Protein AF-A0A6G0V5M7-F1 (afdb_monomer)

Mean predicted aligned error: 15.23 Å

Foldseek 3Di:
DPPVVVVVLVVFLVPPPPAWAEEEEEDCDPFRVLLQLLLVQLPVRHAYEYEYCPVVQLVQLVDCHHPFDAVPSSVSSVVRDPRRYDYDHCLLVSLQPGQEYEYADDFDAACDDDLHPFATHCVSLLVVLLSSLVRYQAEHEYEYEYLHFQCSLVSSCVSNVVSCVVPVRYHYWYKYWYDDADGRCRNVCSQAPQATEIAGDPDPSRVVSSVNVLVSSVSRYPSVRYHYYHRRCRSVVLLVVLLVLLLLQLVLLVLLVVLQVPQHFSVVVLVVVQVPPVRHNPSNFHFLAAFDDRNSRSLSSVLSVCVVVVNNVVSVVSVVSVVSRLVSLVVLLVVVCVVVVNAQAAAEEEEEDQALEPSGQHNGRRSNLVSLLSSLVRNHAYLYEYQRHDPVRVLVSNVVRDPNVSSVPRYHYDNDSLVSLAQHQEYEYRYQYVVVAVDDVLSSCVRYDPPHEYEYRRPRYDQVVNVVSRYQYHYGSGHRDPDPPVVVVPPDDDDDDDDDDDPDDPDQAAQLVVDPLDDPLRSVQVQVVAAPVLPPFHWAWQDKCVVQNQFQVSQQVSLVVFQVQQWWKWKWFQFPVGWIWTWIFRGGDDADPDADGDQRTIKIKTWAWDDDDDDPDDDDDDDDDDDPRDTHMDIFGFPPPDRRAWHHHCFKIFGAAAPHAGQWIAGRRSFKIAHPQHNGRSDHRRDPDRITTTPMMTMTTGND

pLDDT: mean 89.46, std 15.96, range [26.7, 98.88]

Sequence (704 aa):
MDLKEDRTRETKFLKMVDKVQKITCVGAGYVGGPTCAMIAFKCPDIQVTVVDMNKEKIDQWNTDQLPIYEPGLDEIVKQRRGKNLFFSSDIGSAIQSADLIFISVNTPTKTYGRGKGMAPDLKYVESVSRTIAEYSTGPKIVVEKSTLPVKAAQSIKQILKEAEEHNRNQYFQVLSNPEFLAEGTAINDLANPDRVLIGGEDSEEGHKAIGQLVAVYEHWVPRERIITTNTWSSELSKLVANAMLAQRISSINAISAICESTGADVREVAHAVGKDKRIGDRFLNASVGFGGSCFQKDILSLVYLCETLNLQVEANYFASIVEINNHQRRRFADLIISEMFGTVTGKKIAFFGFSFKKNTADTRESSAIHIGKHLLEERAHLCVYDPKVPETVVRNELALVSSKEAVQELVDVFQNPYDAVKNVHSIVILTEWDEFKDYDYEKMFLAMKKPASIFDGRLILDHNKLKKIGFRVFSIGIASTQNPLDEQELTSGSSSINSAFDISDPLFPDGALQSEILSESMIKQLVNALPARTDGYPWVPIYNSVKNGFCLSTLYRKMEPWLDVYSPVLLLVRDDRGGVFGALISDALRQCEHYYGTADACFLFKFTEPENLPDENKDEDLSRSTVSTDLILKCFHWTGKNQFFVDSAREFISIGGGQGKSGLWLDNNLNHGRSQKCETFDNEVLSGEEEFRVQLFEAFGFHM

Solvent-accessible surface area (backbone atoms only — not comparable to full-atom values): 37786 Å² total; per-residue (Å²): 126,60,79,63,54,53,56,58,51,55,58,47,58,78,66,69,74,84,71,77,45,27,37,21,28,44,21,64,45,90,60,32,39,58,53,46,38,49,48,24,65,61,35,76,82,29,37,29,38,37,19,33,90,54,51,70,56,37,53,24,63,73,48,98,56,55,84,66,78,46,71,68,45,69,62,49,39,66,74,26,53,84,75,30,26,44,68,37,65,61,53,54,66,42,50,44,67,25,38,31,35,36,43,27,55,72,51,55,61,24,87,56,73,88,48,48,77,24,29,62,36,58,65,52,57,52,52,51,37,52,51,46,49,70,40,41,74,41,62,34,37,38,31,44,35,39,93,54,62,77,60,51,66,56,54,42,45,54,58,40,51,57,42,31,75,78,35,85,60,37,45,81,41,62,30,30,34,58,72,84,60,47,85,46,44,39,53,57,36,69,66,61,50,89,57,47,48,39,6,21,49,99,44,76,66,25,48,50,51,48,50,52,55,48,58,60,48,53,62,69,44,61,68,94,36,51,47,78,49,43,35,66,61,36,34,44,50,51,40,51,52,42,37,55,52,47,35,38,32,25,52,36,35,57,48,14,57,52,14,36,78,68,66,40,48,35,67,60,52,35,52,61,56,20,68,41,78,92,73,36,61,72,60,43,67,49,49,43,35,82,38,37,77,53,44,64,50,36,32,32,32,48,24,46,49,27,51,78,70,72,33,58,71,61,17,53,58,48,44,49,36,54,50,45,31,52,49,41,33,49,54,52,44,49,48,53,34,49,79,46,74,71,51,38,64,76,38,36,34,16,32,39,29,45,24,32,43,49,70,41,54,54,49,48,62,9,42,35,50,58,40,46,37,59,41,47,77,47,43,23,25,40,21,36,27,39,100,64,48,53,61,70,55,58,53,52,59,43,38,76,68,41,57,61,64,55,45,67,76,30,50,46,73,36,97,44,70,74,67,31,33,54,66,12,39,32,42,35,36,49,27,65,44,73,71,72,62,74,55,66,58,64,65,44,54,72,42,29,37,84,81,33,35,34,39,34,29,46,76,70,68,66,61,70,61,42,43,74,75,60,37,49,69,44,46,74,15,39,40,77,80,81,66,82,74,68,73,70,64,80,78,70,80,94,75,90,85,91,76,88,83,83,91,80,75,85,81,74,54,55,52,54,87,70,47,94,80,58,50,74,71,49,46,58,52,46,64,75,68,52,54,77,89,53,62,95,37,40,37,41,80,56,44,40,30,89,85,68,45,62,37,42,72,56,49,37,64,51,24,54,84,38,59,85,57,72,23,43,27,44,39,41,38,26,34,77,85,69,43,41,27,38,34,37,32,32,46,44,61,54,79,43,99,55,58,43,69,45,73,88,42,31,33,39,34,26,49,38,76,72,81,81,73,84,86,90,73,93,78,93,76,97,70,96,70,89,75,82,88,65,65,43,80,48,76,26,51,58,62,81,74,59,75,41,41,34,40,25,49,87,65,31,40,32,37,24,21,50,96,94,29,29,32,39,31,31,38,34,43,52,44,43,33,37,19,28,59,10,53,18,29,66,35,62,51,52,48,96,45,49,65,46,43,46,66,44,43,38,31,30,34,38,78,112

Nearest PDB structures (foldseek):
  6om8-assembly1_A  TM=9.895E-01  e=6.630E-75  Caenorhabditis elegans
  6om8-assembly1_E  TM=9.890E-01  e=2.929E-73  Caenorhabditis elegans
  2o3j-assembly1_A  TM=9.691E-01  e=5.772E-73  Caenorhabditis elegans
  6om8-assembly2_J-3  TM=9.862E-01  e=2.900E-70  Caenorhabditis elegans
  6c58-assembly1_A  TM=9.825E-01  e=4.703E-68  Homo sapiens

Structure (mmCIF, N/CA/C/O backbone):
data_AF-A0A6G0V5M7-F1
#
_entry.id   AF-A0A6G0V5M7-F1
#
loop_
_atom_site.group_PDB
_atom_site.id
_atom_site.type_symbol
_atom_site.label_atom_id
_atom_site.label_alt_id
_atom_site.label_comp_id
_atom_site.label_asym_id
_atom_site.label_entity_id
_atom_site.label_seq_id
_atom_site.pdbx_PDB_ins_code
_atom_site.Cartn_x
_atom_site.Cartn_y
_atom_site.Cartn_z
_atom_site.occupancy
_atom_site.B_iso_or_equiv
_atom_site.auth_seq_id
_atom_site.auth_comp_id
_atom_site.auth_asym_id
_atom_site.auth_atom_id
_atom_site.pdbx_PDB_model_num
ATOM 1 N N . MET A 1 1 ? -13.451 10.345 49.683 1.00 43.84 1 MET A N 1
ATOM 2 C CA . MET A 1 1 ? -14.850 9.927 49.424 1.00 43.84 1 MET A CA 1
ATOM 3 C C . MET A 1 1 ? -14.942 9.122 48.121 1.00 43.84 1 MET A C 1
ATOM 5 O O . MET A 1 1 ? -15.950 8.470 47.902 1.00 43.84 1 MET A O 1
ATOM 9 N N . ASP A 1 2 ? -13.847 9.055 47.352 1.00 52.16 2 ASP A N 1
ATOM 10 C CA . ASP A 1 2 ? -13.766 8.541 45.978 1.00 52.16 2 ASP A CA 1
ATOM 11 C C . ASP A 1 2 ? -13.835 7.013 45.815 1.00 52.16 2 ASP A C 1
ATOM 13 O O . ASP A 1 2 ? -14.466 6.527 44.887 1.00 52.16 2 ASP A O 1
ATOM 17 N N . LEU A 1 3 ? -13.295 6.219 46.748 1.00 39.75 3 LEU A N 1
ATOM 18 C CA . LEU A 1 3 ? -13.240 4.748 46.600 1.00 39.75 3 LEU A CA 1
ATOM 19 C C . LEU A 1 3 ? -14.609 4.040 46.678 1.00 39.75 3 LEU A C 1
ATOM 21 O O . LEU A 1 3 ? -14.753 2.910 46.214 1.00 39.75 3 LEU A O 1
ATOM 25 N N . LYS A 1 4 ? -15.619 4.667 47.298 1.00 39.59 4 LYS A N 1
ATOM 26 C CA . LYS A 1 4 ? -16.993 4.128 47.329 1.00 39.59 4 LYS A CA 1
ATOM 27 C C . LYS A 1 4 ? -17.794 4.534 46.092 1.00 39.59 4 LYS A C 1
ATOM 29 O O . LYS A 1 4 ? -18.648 3.763 45.662 1.00 39.59 4 LYS A O 1
ATOM 34 N N . GLU A 1 5 ? -17.533 5.711 45.525 1.00 49.97 5 GLU A N 1
ATOM 35 C CA . GLU A 1 5 ? -18.212 6.175 44.310 1.00 49.97 5 GLU A CA 1
ATOM 36 C C . GLU A 1 5 ? -17.754 5.393 43.072 1.00 49.97 5 GLU A C 1
ATOM 38 O O . GLU A 1 5 ? -18.608 5.018 42.268 1.00 49.97 5 GLU A O 1
ATOM 43 N N . ASP A 1 6 ? -16.465 5.046 42.979 1.00 51.94 6 ASP A N 1
ATOM 44 C CA . ASP A 1 6 ? -15.913 4.261 41.863 1.00 51.94 6 ASP A CA 1
ATOM 45 C C . ASP A 1 6 ? -16.537 2.856 41.783 1.00 51.94 6 ASP A C 1
ATOM 47 O O . ASP A 1 6 ? -17.101 2.470 40.761 1.00 51.94 6 ASP A O 1
ATOM 51 N N . ARG A 1 7 ? -16.644 2.164 42.928 1.00 51.50 7 ARG A N 1
ATOM 52 C CA . ARG A 1 7 ? -17.329 0.857 43.029 1.00 51.50 7 ARG A CA 1
ATOM 53 C C . ARG A 1 7 ? -18.806 0.894 42.625 1.00 51.50 7 ARG A C 1
ATOM 55 O O . ARG A 1 7 ? -19.369 -0.100 42.164 1.00 51.50 7 ARG A O 1
ATOM 62 N N . THR A 1 8 ? -19.476 2.033 42.819 1.00 56.78 8 THR A N 1
ATOM 63 C CA . THR A 1 8 ? -20.901 2.187 42.470 1.00 56.78 8 THR A CA 1
ATOM 64 C C . THR A 1 8 ? -21.089 2.402 40.963 1.00 56.78 8 THR A C 1
ATOM 66 O O . THR A 1 8 ? -22.137 2.042 40.420 1.00 56.78 8 THR A O 1
ATOM 69 N N . ARG A 1 9 ? -20.077 2.966 40.288 1.00 56.16 9 ARG A N 1
ATOM 70 C CA . ARG A 1 9 ? -20.002 3.110 38.827 1.00 56.16 9 ARG A CA 1
ATOM 71 C C . ARG A 1 9 ? -19.666 1.779 38.149 1.00 56.16 9 ARG A C 1
ATOM 73 O O . ARG A 1 9 ? -20.429 1.370 37.274 1.00 56.16 9 ARG A O 1
ATOM 80 N N . GLU A 1 10 ? -18.650 1.069 38.647 1.00 54.62 10 GLU A N 1
ATOM 81 C CA . GLU A 1 10 ? -18.275 -0.314 38.274 1.00 54.62 10 GLU A CA 1
ATOM 82 C C . GLU A 1 10 ? -19.518 -1.218 38.194 1.00 54.62 10 GLU A C 1
ATOM 84 O O . GLU A 1 10 ? -19.857 -1.805 37.165 1.00 54.62 10 GLU A O 1
ATOM 89 N N . THR A 1 11 ? -20.304 -1.229 39.275 1.00 56.06 11 THR A N 1
ATOM 90 C CA . THR A 1 11 ? -21.484 -2.096 39.406 1.00 56.06 11 THR A CA 1
ATOM 91 C C . THR A 1 11 ? -22.605 -1.758 38.404 1.00 56.06 11 THR A C 1
ATOM 93 O O . THR A 1 11 ? -23.454 -2.607 38.127 1.00 56.06 11 THR A O 1
ATOM 96 N N . LYS A 1 12 ? -22.663 -0.527 37.869 1.00 60.25 12 LYS A N 1
ATOM 97 C CA . LYS A 1 12 ? -23.702 -0.102 36.911 1.00 60.25 12 LYS A CA 1
ATOM 98 C C . LYS A 1 12 ? -23.377 -0.515 35.478 1.00 60.25 12 LYS A C 1
ATOM 100 O O . LYS A 1 12 ? -24.260 -1.054 34.814 1.00 60.25 12 LYS A O 1
ATOM 105 N N . PHE A 1 13 ? -22.138 -0.332 35.014 1.00 62.94 13 PHE A N 1
ATOM 106 C CA . PHE A 1 13 ? -21.732 -0.794 33.679 1.00 62.94 13 PHE A CA 1
ATOM 107 C C . PHE A 1 13 ? -21.841 -2.323 33.574 1.00 62.94 13 PHE A C 1
ATOM 109 O O . PHE A 1 13 ? -22.471 -2.857 32.655 1.00 62.94 13 PHE A O 1
ATOM 116 N N . LEU A 1 14 ? -21.354 -3.025 34.604 1.00 58.56 14 LEU A N 1
ATOM 117 C CA . LEU A 1 14 ? -21.427 -4.482 34.728 1.00 58.56 14 LEU A CA 1
ATOM 118 C C . LEU A 1 14 ? -22.857 -5.037 34.817 1.00 58.56 14 LEU A C 1
ATOM 120 O O . LEU A 1 14 ? -23.025 -6.244 34.695 1.00 58.56 14 LEU A O 1
ATOM 124 N N . LYS A 1 15 ? -23.891 -4.206 34.983 1.00 57.94 15 LYS A N 1
ATOM 125 C CA . LYS A 1 15 ? -25.302 -4.633 34.969 1.00 57.94 15 LYS A CA 1
ATOM 126 C C . LYS A 1 15 ? -26.077 -4.223 33.716 1.00 57.94 15 LYS A C 1
ATOM 128 O O . LYS A 1 15 ? -27.189 -4.701 33.536 1.00 57.94 15 LYS A O 1
ATOM 133 N N . MET A 1 16 ? -25.557 -3.308 32.891 1.00 60.88 16 MET A N 1
ATOM 134 C CA . MET A 1 16 ? -26.350 -2.682 31.820 1.00 60.88 16 MET A CA 1
ATOM 135 C C . MET A 1 16 ? -26.087 -3.239 30.417 1.00 60.88 16 MET A C 1
ATOM 137 O O . MET A 1 16 ? -27.007 -3.223 29.607 1.00 60.88 16 MET A O 1
ATOM 141 N N . VAL A 1 17 ? -24.895 -3.769 30.123 1.00 62.81 17 VAL A N 1
ATOM 142 C CA . VAL A 1 17 ? -24.615 -4.428 28.830 1.00 62.81 17 VAL A CA 1
ATOM 143 C C . VAL A 1 17 ? -24.433 -5.929 29.053 1.00 62.81 17 VAL A C 1
ATOM 145 O O . VAL A 1 17 ? -23.312 -6.420 29.170 1.00 62.81 17 VAL A O 1
ATOM 148 N N . ASP A 1 18 ? -25.542 -6.653 29.208 1.00 73.94 18 ASP A N 1
ATOM 149 C CA . ASP A 1 18 ? -25.515 -8.114 29.399 1.00 73.94 18 ASP A CA 1
ATOM 150 C C . ASP A 1 18 ? -25.506 -8.885 28.075 1.00 73.94 18 ASP A C 1
ATOM 152 O O . ASP A 1 18 ? -24.852 -9.925 27.980 1.00 73.94 18 ASP A O 1
ATOM 156 N N . LYS A 1 19 ? -26.177 -8.362 27.042 1.00 87.94 19 LYS A N 1
ATOM 157 C CA . LYS A 1 19 ? -26.133 -8.895 25.676 1.00 87.94 19 LYS A CA 1
ATOM 158 C C . LYS A 1 19 ? -26.290 -7.759 24.666 1.00 87.94 19 LYS A C 1
ATOM 160 O O . LYS A 1 19 ? -27.280 -7.035 24.723 1.00 87.94 19 LYS A O 1
ATOM 165 N N . VAL A 1 20 ? -25.359 -7.641 23.721 1.00 95.12 20 VAL A N 1
ATOM 166 C CA . VAL A 1 20 ? -25.488 -6.734 22.566 1.00 95.12 20 VAL A CA 1
ATOM 167 C C . VAL A 1 20 ? -26.642 -7.197 21.669 1.00 95.12 20 VAL A C 1
ATOM 169 O O . VAL A 1 20 ? -26.636 -8.325 21.178 1.00 95.12 20 VAL A O 1
ATOM 172 N N . GLN A 1 21 ? -27.628 -6.326 21.450 1.00 96.31 21 GLN A N 1
ATOM 173 C CA . GLN A 1 21 ? -28.780 -6.558 20.567 1.00 96.31 21 GLN A CA 1
ATOM 174 C C . GLN A 1 21 ? -28.831 -5.560 19.408 1.00 96.31 21 GLN A C 1
ATOM 176 O O . GLN A 1 21 ? -29.389 -5.866 18.352 1.00 96.31 21 GLN A O 1
ATOM 181 N N . LYS A 1 22 ? -28.256 -4.367 19.592 1.00 98.00 22 LYS A N 1
ATOM 182 C CA . LYS A 1 22 ? -28.230 -3.297 18.595 1.00 98.00 22 LYS A CA 1
ATOM 183 C C . LYS A 1 22 ? -26.805 -2.838 18.332 1.00 98.00 22 LYS A C 1
ATOM 185 O O . LYS A 1 22 ? -26.121 -2.344 19.229 1.00 98.00 22 LYS A O 1
ATOM 190 N N . ILE A 1 23 ? -26.383 -2.964 17.082 1.00 98.69 23 ILE A N 1
ATOM 191 C CA . ILE A 1 23 ? -25.090 -2.501 16.592 1.00 98.69 23 ILE A CA 1
ATOM 192 C C . ILE A 1 23 ? -25.319 -1.327 15.649 1.00 98.69 23 ILE A C 1
ATOM 194 O O . ILE A 1 23 ? -26.090 -1.433 14.695 1.00 98.69 23 ILE A O 1
ATOM 198 N N . THR A 1 24 ? -24.599 -0.236 15.878 1.00 98.75 24 THR A N 1
ATOM 199 C CA . THR A 1 24 ? -24.488 0.864 14.916 1.00 98.75 24 THR A CA 1
ATOM 200 C C . THR A 1 24 ? -23.075 0.904 14.358 1.00 98.75 24 THR A C 1
ATOM 202 O O . THR A 1 24 ? -22.115 0.691 15.087 1.00 98.75 24 THR A O 1
ATOM 205 N N . CYS A 1 25 ? -22.915 1.177 13.068 1.00 98.62 25 CYS A N 1
ATOM 206 C CA . CYS A 1 25 ? -21.610 1.407 12.456 1.00 98.62 25 CYS A CA 1
ATOM 207 C C . CYS A 1 25 ? -21.593 2.764 11.770 1.00 98.62 25 CYS A C 1
ATOM 209 O O . CYS A 1 25 ? -22.376 3.000 10.854 1.00 98.62 25 CYS A O 1
ATOM 211 N N . VAL A 1 26 ? -20.703 3.648 12.215 1.00 98.25 26 VAL A N 1
ATOM 212 C CA . VAL A 1 26 ? -20.492 4.962 11.610 1.00 98.25 26 VAL A CA 1
ATOM 213 C C . VAL A 1 26 ? -19.402 4.841 10.544 1.00 98.25 26 VAL A C 1
ATOM 215 O O . VAL A 1 26 ? -18.220 4.694 10.864 1.00 98.25 26 VAL A O 1
ATOM 218 N N . GLY A 1 27 ? -19.818 4.891 9.280 1.00 96.44 27 GLY A N 1
ATOM 219 C CA . GLY A 1 27 ? -18.994 4.736 8.083 1.00 96.44 27 GLY A CA 1
ATOM 220 C C . GLY A 1 27 ? -19.494 3.602 7.184 1.00 96.44 27 GLY A C 1
ATOM 221 O O . GLY A 1 27 ? -19.251 2.428 7.454 1.00 96.44 27 GLY A O 1
ATOM 222 N N . ALA A 1 28 ? -20.131 3.943 6.061 1.00 96.50 28 ALA A N 1
ATOM 223 C CA . ALA A 1 28 ? -20.701 2.987 5.105 1.00 96.50 28 ALA A CA 1
ATOM 224 C C . ALA A 1 28 ? -19.743 2.678 3.936 1.00 96.50 28 ALA A C 1
ATOM 226 O O . ALA A 1 28 ? -20.158 2.552 2.784 1.00 96.50 28 ALA A O 1
ATOM 227 N N . GLY A 1 29 ? -18.437 2.632 4.210 1.00 92.44 29 GLY A N 1
ATOM 228 C CA . GLY A 1 29 ? -17.397 2.335 3.219 1.00 92.44 29 GLY A CA 1
ATOM 229 C C . GLY A 1 29 ? -17.132 0.837 3.019 1.00 92.44 29 GLY A C 1
ATOM 230 O O . GLY A 1 29 ? -17.904 -0.012 3.462 1.00 92.44 29 GLY A O 1
ATOM 231 N N . TYR A 1 30 ? -15.983 0.532 2.404 1.00 89.62 30 TYR A N 1
ATOM 232 C CA . TYR A 1 30 ? -15.497 -0.832 2.133 1.00 89.62 30 TYR A CA 1
ATOM 233 C C . TYR A 1 30 ? -15.307 -1.703 3.381 1.00 89.62 30 TYR A C 1
ATOM 235 O O . TYR A 1 30 ? -15.367 -2.922 3.288 1.00 89.62 30 TYR A O 1
ATOM 243 N N . VAL A 1 31 ? -15.102 -1.101 4.555 1.00 93.00 31 VAL A N 1
ATOM 244 C CA . VAL A 1 31 ? -14.943 -1.848 5.811 1.00 93.00 31 VAL A CA 1
ATOM 245 C C . VAL A 1 31 ? -16.287 -2.003 6.521 1.00 93.00 31 VAL A C 1
ATOM 247 O O . VAL A 1 31 ? -16.753 -3.125 6.736 1.00 93.00 31 VAL A O 1
ATOM 250 N N . GLY A 1 32 ? -16.933 -0.884 6.859 1.00 95.88 32 GLY A N 1
ATOM 251 C CA . GLY A 1 32 ? -18.160 -0.877 7.655 1.00 95.88 32 GLY A CA 1
ATOM 252 C C . GLY A 1 32 ? -19.333 -1.590 6.985 1.00 95.88 32 GLY A C 1
ATOM 253 O O . GLY A 1 32 ? -19.996 -2.392 7.641 1.00 95.88 32 GLY A O 1
ATOM 254 N N . GLY A 1 33 ? -19.547 -1.377 5.680 1.00 96.81 33 GLY A N 1
ATOM 255 C CA . GLY A 1 33 ? -20.646 -1.994 4.929 1.00 96.81 33 GLY A CA 1
ATOM 256 C C . GLY A 1 33 ? -20.578 -3.528 4.926 1.00 96.81 33 GLY A C 1
ATOM 257 O O . GLY A 1 33 ? -21.454 -4.165 5.516 1.00 96.81 33 GLY A O 1
ATOM 258 N N . PRO A 1 34 ? -19.534 -4.142 4.334 1.00 97.12 34 PRO A N 1
ATOM 259 C CA . PRO A 1 34 ? -19.366 -5.597 4.313 1.00 97.12 34 PRO A CA 1
ATOM 260 C C . PRO A 1 34 ? -19.312 -6.239 5.703 1.00 97.12 34 PRO A C 1
ATOM 262 O O . PRO A 1 34 ? -19.965 -7.260 5.924 1.00 97.12 34 PRO A O 1
ATOM 265 N N . THR A 1 35 ? -18.606 -5.628 6.666 1.00 97.94 35 THR A N 1
ATOM 266 C CA . THR A 1 35 ? -18.535 -6.144 8.047 1.00 97.94 35 THR A CA 1
ATOM 267 C C . THR A 1 35 ? -19.929 -6.222 8.669 1.00 97.94 35 THR A C 1
ATOM 269 O O . THR A 1 35 ? -20.321 -7.262 9.198 1.00 97.94 35 THR A O 1
ATOM 272 N N . CYS A 1 36 ? -20.711 -5.144 8.570 1.00 98.50 36 CYS A N 1
ATOM 273 C CA . CYS A 1 36 ? -22.062 -5.089 9.122 1.00 98.50 36 CYS A CA 1
ATOM 274 C C . CYS A 1 36 ? -23.038 -6.000 8.384 1.00 98.50 36 CYS A C 1
ATOM 276 O O . CYS A 1 36 ? -23.894 -6.611 9.021 1.00 98.50 36 CYS A O 1
ATOM 278 N N . ALA A 1 37 ? -22.893 -6.138 7.065 1.00 98.44 37 ALA A N 1
ATOM 279 C CA . ALA A 1 37 ? -23.668 -7.090 6.283 1.00 98.44 37 ALA A CA 1
ATOM 280 C C . ALA A 1 37 ? -23.403 -8.533 6.743 1.00 98.44 37 ALA A C 1
ATOM 282 O O . ALA A 1 37 ? -24.355 -9.290 6.937 1.00 98.44 37 ALA A O 1
ATOM 283 N N . MET A 1 38 ? -22.139 -8.895 7.000 1.00 98.38 38 MET A N 1
ATOM 284 C CA . MET A 1 38 ? -21.781 -10.216 7.523 1.00 98.38 38 MET A CA 1
ATOM 285 C C . MET A 1 38 ? -22.312 -10.439 8.943 1.00 98.38 38 MET A C 1
ATOM 287 O O . MET A 1 38 ? -22.923 -11.476 9.196 1.00 98.38 38 MET A O 1
ATOM 291 N N . ILE A 1 39 ? -22.147 -9.469 9.852 1.00 98.62 39 ILE A N 1
ATOM 292 C CA . ILE A 1 39 ? -22.699 -9.557 11.214 1.00 98.62 39 ILE A CA 1
ATOM 293 C C . ILE A 1 39 ? -24.215 -9.743 11.147 1.00 98.62 39 ILE A C 1
ATOM 295 O O . ILE A 1 39 ? -24.748 -10.688 11.722 1.00 98.62 39 ILE A O 1
ATOM 299 N N . ALA A 1 40 ? -24.919 -8.904 10.385 1.00 98.69 40 ALA A N 1
ATOM 300 C CA . ALA A 1 40 ? -26.361 -9.024 10.237 1.00 98.69 40 ALA A CA 1
ATOM 301 C C . ALA A 1 40 ? -26.752 -10.382 9.650 1.00 98.69 40 ALA A C 1
ATOM 303 O O . ALA A 1 40 ? -27.756 -10.949 10.064 1.00 98.69 40 ALA A O 1
ATOM 304 N N . PHE A 1 41 ? -25.986 -10.931 8.707 1.00 98.44 41 PHE A N 1
ATOM 305 C CA . PHE A 1 41 ? -26.234 -12.242 8.109 1.00 98.44 41 PHE A CA 1
ATOM 306 C C . PHE A 1 41 ? -26.054 -13.400 9.093 1.00 98.44 41 PHE A C 1
ATOM 308 O O . PHE A 1 41 ? -26.907 -14.285 9.152 1.00 98.44 41 PHE A O 1
ATOM 315 N N . LYS A 1 42 ? -24.991 -13.369 9.899 1.00 98.38 42 LYS A N 1
ATOM 316 C CA . LYS A 1 42 ? -24.639 -14.430 10.854 1.00 98.38 42 LYS A CA 1
ATOM 317 C C . LYS A 1 42 ? -25.364 -14.326 12.198 1.00 98.38 42 LYS A C 1
ATOM 319 O O . LYS A 1 42 ? -25.521 -15.345 12.863 1.00 98.38 42 LYS A O 1
ATOM 324 N N . CYS A 1 43 ? -25.874 -13.147 12.551 1.00 98.12 43 CYS A N 1
ATOM 325 C CA . CYS A 1 43 ? -26.580 -12.869 13.805 1.00 98.12 43 CYS A CA 1
ATOM 326 C C . CYS A 1 43 ? -28.012 -12.354 13.530 1.00 98.12 43 CYS A C 1
ATOM 328 O O . CYS A 1 43 ? -28.247 -11.145 13.543 1.00 98.12 43 CYS A O 1
ATOM 330 N N . PRO A 1 44 ? -28.995 -13.233 13.233 1.00 97.00 44 PRO A N 1
ATOM 331 C CA . PRO A 1 44 ? -30.377 -12.825 12.944 1.00 97.00 44 PRO A CA 1
ATOM 332 C C . PRO A 1 44 ? -31.106 -12.098 14.070 1.00 97.00 44 PRO A C 1
ATOM 334 O O . PRO A 1 44 ? -32.070 -11.388 13.799 1.00 97.00 44 PRO A O 1
ATOM 337 N N . ASP A 1 45 ? -30.671 -12.294 15.308 1.00 96.94 45 ASP A N 1
ATOM 338 C CA . ASP A 1 45 ? -31.220 -11.681 16.513 1.00 96.94 45 ASP A CA 1
ATOM 339 C C . ASP A 1 45 ? -30.602 -10.311 16.838 1.00 96.94 45 ASP A C 1
ATOM 341 O O . ASP A 1 45 ? -31.097 -9.626 17.732 1.00 96.94 45 ASP A O 1
ATOM 345 N N . ILE A 1 46 ? -29.564 -9.889 16.106 1.00 98.38 46 ILE A N 1
ATOM 346 C CA . ILE A 1 46 ? -28.925 -8.579 16.266 1.00 98.38 46 ILE A CA 1
ATOM 347 C C . ILE A 1 46 ? -29.409 -7.634 15.167 1.00 98.38 46 ILE A C 1
ATOM 349 O O . ILE A 1 46 ? -29.324 -7.939 13.974 1.00 98.38 46 ILE A O 1
ATOM 353 N N . GLN A 1 47 ? -29.884 -6.456 15.569 1.00 98.69 47 GLN A N 1
ATOM 354 C CA . GLN A 1 47 ? -30.189 -5.357 14.661 1.00 98.69 47 GLN A CA 1
ATOM 355 C C . GLN A 1 47 ? -28.911 -4.563 14.368 1.00 98.69 47 GLN A C 1
ATOM 357 O O . GLN A 1 47 ? -28.274 -4.045 15.281 1.00 98.69 47 GLN A O 1
ATOM 362 N N . VAL A 1 48 ? -28.565 -4.420 13.091 1.00 98.88 48 VAL A N 1
ATOM 363 C CA . VAL A 1 48 ? -27.374 -3.711 12.619 1.00 98.88 48 VAL A CA 1
ATOM 364 C C . VAL A 1 48 ? -27.788 -2.508 11.777 1.00 98.88 48 VAL A C 1
ATOM 366 O O . VAL A 1 48 ? -28.482 -2.655 10.771 1.00 98.88 48 VAL A O 1
ATOM 369 N N . THR A 1 49 ? -27.347 -1.315 12.170 1.00 98.88 49 THR A N 1
ATOM 370 C CA . THR A 1 49 ? -27.609 -0.063 11.448 1.00 98.88 49 THR A CA 1
ATOM 371 C C . THR A 1 49 ? -26.295 0.566 11.001 1.00 98.88 49 THR A C 1
ATOM 373 O O . THR A 1 49 ? -25.478 0.970 11.823 1.00 98.88 49 THR A O 1
ATOM 376 N N . VAL A 1 50 ? -26.080 0.665 9.694 1.00 98.81 50 VAL A N 1
ATOM 377 C CA . VAL A 1 50 ? -24.928 1.357 9.109 1.00 98.81 50 VAL A CA 1
ATOM 378 C C . VAL A 1 50 ? -25.336 2.789 8.787 1.00 98.81 50 VAL A C 1
ATOM 380 O O . VAL A 1 50 ? -26.358 3.017 8.136 1.00 98.81 50 VAL A O 1
ATOM 383 N N . VAL A 1 51 ? -24.545 3.756 9.242 1.00 98.69 51 VAL A N 1
ATOM 384 C CA . VAL A 1 51 ? -24.804 5.180 9.031 1.00 98.69 51 VAL A CA 1
ATOM 385 C C . VAL A 1 51 ? -23.619 5.892 8.404 1.00 98.69 51 VAL A C 1
ATOM 387 O O . VAL A 1 51 ? -22.466 5.546 8.653 1.00 98.69 51 VAL A O 1
ATOM 390 N N . ASP A 1 52 ? -23.895 6.897 7.581 1.00 98.00 52 ASP A N 1
ATOM 391 C CA . ASP A 1 52 ? -22.879 7.727 6.933 1.00 98.00 52 ASP A CA 1
ATOM 392 C C . ASP A 1 52 ? -23.427 9.141 6.709 1.00 98.00 52 ASP A C 1
ATOM 394 O O . ASP A 1 52 ? -24.632 9.333 6.535 1.00 98.00 52 ASP A O 1
ATOM 398 N N . MET A 1 53 ? -22.537 10.134 6.705 1.00 95.06 53 MET A N 1
ATOM 399 C CA . MET A 1 53 ? -22.891 11.516 6.363 1.00 95.06 53 MET A CA 1
ATOM 400 C C . MET A 1 53 ? -23.154 11.685 4.863 1.00 95.06 53 MET A C 1
ATOM 402 O O . MET A 1 53 ? -23.873 12.597 4.456 1.00 95.06 53 MET A O 1
ATOM 406 N N . ASN A 1 54 ? -22.583 10.810 4.030 1.00 95.69 54 ASN A N 1
ATOM 407 C CA . ASN A 1 54 ? -22.834 10.797 2.600 1.00 95.69 54 ASN A CA 1
ATOM 408 C C . ASN A 1 54 ? -24.187 10.129 2.313 1.00 95.69 54 ASN A C 1
ATOM 410 O O . ASN A 1 54 ? -24.294 8.904 2.212 1.00 95.69 54 ASN A O 1
ATOM 414 N N . LYS A 1 55 ? -25.217 10.965 2.157 1.00 96.19 55 LYS A N 1
ATOM 415 C CA . LYS A 1 55 ? -26.579 10.523 1.854 1.00 96.19 55 LYS A CA 1
ATOM 416 C C . LYS A 1 55 ? -26.672 9.748 0.539 1.00 96.19 55 LYS A C 1
ATOM 418 O O . LYS A 1 55 ? -27.313 8.708 0.516 1.00 96.19 55 LYS A O 1
ATOM 423 N N . GLU A 1 56 ? -25.987 10.190 -0.513 1.00 95.06 56 GLU A N 1
ATOM 424 C CA . GLU A 1 56 ? -26.000 9.507 -1.815 1.00 95.06 56 GLU A CA 1
ATOM 425 C C . GLU A 1 56 ? -25.467 8.073 -1.701 1.00 95.06 56 GLU A C 1
ATOM 427 O O . GLU A 1 56 ? -26.041 7.139 -2.257 1.00 95.06 56 GLU A O 1
ATOM 432 N N . LYS A 1 57 ? -24.406 7.873 -0.911 1.00 95.00 57 LYS A N 1
ATOM 433 C CA . LYS A 1 57 ? -23.857 6.542 -0.628 1.00 95.00 57 LYS A CA 1
ATOM 434 C C . LYS A 1 57 ? -24.849 5.669 0.147 1.00 95.00 57 LYS A C 1
ATOM 436 O O . LYS A 1 57 ? -24.983 4.486 -0.156 1.00 95.00 57 LYS A O 1
ATOM 441 N N . ILE A 1 58 ? -25.543 6.229 1.140 1.00 98.12 58 ILE A N 1
ATOM 442 C CA . ILE A 1 58 ? -26.602 5.517 1.877 1.00 98.12 58 ILE A CA 1
ATOM 443 C C . ILE A 1 58 ? -27.774 5.156 0.960 1.00 98.12 58 ILE A C 1
ATOM 445 O O . ILE A 1 58 ? -28.293 4.043 1.044 1.00 98.12 58 ILE A O 1
ATOM 449 N N . ASP A 1 59 ? -28.167 6.056 0.063 1.00 97.38 59 ASP A N 1
ATOM 450 C CA . ASP A 1 59 ? -29.227 5.801 -0.908 1.00 97.38 59 ASP A CA 1
ATOM 451 C C . ASP A 1 59 ? -28.825 4.645 -1.841 1.00 97.38 59 ASP A C 1
ATOM 453 O O . ASP A 1 59 ? -29.611 3.719 -2.032 1.00 97.38 59 ASP A O 1
ATOM 457 N N . GLN A 1 60 ? -27.572 4.605 -2.315 1.00 96.38 60 GLN A N 1
ATOM 458 C CA . GLN A 1 60 ? -27.035 3.480 -3.098 1.00 96.38 60 GLN A CA 1
ATOM 459 C C . GLN A 1 60 ? -27.087 2.152 -2.325 1.00 96.38 60 GLN A C 1
ATOM 461 O O . GLN A 1 60 ? -27.602 1.163 -2.849 1.00 96.38 60 GLN A O 1
ATOM 466 N N . TRP A 1 61 ? -26.665 2.127 -1.052 1.00 98.12 61 TRP A N 1
ATOM 467 C CA . TRP A 1 61 ? -26.786 0.940 -0.185 1.00 98.12 61 TRP A CA 1
ATOM 468 C C . TRP A 1 61 ? -28.228 0.451 0.003 1.00 98.12 61 TRP A C 1
ATOM 470 O O . TRP A 1 61 ? -28.440 -0.715 0.347 1.00 98.12 61 TRP A O 1
ATOM 480 N N . ASN A 1 62 ? -29.223 1.309 -0.230 1.00 97.62 62 ASN A N 1
ATOM 481 C CA . ASN A 1 62 ? -30.645 0.978 -0.181 1.00 97.62 62 ASN A CA 1
ATOM 482 C C . ASN A 1 62 ? -31.238 0.561 -1.542 1.00 97.62 62 ASN A C 1
ATOM 484 O O . ASN A 1 62 ? -32.420 0.224 -1.610 1.00 97.62 62 ASN A O 1
ATOM 488 N N . THR A 1 63 ? -30.432 0.497 -2.606 1.00 95.38 63 THR A N 1
ATOM 489 C CA . THR A 1 63 ? -30.854 0.096 -3.962 1.00 95.38 63 THR A CA 1
ATOM 490 C C . THR A 1 63 ? -30.275 -1.261 -4.378 1.00 95.38 63 THR A C 1
ATOM 492 O O . THR A 1 63 ? -29.527 -1.891 -3.634 1.00 95.38 63 THR A O 1
ATOM 495 N N . ASP A 1 64 ? -30.620 -1.757 -5.565 1.00 91.94 64 ASP A N 1
ATOM 496 C CA . ASP A 1 64 ? -30.012 -2.977 -6.120 1.00 91.94 64 ASP A CA 1
ATOM 497 C C . ASP A 1 64 ? -28.608 -2.763 -6.706 1.00 91.94 64 ASP A C 1
ATOM 499 O O . ASP A 1 64 ? -27.990 -3.734 -7.140 1.00 91.94 64 ASP A O 1
ATOM 503 N N . GLN A 1 65 ? -28.117 -1.520 -6.717 1.00 90.50 65 GLN A N 1
ATOM 504 C CA . GLN A 1 65 ? -26.772 -1.152 -7.149 1.00 90.50 65 GLN A CA 1
ATOM 505 C C . GLN A 1 65 ? -25.989 -0.634 -5.943 1.00 90.50 65 GLN A C 1
ATOM 507 O O . GLN A 1 65 ? -26.107 0.528 -5.553 1.00 90.50 65 GLN A O 1
ATOM 512 N N . LEU A 1 66 ? -25.210 -1.520 -5.324 1.00 93.94 66 LEU A N 1
ATOM 513 C CA . LEU A 1 66 ? -24.395 -1.160 -4.170 1.00 93.94 66 LEU A CA 1
ATOM 514 C C . LEU A 1 66 ? -23.273 -0.178 -4.559 1.00 93.94 66 LEU A C 1
ATOM 516 O O . LEU A 1 66 ? -22.762 -0.238 -5.678 1.00 93.94 66 LEU A O 1
ATOM 520 N N . PRO A 1 67 ? -22.838 0.698 -3.633 1.00 90.50 67 PRO A N 1
ATOM 521 C CA . PRO A 1 67 ? -21.773 1.676 -3.890 1.00 90.50 67 PRO A CA 1
ATOM 522 C C . PRO A 1 67 ? -20.382 1.047 -4.056 1.00 90.50 67 PRO A C 1
ATOM 524 O O . PRO A 1 67 ? -19.429 1.743 -4.402 1.00 90.50 67 PRO A O 1
ATOM 527 N N . ILE A 1 68 ? -20.242 -0.243 -3.744 1.00 88.62 68 ILE A N 1
ATOM 528 C CA . ILE A 1 68 ? -19.000 -1.005 -3.847 1.00 88.62 68 ILE A CA 1
ATOM 529 C C . ILE A 1 68 ? -19.287 -2.359 -4.489 1.00 88.62 68 ILE A C 1
ATOM 531 O O . ILE A 1 68 ? -20.351 -2.942 -4.271 1.00 88.62 68 ILE A O 1
ATOM 535 N N . TYR A 1 69 ? -18.320 -2.867 -5.246 1.00 84.50 69 TYR A N 1
ATOM 536 C CA . TYR A 1 69 ? -18.382 -4.197 -5.835 1.00 84.50 69 TYR A CA 1
ATOM 537 C C . TYR A 1 69 ? -17.520 -5.163 -5.024 1.00 84.50 69 TYR A C 1
ATOM 539 O O . TYR A 1 69 ? -16.313 -4.977 -4.918 1.00 84.50 69 TYR A O 1
ATOM 547 N N . GLU A 1 70 ? -18.142 -6.211 -4.491 1.00 88.50 70 GLU A N 1
ATOM 548 C CA . GLU A 1 70 ? -17.465 -7.327 -3.831 1.00 88.50 70 GLU A CA 1
ATOM 549 C C . GLU A 1 70 ? -18.188 -8.634 -4.183 1.00 88.50 70 GLU A C 1
ATOM 551 O O . GLU A 1 70 ? -19.419 -8.700 -4.050 1.00 88.50 70 GLU A O 1
ATOM 556 N N . PRO A 1 71 ? -17.473 -9.691 -4.607 1.00 88.19 71 PRO A N 1
ATOM 557 C CA . PRO A 1 71 ? -18.097 -10.973 -4.915 1.00 88.19 71 PRO A CA 1
ATOM 558 C C . PRO A 1 71 ? -18.927 -11.517 -3.738 1.00 88.19 71 PRO A C 1
ATOM 560 O O . PRO A 1 71 ? -18.414 -11.739 -2.642 1.00 88.19 71 PRO A O 1
ATOM 563 N N . GLY A 1 72 ? -20.226 -11.736 -3.972 1.00 93.75 72 GLY A N 1
ATOM 564 C CA . GLY A 1 72 ? -21.177 -12.266 -2.984 1.00 93.75 72 GLY A CA 1
ATOM 565 C C . GLY A 1 72 ? -21.800 -11.231 -2.034 1.00 93.75 72 GLY A C 1
ATOM 566 O O . GLY A 1 72 ? -22.717 -11.574 -1.287 1.00 93.75 72 GLY A O 1
ATOM 567 N N . LEU A 1 73 ? -21.367 -9.964 -2.061 1.00 95.00 73 LEU A N 1
ATOM 568 C CA . LEU A 1 73 ? -21.896 -8.930 -1.161 1.00 95.00 73 LEU A CA 1
ATOM 569 C C . LEU A 1 73 ? -23.366 -8.606 -1.458 1.00 95.00 73 LEU A C 1
ATOM 571 O O . LEU A 1 73 ? -24.170 -8.517 -0.528 1.00 95.00 73 LEU A O 1
ATOM 575 N N . ASP A 1 74 ? -23.725 -8.475 -2.738 1.00 95.06 74 ASP A N 1
ATOM 576 C CA . ASP A 1 74 ? -25.095 -8.185 -3.179 1.00 95.06 74 ASP A CA 1
ATOM 577 C C . ASP A 1 74 ? -26.114 -9.172 -2.602 1.00 95.06 74 ASP A C 1
ATOM 579 O O . ASP A 1 74 ? -27.175 -8.776 -2.115 1.00 95.06 74 ASP A O 1
ATOM 583 N N . GLU A 1 75 ? -25.783 -10.463 -2.625 1.00 95.69 75 GLU A N 1
ATOM 584 C CA . GLU A 1 75 ? -26.655 -11.527 -2.130 1.00 95.69 75 GLU A CA 1
ATOM 585 C C . GLU A 1 75 ? -26.882 -11.408 -0.621 1.00 95.69 75 GLU A C 1
ATOM 587 O O . GLU A 1 75 ? -28.022 -11.486 -0.154 1.00 95.69 75 GLU A O 1
ATOM 592 N N . ILE A 1 76 ? -25.813 -11.167 0.143 1.00 96.44 76 ILE A N 1
ATOM 593 C CA . ILE A 1 76 ? -25.873 -11.022 1.601 1.00 96.44 76 ILE A CA 1
ATOM 594 C C . ILE A 1 76 ? -26.704 -9.796 1.987 1.00 96.44 76 ILE A C 1
ATOM 596 O O . ILE A 1 76 ? -27.605 -9.893 2.829 1.00 96.44 76 ILE A O 1
ATOM 600 N N . VAL A 1 77 ? -26.441 -8.650 1.353 1.00 98.00 77 VAL A N 1
ATOM 601 C CA . VAL A 1 77 ? -27.155 -7.399 1.638 1.00 98.00 77 VAL A CA 1
ATOM 602 C C . VAL A 1 77 ? -28.637 -7.552 1.314 1.00 98.00 77 VAL A C 1
ATOM 604 O O . VAL A 1 77 ? -29.472 -7.272 2.174 1.00 98.00 77 VAL A O 1
ATOM 607 N N . LYS A 1 78 ? -28.990 -8.074 0.132 1.00 96.75 78 LYS A N 1
ATOM 608 C CA . LYS A 1 78 ? -30.392 -8.280 -0.273 1.00 96.75 78 LYS A CA 1
ATOM 609 C C . LYS A 1 78 ? -31.158 -9.198 0.680 1.00 96.75 78 LYS A C 1
ATOM 611 O O . LYS A 1 78 ? -32.339 -8.971 0.932 1.00 96.75 78 LYS A O 1
ATOM 616 N N . GLN A 1 79 ? -30.510 -10.213 1.252 1.00 96.94 79 GLN A N 1
ATOM 617 C CA . GLN A 1 79 ? -31.175 -11.142 2.170 1.00 96.94 79 GLN A CA 1
ATOM 618 C C . GLN A 1 79 ? -31.536 -10.528 3.530 1.00 96.94 79 GLN A C 1
ATOM 620 O O . GLN A 1 79 ? -32.502 -10.992 4.157 1.00 96.94 79 GLN A O 1
ATOM 625 N N . ARG A 1 80 ? -30.771 -9.530 3.998 1.00 98.06 80 ARG A N 1
ATOM 626 C CA . ARG A 1 80 ? -30.869 -8.972 5.363 1.00 98.06 80 ARG A CA 1
ATOM 627 C C . ARG A 1 80 ? -31.366 -7.533 5.422 1.00 98.06 80 ARG A C 1
ATOM 629 O O . ARG A 1 80 ? -31.932 -7.146 6.449 1.00 98.06 80 ARG A O 1
ATOM 636 N N . ARG A 1 81 ? -31.191 -6.756 4.348 1.00 98.31 81 ARG A N 1
ATOM 637 C CA . ARG A 1 81 ? -31.641 -5.362 4.265 1.00 98.31 81 ARG A CA 1
ATOM 638 C C . ARG A 1 81 ? -33.144 -5.273 4.525 1.00 98.31 81 ARG A C 1
ATOM 640 O O . ARG A 1 81 ? -33.929 -6.012 3.937 1.00 98.31 81 ARG A O 1
ATOM 647 N N . GLY A 1 82 ? -33.533 -4.394 5.446 1.00 97.88 82 GLY A N 1
ATOM 648 C CA . GLY A 1 82 ? -34.924 -4.212 5.870 1.00 97.88 82 GLY A CA 1
ATOM 649 C C . GLY A 1 82 ? -35.454 -5.270 6.847 1.00 97.88 82 GLY A C 1
ATOM 650 O O . GLY A 1 82 ? -36.592 -5.148 7.288 1.00 97.88 82 GLY A O 1
ATOM 651 N N . LYS A 1 83 ? -34.657 -6.289 7.209 1.00 98.44 83 LYS A N 1
ATOM 652 C CA . LYS A 1 83 ? -34.998 -7.271 8.256 1.00 98.44 83 LYS A CA 1
ATOM 653 C C . LYS A 1 83 ? -34.254 -6.961 9.548 1.00 98.44 83 LYS A C 1
ATOM 655 O O . LYS A 1 83 ? -34.865 -6.573 10.535 1.00 98.44 83 LYS A O 1
ATOM 660 N N . ASN A 1 84 ? -32.934 -7.113 9.521 1.00 98.62 84 ASN A N 1
ATOM 661 C CA . ASN A 1 84 ? -32.052 -6.789 10.639 1.00 98.62 84 ASN A CA 1
ATOM 662 C C . ASN A 1 84 ? -30.804 -6.000 10.209 1.00 98.62 84 ASN A C 1
ATOM 664 O O . ASN A 1 84 ? -29.992 -5.668 11.061 1.00 98.62 84 ASN A O 1
ATOM 668 N N . LEU A 1 85 ? -30.661 -5.679 8.918 1.00 98.81 85 LEU A N 1
ATOM 669 C CA . LEU A 1 85 ? -29.656 -4.757 8.390 1.00 98.81 85 LEU A CA 1
ATOM 670 C C . LEU A 1 85 ? -30.346 -3.497 7.861 1.00 98.81 85 LEU A C 1
ATOM 672 O O . LEU A 1 85 ? -31.264 -3.591 7.041 1.00 98.81 85 LEU A O 1
ATOM 676 N N . PHE A 1 86 ? -29.885 -2.328 8.289 1.00 98.75 86 PHE A N 1
ATOM 677 C CA . PHE A 1 86 ? -30.450 -1.035 7.907 1.00 98.75 86 PHE A CA 1
ATOM 678 C C . PHE A 1 86 ? -29.343 -0.058 7.510 1.00 98.75 86 PHE A C 1
ATOM 680 O O . PHE A 1 86 ? -28.272 -0.067 8.112 1.00 98.75 86 PHE A O 1
ATOM 687 N N . PHE A 1 87 ? -29.616 0.800 6.527 1.00 98.69 87 PHE A N 1
ATOM 688 C CA . PHE A 1 87 ? -28.730 1.889 6.113 1.00 98.69 87 PHE A CA 1
ATOM 689 C C . PHE A 1 87 ? -29.466 3.217 6.277 1.00 98.69 87 PHE A C 1
ATOM 691 O O . PHE A 1 87 ? -30.573 3.369 5.758 1.00 98.69 87 PHE A O 1
ATOM 698 N N . SER A 1 88 ? -28.880 4.164 7.011 1.00 98.31 88 SER A N 1
ATOM 699 C CA . SER A 1 88 ? -29.533 5.431 7.365 1.00 98.31 88 SER A CA 1
ATOM 700 C C . SER A 1 88 ? -28.556 6.606 7.363 1.00 98.31 88 SER A C 1
ATOM 702 O O . SER A 1 88 ? -27.375 6.442 7.639 1.00 98.31 88 SER A O 1
ATOM 704 N N . SER A 1 89 ? -29.051 7.811 7.086 1.00 97.56 89 SER A N 1
ATOM 705 C CA . SER A 1 89 ? -28.299 9.057 7.289 1.00 97.56 89 SER A CA 1
ATOM 706 C C . SER A 1 89 ? -28.567 9.699 8.661 1.00 97.56 89 SER A C 1
ATOM 708 O O . SER A 1 89 ? -27.983 10.732 8.976 1.00 97.56 89 SER A O 1
ATOM 710 N N . ASP A 1 90 ? -29.464 9.130 9.477 1.00 97.75 90 ASP A N 1
ATOM 711 C CA . ASP A 1 90 ? -29.748 9.595 10.842 1.00 97.75 90 ASP A CA 1
ATOM 712 C C . ASP A 1 90 ? -28.760 8.975 11.841 1.00 97.75 90 ASP A C 1
ATOM 714 O O . ASP A 1 90 ? -29.010 7.938 12.463 1.00 97.75 90 ASP A O 1
ATOM 718 N N . ILE A 1 91 ? -27.597 9.618 11.951 1.00 97.75 91 ILE A N 1
ATOM 719 C CA . ILE A 1 91 ? -26.492 9.180 12.811 1.00 97.75 91 ILE A CA 1
ATOM 720 C C . ILE A 1 91 ? -26.877 9.276 14.297 1.00 97.75 91 ILE A C 1
ATOM 722 O O . ILE A 1 91 ? -26.569 8.366 15.068 1.00 97.75 91 ILE A O 1
ATOM 726 N N . GLY A 1 92 ? -27.568 10.346 14.701 1.00 97.62 92 GLY A N 1
ATOM 727 C CA . GLY A 1 92 ? -27.893 10.620 16.103 1.00 97.62 92 GLY A CA 1
ATOM 728 C C . GLY A 1 92 ? -28.810 9.560 16.711 1.00 97.62 92 GLY A C 1
ATOM 729 O O . GLY A 1 92 ? -28.472 8.958 17.734 1.00 97.62 92 GLY A O 1
ATOM 730 N N . SER A 1 93 ? -29.925 9.251 16.040 1.00 97.38 93 SER A N 1
ATOM 731 C CA . SER A 1 93 ? -30.865 8.217 16.500 1.00 97.38 93 SER A CA 1
ATOM 732 C C . SER A 1 93 ? -30.229 6.818 16.521 1.00 97.38 93 SER A C 1
ATOM 734 O O . SER A 1 93 ? -30.492 6.008 17.421 1.00 97.38 93 SER A O 1
ATOM 736 N N . ALA A 1 94 ? -29.357 6.518 15.551 1.00 97.88 94 ALA A N 1
ATOM 737 C CA . ALA A 1 94 ? -28.645 5.244 15.491 1.00 97.88 94 ALA A CA 1
ATOM 738 C C . ALA A 1 94 ? -27.637 5.088 16.644 1.00 97.88 94 ALA A C 1
ATOM 740 O O . ALA A 1 94 ? -27.558 4.018 17.246 1.00 97.88 94 ALA A O 1
ATOM 741 N N . ILE A 1 95 ? -26.900 6.145 16.999 1.00 97.62 95 ILE A N 1
ATOM 742 C CA . ILE A 1 95 ? -25.992 6.151 18.159 1.00 97.62 95 ILE A CA 1
ATOM 743 C C . ILE A 1 95 ? -26.779 5.986 19.460 1.00 97.62 95 ILE A C 1
ATOM 745 O O . ILE A 1 95 ? -26.437 5.150 20.301 1.00 97.62 95 ILE A O 1
ATOM 749 N N . GLN A 1 96 ? -27.861 6.751 19.621 1.00 96.31 96 GLN A N 1
ATOM 750 C CA . GLN A 1 96 ? -28.655 6.744 20.846 1.00 96.31 96 GLN A CA 1
ATOM 751 C C . GLN A 1 96 ? -29.196 5.343 21.168 1.00 96.31 96 GLN A C 1
ATOM 753 O O . GLN A 1 96 ? -29.172 4.916 22.326 1.00 96.31 96 GLN A O 1
ATOM 758 N N . SER A 1 97 ? -29.640 4.609 20.145 1.00 95.31 97 SER A N 1
ATOM 759 C CA . SER A 1 97 ? -30.270 3.292 20.292 1.00 95.31 97 SER A CA 1
ATOM 760 C C . SER A 1 97 ? -29.307 2.100 20.364 1.00 95.31 97 SER A C 1
ATOM 762 O O . SER A 1 97 ? -29.756 1.016 20.730 1.00 95.31 97 SER A O 1
ATOM 764 N N . ALA A 1 98 ? -28.024 2.271 20.035 1.00 97.12 98 ALA A N 1
ATOM 765 C CA . ALA A 1 98 ? -27.053 1.176 19.952 1.00 97.12 98 ALA A CA 1
ATOM 766 C C . ALA A 1 98 ? -26.549 0.694 21.318 1.00 97.12 98 ALA A C 1
ATOM 768 O O . ALA A 1 98 ? -26.375 1.503 22.221 1.00 97.12 98 ALA A O 1
ATOM 769 N N . ASP A 1 99 ? -26.209 -0.584 21.445 1.00 96.50 99 ASP A N 1
ATOM 770 C CA . ASP A 1 99 ? -25.427 -1.105 22.578 1.00 96.50 99 ASP A CA 1
ATOM 771 C C . ASP A 1 99 ? -23.925 -1.051 22.260 1.00 96.50 99 ASP A C 1
ATOM 773 O O . ASP A 1 99 ? -23.092 -0.738 23.114 1.00 96.50 99 ASP A O 1
ATOM 777 N N . LEU A 1 100 ? -23.595 -1.327 20.994 1.00 98.12 100 LEU A N 1
ATOM 778 C CA . LEU A 1 100 ? -22.243 -1.343 20.455 1.00 98.12 100 LEU A CA 1
ATOM 779 C C . LEU A 1 100 ? -22.160 -0.465 19.203 1.00 98.12 100 LEU A C 1
ATOM 781 O O . LEU A 1 100 ? -23.008 -0.549 18.313 1.00 98.12 100 LEU A O 1
ATOM 785 N N . ILE A 1 101 ? -21.132 0.377 19.126 1.00 98.62 101 ILE A N 1
ATOM 786 C CA . ILE A 1 101 ? -20.934 1.341 18.045 1.00 98.62 101 ILE A CA 1
ATOM 787 C C . ILE A 1 101 ? -19.573 1.104 17.396 1.00 98.62 101 ILE A C 1
ATOM 789 O O . ILE A 1 101 ? -18.545 1.357 18.013 1.00 98.62 101 ILE A O 1
ATOM 793 N N . PHE A 1 102 ? -19.555 0.670 16.139 1.00 98.50 102 PHE A N 1
ATOM 794 C CA . PHE A 1 102 ? -18.342 0.644 15.330 1.00 98.50 102 PHE A CA 1
ATOM 795 C C . PHE A 1 102 ? -18.021 2.031 14.766 1.00 98.50 102 PHE A C 1
ATOM 797 O O . PHE A 1 102 ? -18.890 2.691 14.192 1.00 98.50 102 PHE A O 1
ATOM 804 N N . ILE A 1 103 ? -16.753 2.427 14.840 1.00 97.31 103 ILE A N 1
ATOM 805 C CA . ILE A 1 103 ? -16.185 3.561 14.108 1.00 97.31 103 ILE A CA 1
ATOM 806 C C . ILE A 1 103 ? -15.394 2.993 12.926 1.00 97.31 103 ILE A C 1
ATOM 808 O O . ILE A 1 103 ? -14.374 2.333 13.113 1.00 97.31 103 ILE A O 1
ATOM 812 N N . SER A 1 104 ? -15.882 3.235 11.708 1.00 95.19 104 SER A N 1
ATOM 813 C CA . SER A 1 104 ? -15.298 2.737 10.456 1.00 95.19 104 SER A CA 1
ATOM 814 C C . SER A 1 104 ? -15.146 3.870 9.435 1.00 95.19 104 SER A C 1
ATOM 816 O O . SER A 1 104 ? -15.558 3.759 8.275 1.00 95.19 104 SER A O 1
ATOM 818 N N . VAL A 1 105 ? -14.560 4.982 9.873 1.00 91.88 105 VAL A N 1
ATOM 819 C CA . VAL A 1 105 ? -14.312 6.160 9.035 1.00 91.88 105 VAL A CA 1
ATOM 820 C C . VAL A 1 105 ? -12.900 6.160 8.462 1.00 91.88 105 VAL A C 1
ATOM 822 O O . VAL A 1 105 ? -11.993 5.501 8.966 1.00 91.88 105 VAL A O 1
ATOM 825 N N . ASN A 1 106 ? -12.705 6.926 7.393 1.00 86.25 106 ASN A N 1
ATOM 826 C CA . ASN A 1 106 ? -11.387 7.086 6.798 1.00 86.25 106 ASN A CA 1
ATOM 827 C C . ASN A 1 106 ? -10.461 7.872 7.728 1.00 86.25 106 ASN A C 1
ATOM 829 O O . ASN A 1 106 ? -10.865 8.852 8.348 1.00 86.25 106 ASN A O 1
ATOM 833 N N . THR A 1 107 ? -9.186 7.506 7.717 1.00 87.81 107 THR A N 1
ATOM 834 C CA . THR A 1 107 ? -8.091 8.308 8.271 1.00 87.81 107 THR A CA 1
ATOM 835 C C . THR A 1 107 ? -7.105 8.628 7.166 1.00 87.81 107 THR A C 1
ATOM 837 O O . THR A 1 107 ? -6.138 7.891 6.965 1.00 87.81 107 THR A O 1
ATOM 840 N N . PRO A 1 108 ? -7.395 9.655 6.349 1.00 88.88 108 PRO A N 1
ATOM 841 C CA . PRO A 1 108 ? -6.522 10.001 5.241 1.00 88.88 108 PRO A CA 1
ATOM 842 C C . PRO A 1 108 ? -5.154 10.425 5.772 1.00 88.88 108 PRO A C 1
ATOM 844 O O . PRO A 1 108 ? -5.050 10.983 6.863 1.00 88.88 108 PRO A O 1
ATOM 847 N N . THR A 1 109 ? -4.105 10.189 4.998 1.00 90.69 109 THR A N 1
ATOM 848 C CA . THR A 1 109 ? -2.776 10.709 5.318 1.00 90.69 109 THR A CA 1
ATOM 849 C C . THR A 1 109 ? -2.799 12.236 5.292 1.00 90.69 109 THR A C 1
ATOM 851 O O . THR A 1 109 ? -3.382 12.847 4.393 1.00 90.69 109 THR A O 1
ATOM 854 N N . LYS A 1 110 ? -2.170 12.876 6.278 1.00 90.50 110 LYS A N 1
ATOM 855 C CA . LYS A 1 110 ? -2.075 14.334 6.348 1.00 90.50 110 LYS A CA 1
ATOM 856 C C . LYS A 1 110 ? -1.325 14.873 5.136 1.00 90.50 110 LYS A C 1
ATOM 858 O O . LYS A 1 110 ? -0.207 14.456 4.851 1.00 90.50 110 LYS A O 1
ATOM 863 N N . THR A 1 111 ? -1.895 15.875 4.476 1.00 90.50 111 THR A N 1
ATOM 864 C CA . THR A 1 111 ? -1.268 16.568 3.336 1.00 90.50 111 THR A CA 1
ATOM 865 C C . THR A 1 111 ? -0.519 17.842 3.747 1.00 90.50 111 THR A C 1
ATOM 867 O O . THR A 1 111 ? 0.096 18.503 2.912 1.00 90.50 111 THR A O 1
ATOM 870 N N . TYR A 1 112 ? -0.522 18.179 5.041 1.00 88.31 112 TYR A N 1
ATOM 871 C CA . TYR A 1 112 ? 0.087 19.385 5.603 1.00 88.31 112 TYR A CA 1
ATOM 872 C C . TYR A 1 112 ? 0.563 19.184 7.052 1.00 88.31 112 TYR A C 1
ATOM 874 O O . TYR A 1 112 ? 0.122 18.277 7.763 1.00 88.31 112 TYR A O 1
ATOM 882 N N . GLY A 1 113 ? 1.430 20.093 7.509 1.00 93.44 113 GLY A N 1
ATOM 883 C CA . GLY A 1 113 ? 1.905 20.164 8.892 1.00 93.44 113 GLY A CA 1
ATOM 884 C C . GLY A 1 113 ? 2.757 18.967 9.327 1.00 93.44 113 GLY A C 1
ATOM 885 O O . GLY A 1 113 ? 3.336 18.256 8.510 1.00 93.44 113 GLY A O 1
ATOM 886 N N . ARG A 1 114 ? 2.840 18.746 10.647 1.00 88.56 114 ARG A N 1
ATOM 887 C CA . ARG A 1 114 ? 3.651 17.667 11.235 1.00 88.56 114 ARG A CA 1
ATOM 888 C C . ARG A 1 114 ? 3.200 16.292 10.734 1.00 88.56 114 ARG A C 1
ATOM 890 O O . ARG A 1 114 ? 2.017 15.966 10.864 1.00 88.56 114 ARG A O 1
ATOM 897 N N . GLY A 1 115 ? 4.141 15.506 10.213 1.00 89.50 115 GLY A N 1
ATOM 898 C CA . GLY A 1 115 ? 3.868 14.188 9.638 1.00 89.50 115 GLY A CA 1
ATOM 899 C C . GLY A 1 115 ? 3.181 14.237 8.271 1.00 89.50 115 GLY A C 1
ATOM 900 O O . GLY A 1 115 ? 2.503 13.281 7.906 1.00 89.50 115 GLY A O 1
ATOM 901 N N . LYS A 1 116 ? 3.298 15.343 7.520 1.00 93.19 116 LYS A N 1
ATOM 902 C CA . LYS A 1 116 ? 2.827 15.428 6.128 1.00 93.19 116 LYS A CA 1
ATOM 903 C C . LYS A 1 116 ? 3.342 14.229 5.320 1.00 93.19 116 LYS A C 1
ATOM 905 O O . LYS A 1 116 ? 4.532 13.947 5.337 1.00 93.19 116 LYS A O 1
ATOM 910 N N . GLY A 1 117 ? 2.442 13.550 4.615 1.00 90.06 117 GLY A N 1
ATOM 911 C CA . GLY A 1 117 ? 2.755 12.392 3.776 1.00 90.06 117 GLY A CA 1
ATOM 912 C C . GLY A 1 117 ? 2.887 11.064 4.524 1.00 90.06 117 GLY A C 1
ATOM 913 O O . GLY A 1 117 ? 2.951 10.035 3.867 1.00 90.06 117 GLY A O 1
ATOM 914 N N . MET A 1 118 ? 2.859 11.056 5.863 1.00 91.12 118 MET A N 1
ATOM 915 C CA . MET A 1 118 ? 3.062 9.832 6.653 1.00 91.12 118 MET A CA 1
ATOM 916 C C . MET A 1 118 ? 2.019 9.631 7.753 1.00 91.12 118 MET A C 1
ATOM 918 O O . MET A 1 118 ? 1.433 8.560 7.887 1.00 91.12 118 MET A O 1
ATOM 922 N N . ALA A 1 119 ? 1.753 10.674 8.535 1.00 90.94 119 ALA A N 1
ATOM 923 C CA . ALA A 1 119 ? 0.846 10.608 9.665 1.00 90.94 119 ALA A CA 1
ATOM 924 C C . ALA A 1 119 ? -0.619 10.591 9.198 1.00 90.94 119 ALA A C 1
ATOM 926 O O . ALA A 1 119 ? -1.014 11.442 8.395 1.00 90.94 119 ALA A O 1
ATOM 927 N N . PRO A 1 120 ? -1.459 9.698 9.733 1.00 90.56 120 PRO A N 1
ATOM 928 C CA . PRO A 1 120 ? -2.897 9.738 9.499 1.00 90.56 120 PRO A CA 1
ATOM 929 C C . PRO A 1 120 ? -3.566 10.923 10.210 1.00 90.56 120 PRO A C 1
ATOM 931 O O . PRO A 1 120 ? -3.198 11.320 11.317 1.00 90.56 120 PRO A O 1
ATOM 934 N N . ASP A 1 121 ? -4.583 11.480 9.563 1.00 90.81 121 ASP A N 1
ATOM 935 C CA . ASP A 1 121 ? -5.442 12.540 10.079 1.00 90.81 121 ASP A CA 1
ATOM 936 C C . ASP A 1 121 ? -6.621 11.929 10.853 1.00 90.81 121 ASP A C 1
ATOM 938 O O . ASP A 1 121 ? -7.490 11.265 10.277 1.00 90.81 121 ASP A O 1
ATOM 942 N N . LEU A 1 122 ? -6.651 12.155 12.169 1.00 91.12 122 LEU A N 1
ATOM 943 C CA . LEU A 1 122 ? -7.672 11.617 13.071 1.00 91.12 122 LEU A CA 1
ATOM 944 C C . LEU A 1 122 ? -8.948 12.471 13.143 1.00 91.12 122 LEU A C 1
ATOM 946 O O . LEU A 1 122 ? -9.853 12.112 13.894 1.00 91.12 122 LEU A O 1
ATOM 950 N N . LYS A 1 123 ? -9.082 13.553 12.359 1.00 92.44 123 LYS A N 1
ATOM 951 C CA . LYS A 1 123 ? -10.241 14.468 12.441 1.00 92.44 123 LYS A CA 1
ATOM 952 C C . LYS A 1 123 ? -11.603 13.775 12.365 1.00 92.44 123 LYS A C 1
ATOM 954 O O . LYS A 1 123 ? -12.532 14.170 13.060 1.00 92.44 123 LYS A O 1
ATOM 959 N N . TYR A 1 124 ? -11.739 12.739 11.534 1.00 92.81 124 TYR A N 1
ATOM 960 C CA . TYR A 1 124 ? -13.009 12.028 11.379 1.00 92.81 124 TYR A CA 1
ATOM 961 C C . TYR A 1 124 ? -13.284 11.111 12.570 1.00 92.81 124 TYR A C 1
ATOM 963 O O . TYR A 1 124 ? -14.420 11.034 13.028 1.00 92.81 124 TYR A O 1
ATOM 971 N N . VAL A 1 125 ? -12.247 10.468 13.108 1.00 93.44 125 VAL A N 1
ATOM 972 C CA . VAL A 1 125 ? -12.338 9.646 14.323 1.00 93.44 125 VAL A CA 1
ATOM 973 C C . VAL A 1 125 ? -12.726 10.518 15.516 1.00 93.44 125 VAL A C 1
ATOM 975 O O . VAL A 1 125 ? -13.645 10.175 16.259 1.00 93.44 125 VAL A O 1
ATOM 978 N N . GLU A 1 126 ? -12.088 11.680 15.661 1.00 94.44 126 GLU A N 1
ATOM 979 C CA . GLU A 1 126 ? -12.438 12.675 16.674 1.00 94.44 126 GLU A CA 1
ATOM 980 C C . GLU A 1 126 ? -13.880 13.166 16.498 1.00 94.44 126 GLU A C 1
ATOM 982 O O . GLU A 1 126 ? -14.655 13.136 17.454 1.00 94.44 126 GLU A O 1
ATOM 987 N N . SER A 1 127 ? -14.264 13.568 15.281 1.00 96.00 127 SER A N 1
ATOM 988 C CA . SER A 1 127 ? -15.620 14.039 14.980 1.00 96.00 127 SER A CA 1
ATOM 989 C C . SER A 1 127 ? -16.672 13.007 15.381 1.00 96.00 127 SER A C 1
ATOM 991 O O . SER A 1 127 ? -17.630 13.358 16.062 1.00 96.00 127 SER A O 1
ATOM 993 N N . VAL A 1 128 ? -16.487 11.738 15.006 1.00 96.50 128 VAL A N 1
ATOM 994 C CA . VAL A 1 128 ? -17.420 10.662 15.368 1.00 96.50 128 VAL A CA 1
ATOM 995 C C . VAL A 1 128 ? -17.432 10.420 16.874 1.00 96.50 128 VAL A C 1
ATOM 997 O O . VAL A 1 128 ? -18.505 10.251 17.443 1.00 96.50 128 VAL A O 1
ATOM 1000 N N . SER A 1 129 ? -16.277 10.459 17.543 1.00 96.81 129 SER A N 1
ATOM 1001 C CA . SER A 1 129 ? -16.197 10.297 19.004 1.00 96.81 129 SER A CA 1
ATOM 1002 C C . SER A 1 129 ? -16.979 11.387 19.739 1.00 96.81 129 SER A C 1
ATOM 1004 O O . SER A 1 129 ? -17.711 11.095 20.682 1.00 96.81 129 SER A O 1
ATOM 1006 N N . ARG A 1 130 ? -16.891 12.638 19.266 1.00 96.69 130 ARG A N 1
ATOM 1007 C CA . ARG A 1 130 ? -17.676 13.763 19.794 1.00 96.69 130 ARG A CA 1
ATOM 1008 C C . ARG A 1 130 ? -19.173 13.577 19.544 1.00 96.69 130 ARG A C 1
ATOM 1010 O O . ARG A 1 130 ? -19.961 13.784 20.459 1.00 96.69 130 ARG A O 1
ATOM 1017 N N . THR A 1 131 ? -19.570 13.119 18.356 1.00 97.44 131 THR A N 1
ATOM 1018 C CA . THR A 1 131 ? -20.976 12.792 18.062 1.00 97.44 131 THR A CA 1
ATOM 1019 C C . THR A 1 131 ? -21.487 11.643 18.941 1.00 97.44 131 THR A C 1
ATOM 1021 O O . THR A 1 131 ? -22.611 11.693 19.432 1.00 97.44 131 THR A O 1
ATOM 1024 N N . ILE A 1 132 ? -20.670 10.620 19.214 1.00 97.19 132 ILE A N 1
ATOM 1025 C CA . ILE A 1 132 ? -21.039 9.544 20.146 1.00 97.19 132 ILE A CA 1
ATOM 1026 C C . ILE A 1 132 ? -21.280 10.110 21.547 1.00 97.19 132 ILE A C 1
ATOM 1028 O O . ILE A 1 132 ? -22.311 9.802 22.145 1.00 97.19 132 ILE A O 1
ATOM 1032 N N . ALA A 1 133 ? -20.380 10.957 22.048 1.00 96.00 133 ALA A N 1
ATOM 1033 C CA . ALA A 1 133 ? -20.543 11.626 23.337 1.00 96.00 133 ALA A CA 1
ATOM 1034 C C . ALA A 1 133 ? -21.816 12.492 23.407 1.00 96.00 133 ALA A C 1
ATOM 1036 O O . ALA A 1 133 ? -22.509 12.485 24.422 1.00 96.00 133 ALA A O 1
ATOM 1037 N N . GLU A 1 134 ? -22.148 13.205 22.328 1.00 95.50 134 GLU A N 1
ATOM 1038 C CA . GLU A 1 134 ? -23.317 14.088 22.247 1.00 95.50 134 GLU A CA 1
ATOM 1039 C C . GLU A 1 134 ? -24.648 13.319 22.300 1.00 95.50 134 GLU A C 1
ATOM 1041 O O . GLU A 1 134 ? -25.543 13.678 23.066 1.00 95.50 134 GLU A O 1
ATOM 1046 N N . TYR A 1 135 ? -24.784 12.246 21.514 1.00 96.12 135 TYR A N 1
ATOM 1047 C CA . TYR A 1 135 ? -26.062 11.539 21.340 1.00 96.12 135 TYR A CA 1
ATOM 1048 C C . TYR A 1 135 ? -26.257 10.342 22.283 1.00 96.12 135 TYR A C 1
ATOM 1050 O O . TYR A 1 135 ? -27.360 9.793 22.376 1.00 96.12 135 TYR A O 1
ATOM 1058 N N . SER A 1 136 ? -25.217 9.905 22.996 1.00 93.81 136 SER A N 1
ATOM 1059 C CA . SER A 1 136 ? -25.328 8.775 23.925 1.00 93.81 136 SER A CA 1
ATOM 1060 C C . SER A 1 136 ? -26.045 9.172 25.213 1.00 93.81 136 SER A C 1
ATOM 1062 O O . SER A 1 136 ? -25.675 10.126 25.886 1.00 93.81 136 SER A O 1
ATOM 1064 N N . THR A 1 137 ? -27.047 8.397 25.622 1.00 86.56 137 THR A N 1
ATOM 1065 C CA . THR A 1 137 ? -27.803 8.634 26.869 1.00 86.56 137 THR A CA 1
ATOM 1066 C C . THR A 1 137 ? -27.553 7.583 27.952 1.00 86.56 137 THR A C 1
ATOM 1068 O O . THR A 1 137 ? -28.131 7.668 29.034 1.00 86.56 137 THR A O 1
ATOM 1071 N N . GLY A 1 138 ? -26.701 6.594 27.676 1.00 87.44 138 GLY A N 1
ATOM 1072 C CA . GLY A 1 138 ? -26.419 5.462 28.555 1.00 87.44 138 GLY A CA 1
ATOM 1073 C C . GLY A 1 138 ? -25.119 4.748 28.175 1.00 87.44 138 GLY A C 1
ATOM 1074 O O . GLY A 1 138 ? -24.388 5.257 27.322 1.00 87.44 138 GLY A O 1
ATOM 1075 N N . PRO A 1 139 ? -24.839 3.579 28.776 1.00 91.31 139 PRO A N 1
ATOM 1076 C CA . PRO A 1 139 ? -23.627 2.812 28.514 1.00 91.31 139 PRO A CA 1
ATOM 1077 C C . PRO A 1 139 ? -23.504 2.356 27.059 1.00 91.31 139 PRO A C 1
ATOM 1079 O O . PRO A 1 139 ? -24.493 1.890 26.494 1.00 91.31 139 PRO A O 1
ATOM 1082 N N . LYS A 1 140 ? -22.302 2.445 26.478 1.00 95.00 140 LYS A N 1
ATOM 1083 C CA . LYS A 1 140 ? -21.992 1.980 25.115 1.00 95.00 140 LYS A CA 1
ATOM 1084 C C . LYS A 1 140 ? -20.635 1.278 25.062 1.00 95.00 140 LYS A C 1
ATOM 1086 O O . LYS A 1 140 ? -19.684 1.690 25.725 1.00 95.00 140 LYS A O 1
ATOM 1091 N N . ILE A 1 141 ? -20.518 0.269 24.204 1.00 97.38 141 ILE A N 1
ATOM 1092 C CA . ILE A 1 141 ? -19.221 -0.256 23.758 1.00 97.38 141 ILE A CA 1
ATOM 1093 C C . ILE A 1 141 ? -18.878 0.438 22.439 1.00 97.38 141 ILE A C 1
ATOM 1095 O O . ILE A 1 141 ? -19.624 0.326 21.471 1.00 97.38 141 ILE A O 1
ATOM 1099 N N . VAL A 1 142 ? -17.765 1.159 22.382 1.00 97.81 142 VAL A N 1
ATOM 1100 C CA . VAL A 1 142 ? -17.290 1.836 21.172 1.00 97.81 142 VAL A CA 1
ATOM 1101 C C . VAL A 1 142 ? -16.126 1.038 20.610 1.00 97.81 142 VAL A C 1
ATOM 1103 O O . VAL A 1 142 ? -15.135 0.807 21.294 1.00 97.81 142 VAL A O 1
ATOM 1106 N N . VAL A 1 143 ? -16.248 0.589 19.368 1.00 97.69 143 VAL A N 1
ATOM 1107 C CA . VAL A 1 143 ? -15.283 -0.299 18.729 1.00 97.69 143 VAL A CA 1
ATOM 1108 C C . VAL A 1 143 ? -14.662 0.394 17.532 1.00 97.69 143 VAL A C 1
ATOM 1110 O O . VAL A 1 143 ? -15.314 0.701 16.538 1.00 97.69 143 VAL A O 1
ATOM 1113 N N . GLU A 1 144 ? -13.369 0.612 17.619 1.00 94.38 144 GLU A N 1
ATOM 1114 C CA . GLU A 1 144 ? -12.536 1.063 16.523 1.00 94.38 144 GLU A CA 1
ATOM 1115 C C . GLU A 1 144 ? -12.345 -0.103 15.528 1.00 94.38 144 GLU A C 1
ATOM 1117 O O . GLU A 1 144 ? -11.879 -1.170 15.924 1.00 94.38 144 GLU A O 1
ATOM 1122 N N . LYS A 1 145 ? -12.780 0.053 14.265 1.00 91.38 145 LYS A N 1
ATOM 1123 C CA . LYS A 1 145 ? -12.742 -1.013 13.234 1.00 91.38 145 LYS A CA 1
ATOM 1124 C C . LYS A 1 145 ? -11.780 -0.731 12.075 1.00 91.38 145 LYS A C 1
ATOM 1126 O O . LYS A 1 145 ? -11.422 -1.634 11.318 1.00 91.38 145 LYS A O 1
ATOM 1131 N N . SER A 1 146 ? -11.425 0.527 11.878 1.00 71.44 146 SER A N 1
ATOM 1132 C CA . SER A 1 146 ? -10.628 1.000 10.749 1.00 71.44 146 SER A CA 1
ATOM 1133 C C . SER A 1 146 ? -9.139 0.647 10.881 1.00 71.44 146 SER A C 1
ATOM 1135 O O . SER A 1 146 ? -8.631 0.272 11.929 1.00 71.44 146 SER A O 1
ATOM 1137 N N . THR A 1 147 ? -8.390 0.780 9.788 1.00 63.78 147 THR A N 1
ATOM 1138 C CA . THR A 1 147 ? -6.919 0.814 9.829 1.00 63.78 147 THR A CA 1
ATOM 1139 C C . THR A 1 147 ? -6.483 2.135 10.465 1.00 63.78 147 THR A C 1
ATOM 1141 O O . THR A 1 147 ? -6.382 3.157 9.770 1.00 63.78 147 THR A O 1
ATOM 1144 N N . LEU A 1 148 ? -6.329 2.154 11.787 1.00 64.50 148 LEU A N 1
ATOM 1145 C CA . LEU A 1 148 ? -5.943 3.348 12.531 1.00 64.50 148 LEU A CA 1
ATOM 1146 C C . LEU A 1 148 ? -4.502 3.292 13.029 1.00 64.50 148 LEU A C 1
ATOM 1148 O O . LEU A 1 148 ? -3.973 2.207 13.272 1.00 64.50 148 LEU A O 1
ATOM 1152 N N . PRO A 1 149 ? -3.854 4.463 13.186 1.00 64.50 149 PRO A N 1
ATOM 1153 C CA . PRO A 1 149 ? -2.563 4.526 13.847 1.00 64.50 149 PRO A CA 1
ATOM 1154 C C . PRO A 1 149 ? -2.677 4.035 15.284 1.00 64.50 149 PRO A C 1
ATOM 1156 O O . PRO A 1 149 ? -3.708 4.179 15.945 1.00 64.50 149 PRO A O 1
ATOM 1159 N N . VAL A 1 150 ? -1.536 3.603 15.796 1.00 65.56 150 VAL A N 1
ATOM 1160 C CA . VAL A 1 150 ? -1.315 3.460 17.228 1.00 65.56 150 VAL A CA 1
ATOM 1161 C C . VAL A 1 150 ? -1.670 4.782 17.934 1.00 65.56 150 VAL A C 1
ATOM 1163 O O . VAL A 1 150 ? -1.152 5.831 17.543 1.00 65.56 150 VAL A O 1
ATOM 1166 N N . LYS A 1 151 ? -2.524 4.709 18.971 1.00 75.12 151 LYS A N 1
ATOM 1167 C CA . LYS A 1 151 ? -3.140 5.802 19.774 1.00 75.12 151 LYS A CA 1
ATOM 1168 C C . LYS A 1 151 ? -4.526 6.283 19.341 1.00 75.12 151 LYS A C 1
ATOM 1170 O O . LYS A 1 151 ? -5.085 7.131 20.038 1.00 75.12 151 LYS A O 1
ATOM 1175 N N . ALA A 1 152 ? -5.131 5.777 18.271 1.00 81.38 152 ALA A N 1
ATOM 1176 C CA . ALA A 1 152 ? -6.467 6.249 17.902 1.00 81.38 152 ALA A CA 1
ATOM 1177 C C . ALA A 1 152 ? -7.526 5.907 18.962 1.00 81.38 152 ALA A C 1
ATOM 1179 O O . ALA A 1 152 ? -8.297 6.781 19.364 1.00 81.38 152 ALA A O 1
ATOM 1180 N N . ALA A 1 153 ? -7.507 4.687 19.500 1.00 83.75 153 ALA A N 1
ATOM 1181 C CA . ALA A 1 153 ? -8.360 4.302 20.617 1.00 83.75 153 ALA A CA 1
ATOM 1182 C C . ALA A 1 153 ? -8.073 5.125 21.881 1.00 83.75 153 ALA A C 1
ATOM 1184 O O . ALA A 1 153 ? -8.995 5.428 22.637 1.00 83.75 153 ALA A O 1
ATOM 1185 N N . GLN A 1 154 ? -6.825 5.559 22.090 1.00 87.44 154 GLN A N 1
ATOM 1186 C CA . GLN A 1 154 ? -6.490 6.476 23.181 1.00 87.44 154 GLN A CA 1
ATOM 1187 C C . GLN A 1 154 ? -7.156 7.849 22.987 1.00 87.44 154 GLN A C 1
ATOM 1189 O O . GLN A 1 154 ? -7.711 8.387 23.944 1.00 87.44 154 GLN A O 1
ATOM 1194 N N . SER A 1 155 ? -7.151 8.397 21.767 1.00 90.25 155 SER A N 1
ATOM 1195 C CA . SER A 1 155 ? -7.851 9.650 21.449 1.00 90.25 155 SER A CA 1
ATOM 1196 C C . SER A 1 155 ? -9.366 9.525 21.627 1.00 90.25 155 SER A C 1
ATOM 1198 O O . SER A 1 155 ? -9.972 10.393 22.252 1.00 90.25 155 SER A O 1
ATOM 1200 N N . ILE A 1 156 ? -9.968 8.429 21.146 1.00 93.50 156 ILE A N 1
ATOM 1201 C CA . ILE A 1 156 ? -11.396 8.130 21.353 1.00 93.50 156 ILE A CA 1
ATOM 1202 C C . ILE A 1 156 ? -11.697 8.085 22.856 1.00 93.50 156 ILE A C 1
ATOM 1204 O O . ILE A 1 156 ? -12.593 8.780 23.333 1.00 93.50 156 ILE A O 1
ATOM 1208 N N . LYS A 1 157 ? -10.909 7.317 23.619 1.00 92.75 157 LYS A N 1
ATOM 1209 C CA . LYS A 1 157 ? -11.068 7.175 25.069 1.00 92.75 157 LYS A CA 1
ATOM 1210 C C . LYS A 1 157 ? -10.992 8.517 25.786 1.00 92.75 157 LYS A C 1
ATOM 1212 O O . LYS A 1 157 ? -11.805 8.766 26.667 1.00 92.75 157 LYS A O 1
ATOM 1217 N N . GLN A 1 158 ? -10.043 9.378 25.425 1.00 93.50 158 GLN A N 1
ATOM 1218 C CA . GLN A 1 158 ? -9.904 10.690 26.054 1.00 93.50 158 GLN A CA 1
ATOM 1219 C C . GLN A 1 158 ? -11.157 11.553 25.844 1.00 93.50 158 GLN A C 1
ATOM 1221 O O . GLN A 1 158 ? -11.690 12.084 26.813 1.00 93.50 158 GLN A O 1
ATOM 1226 N N . ILE A 1 159 ? -11.667 11.624 24.611 1.00 94.81 159 ILE A N 1
ATOM 1227 C CA . ILE A 1 159 ? -12.877 12.395 24.276 1.00 94.81 159 ILE A CA 1
ATOM 1228 C C . ILE A 1 159 ? -14.099 11.862 25.031 1.00 94.81 159 ILE A C 1
ATOM 1230 O O . ILE A 1 159 ? -14.883 12.632 25.581 1.00 94.81 159 ILE A O 1
ATOM 1234 N N . LEU A 1 160 ? -14.273 10.540 25.057 1.00 94.94 160 LEU A N 1
ATOM 1235 C CA . LEU A 1 160 ? -15.423 9.917 25.707 1.00 94.94 160 LEU A CA 1
ATOM 1236 C C . LEU A 1 160 ? -15.353 10.038 27.232 1.00 94.94 160 LEU A C 1
ATOM 1238 O O . LEU A 1 160 ? -16.370 10.317 27.858 1.00 94.94 160 LEU A O 1
ATOM 1242 N N . LYS A 1 161 ? -14.162 9.916 27.825 1.00 92.25 161 LYS A N 1
ATOM 1243 C CA . LYS A 1 161 ? -13.960 10.104 29.266 1.00 92.25 161 LYS A CA 1
ATOM 1244 C C . LYS A 1 161 ? -14.309 11.525 29.712 1.00 92.25 161 LYS A C 1
ATOM 1246 O O . LYS A 1 161 ? -14.963 11.698 30.736 1.00 92.25 161 LYS A O 1
ATOM 1251 N N . GLU A 1 162 ? -13.935 12.537 28.929 1.00 92.12 162 GLU A N 1
ATOM 1252 C CA . GLU A 1 162 ? -14.351 13.919 29.199 1.00 92.12 162 GLU A CA 1
ATOM 1253 C C . GLU A 1 162 ? -15.885 14.041 29.218 1.00 92.12 162 GLU A C 1
ATOM 1255 O O . GLU A 1 162 ? -16.438 14.725 30.076 1.00 92.12 162 GLU A O 1
ATOM 1260 N N . ALA A 1 163 ? -16.605 13.339 28.339 1.00 90.62 163 ALA A N 1
ATOM 1261 C CA . ALA A 1 163 ? -18.069 13.347 28.339 1.00 90.62 163 ALA A CA 1
ATOM 1262 C C . ALA A 1 163 ? -18.679 12.684 29.592 1.00 90.62 163 ALA A C 1
ATOM 1264 O O . ALA A 1 163 ? -19.622 13.223 30.177 1.00 90.62 163 ALA A O 1
ATOM 1265 N N . GLU A 1 164 ? -18.106 11.572 30.066 1.00 90.06 164 GLU A N 1
ATOM 1266 C CA . GLU A 1 164 ? -18.537 10.885 31.299 1.00 90.06 164 GLU A CA 1
ATOM 1267 C C . GLU A 1 164 ? -18.410 11.768 32.548 1.00 90.06 164 GLU A C 1
ATOM 1269 O O . GLU A 1 164 ? -19.232 11.693 33.470 1.00 90.06 164 GLU A O 1
ATOM 1274 N N . GLU A 1 165 ? -17.387 12.625 32.586 1.00 88.81 165 GLU A N 1
ATOM 1275 C CA . GLU A 1 165 ? -17.184 13.582 33.675 1.00 88.81 165 GLU A CA 1
ATOM 1276 C C . GLU A 1 165 ? -18.310 14.629 33.727 1.00 88.81 165 GLU A C 1
ATOM 1278 O O . GLU A 1 165 ? -18.733 15.024 34.818 1.00 88.81 165 GLU A O 1
ATOM 1283 N N . HIS A 1 166 ? -18.861 15.009 32.568 1.00 86.81 166 HIS A N 1
ATOM 1284 C CA . HIS A 1 166 ? -19.960 15.972 32.450 1.00 86.81 166 HIS A CA 1
ATOM 1285 C C . HIS A 1 166 ? -21.349 15.329 32.597 1.00 86.81 166 HIS A C 1
ATOM 1287 O O . HIS A 1 166 ? -22.280 15.983 33.075 1.00 86.81 166 HIS A O 1
ATOM 1293 N N . ASN A 1 167 ? -21.512 14.054 32.230 1.00 84.69 167 ASN A N 1
ATOM 1294 C CA . ASN A 1 167 ? -22.780 13.334 32.319 1.00 84.69 167 ASN A CA 1
ATOM 1295 C C . ASN A 1 167 ? -22.607 11.949 32.957 1.00 84.69 167 ASN A C 1
ATOM 1297 O O . ASN A 1 167 ? -22.321 10.958 32.291 1.00 84.69 167 ASN A O 1
ATOM 1301 N N . ARG A 1 168 ? -22.919 11.853 34.257 1.00 78.56 168 ARG A N 1
ATOM 1302 C CA . ARG A 1 168 ? -22.780 10.621 35.061 1.00 78.56 168 ARG A CA 1
ATOM 1303 C C . ARG A 1 168 ? -23.682 9.448 34.631 1.00 78.56 168 ARG A C 1
ATOM 1305 O O . ARG A 1 168 ? -23.622 8.393 35.267 1.00 78.56 168 ARG A O 1
ATOM 1312 N N . ASN A 1 169 ? -24.550 9.623 33.635 1.00 83.19 169 ASN A N 1
ATOM 1313 C CA . ASN A 1 169 ? -25.345 8.538 33.050 1.00 83.19 169 ASN A CA 1
ATOM 1314 C C . ASN A 1 169 ? -24.669 7.896 31.826 1.00 83.19 169 ASN A C 1
ATOM 1316 O O . ASN A 1 169 ? -25.089 6.817 31.412 1.00 83.19 169 ASN A O 1
ATOM 1320 N N . GLN A 1 170 ? -23.642 8.534 31.261 1.00 86.50 170 GLN A N 1
ATOM 1321 C CA . GLN A 1 170 ? -22.848 8.001 30.158 1.00 86.50 170 GLN A CA 1
ATOM 1322 C C . GLN A 1 170 ? -21.690 7.157 30.697 1.00 86.50 170 GLN A C 1
ATOM 1324 O O . GLN A 1 170 ? -21.077 7.516 31.701 1.00 86.50 170 GLN A O 1
ATOM 1329 N N . TYR A 1 171 ? -21.430 6.032 30.030 1.00 88.94 171 TYR A N 1
ATOM 1330 C CA . TYR A 1 171 ? -20.329 5.116 30.333 1.00 88.94 171 TYR A CA 1
ATOM 1331 C C . TYR A 1 171 ? -19.856 4.469 29.032 1.00 88.94 171 TYR A C 1
ATOM 1333 O O . TYR A 1 171 ? -20.673 3.955 28.267 1.00 88.94 171 TYR A O 1
ATOM 1341 N N . PHE A 1 172 ? -18.558 4.454 28.780 1.00 94.19 172 PHE A N 1
ATOM 1342 C CA . PHE A 1 172 ? -17.983 3.982 27.534 1.00 94.19 172 PHE A CA 1
ATOM 1343 C C . PHE A 1 172 ? -16.873 2.971 27.799 1.00 94.19 172 PHE A C 1
ATOM 1345 O O . PHE A 1 172 ? -16.036 3.140 28.680 1.00 94.19 172 PHE A O 1
ATOM 1352 N N . GLN A 1 173 ? -16.847 1.917 26.991 1.00 95.56 173 GLN A N 1
ATOM 1353 C CA . GLN A 1 173 ? -15.684 1.044 26.865 1.00 95.56 173 GLN A CA 1
ATOM 1354 C C . GLN A 1 173 ? -15.186 1.100 25.433 1.00 95.56 173 GLN A C 1
ATOM 1356 O O . GLN A 1 173 ? -15.973 0.913 24.505 1.00 95.56 173 GLN A O 1
ATOM 1361 N N . VAL A 1 174 ? -13.894 1.376 25.257 1.00 96.31 174 VAL A N 1
ATOM 1362 C CA . VAL A 1 174 ? -13.276 1.515 23.937 1.00 96.31 174 VAL A CA 1
ATOM 1363 C C . VAL A 1 174 ? -12.494 0.252 23.608 1.00 96.31 174 VAL A C 1
ATOM 1365 O O . VAL A 1 174 ? -11.557 -0.111 24.317 1.00 96.31 174 VAL A O 1
ATOM 1368 N N . LEU A 1 175 ? -12.867 -0.400 22.511 1.00 97.00 175 LEU A N 1
ATOM 1369 C CA . LEU A 1 175 ? -12.184 -1.574 21.981 1.00 97.00 175 LEU A CA 1
ATOM 1370 C C . LEU A 1 175 ? -11.508 -1.238 20.652 1.00 97.00 175 LEU A C 1
ATOM 1372 O O . LEU A 1 175 ? -12.022 -0.437 19.875 1.00 97.00 175 LEU A O 1
ATOM 1376 N N . SER A 1 176 ? -10.398 -1.908 20.361 1.00 96.50 176 SER A N 1
ATOM 1377 C CA . SER A 1 176 ? -9.830 -1.995 19.013 1.00 96.50 176 SER A CA 1
ATOM 1378 C C . SER A 1 176 ? -10.219 -3.341 18.411 1.00 96.50 176 SER A C 1
ATOM 1380 O O . SER A 1 176 ? -10.056 -4.380 19.043 1.00 96.50 176 SER A O 1
ATOM 1382 N N . ASN A 1 177 ? -10.747 -3.353 17.196 1.00 96.94 177 ASN A N 1
ATOM 1383 C CA . ASN A 1 177 ? -11.054 -4.572 16.462 1.00 96.94 177 ASN A CA 1
ATOM 1384 C C . ASN A 1 177 ? -10.675 -4.399 14.991 1.00 96.94 177 ASN A C 1
ATOM 1386 O O . ASN A 1 177 ? -11.566 -4.222 14.163 1.00 96.94 177 ASN A O 1
ATOM 1390 N N . PRO A 1 178 ? -9.384 -4.479 14.637 1.00 93.81 178 PRO A N 1
ATOM 1391 C CA . PRO A 1 178 ? -8.933 -4.235 13.278 1.00 93.81 178 PRO A CA 1
ATOM 1392 C C . PRO A 1 178 ? -9.646 -5.123 12.252 1.00 93.81 178 PRO A C 1
ATOM 1394 O O . PRO A 1 178 ? -10.093 -6.241 12.537 1.00 93.81 178 PRO A O 1
ATOM 1397 N N . GLU A 1 179 ? -9.780 -4.625 11.031 1.00 90.81 179 GLU A N 1
ATOM 1398 C CA . GLU A 1 179 ? -10.190 -5.434 9.884 1.00 90.81 179 GLU A CA 1
ATOM 1399 C C . GLU A 1 179 ? -8.980 -6.183 9.287 1.00 90.81 179 GLU A C 1
ATOM 1401 O O . GLU A 1 179 ? -7.846 -5.729 9.422 1.00 90.81 179 GLU A O 1
ATOM 1406 N N . PHE A 1 180 ? -9.194 -7.334 8.642 1.00 90.94 180 PHE A N 1
ATOM 1407 C CA . PHE A 1 180 ? -8.163 -8.060 7.874 1.00 90.94 180 PHE A CA 1
ATOM 1408 C C . PHE A 1 180 ? -8.687 -8.552 6.514 1.00 90.94 180 PHE A C 1
ATOM 1410 O O . PHE A 1 180 ? -8.156 -9.513 5.963 1.00 90.94 180 PHE A O 1
ATOM 1417 N N . LEU A 1 181 ? -9.748 -7.929 6.002 1.00 86.94 181 LEU A N 1
ATOM 1418 C CA . LEU A 1 181 ? -10.305 -8.243 4.695 1.00 86.94 181 LEU A CA 1
ATOM 1419 C C . LEU A 1 181 ? -9.405 -7.693 3.584 1.00 86.94 181 LEU A C 1
ATOM 1421 O O . LEU A 1 181 ? -8.708 -6.690 3.750 1.00 86.94 181 LEU A O 1
ATOM 1425 N N . ALA A 1 182 ? -9.417 -8.359 2.436 1.00 86.69 182 ALA A N 1
ATOM 1426 C CA . ALA A 1 182 ? -8.810 -7.851 1.219 1.00 86.69 182 ALA A CA 1
ATOM 1427 C C . ALA A 1 182 ? -9.893 -7.595 0.168 1.00 86.69 182 ALA A C 1
ATOM 1429 O O . ALA A 1 182 ? -10.798 -8.408 -0.023 1.00 86.69 182 ALA A O 1
ATOM 1430 N N . GLU A 1 183 ? -9.785 -6.475 -0.549 1.00 84.44 183 GLU A N 1
ATOM 1431 C CA . GLU A 1 183 ? -10.719 -6.170 -1.637 1.00 84.44 183 GLU A CA 1
ATOM 1432 C C . GLU A 1 183 ? -10.708 -7.270 -2.707 1.00 84.44 183 GLU A C 1
ATOM 1434 O O . GLU A 1 183 ? -9.648 -7.799 -3.063 1.00 84.44 183 GLU A O 1
ATOM 1439 N N . GLY A 1 184 ? -11.888 -7.629 -3.204 1.00 84.69 184 GLY A N 1
ATOM 1440 C CA . GLY A 1 184 ? -12.132 -8.744 -4.117 1.00 84.69 184 GLY A CA 1
ATOM 1441 C C . GLY A 1 184 ? -12.310 -10.104 -3.428 1.00 84.69 184 GLY A C 1
ATOM 1442 O O . GLY A 1 184 ? -12.704 -11.064 -4.094 1.00 84.69 184 GLY A O 1
ATOM 1443 N N . THR A 1 185 ? -12.028 -10.216 -2.124 1.00 89.56 185 THR A N 1
ATOM 1444 C CA . THR A 1 185 ? -12.264 -11.425 -1.307 1.00 89.56 185 THR A CA 1
ATOM 1445 C C . THR A 1 185 ? -12.973 -11.130 0.014 1.00 89.56 185 THR A C 1
ATOM 1447 O O . THR A 1 185 ? -13.128 -12.036 0.838 1.00 89.56 185 THR A O 1
ATOM 1450 N N . ALA A 1 186 ? -13.476 -9.907 0.210 1.00 90.94 186 ALA A N 1
ATOM 1451 C CA . ALA A 1 186 ? -13.899 -9.414 1.518 1.00 90.94 186 ALA A CA 1
ATOM 1452 C C . ALA A 1 186 ? -14.968 -10.293 2.185 1.00 90.94 186 ALA A C 1
ATOM 1454 O O . ALA A 1 186 ? -14.906 -10.554 3.385 1.00 90.94 186 ALA A O 1
ATOM 1455 N N . ILE A 1 187 ? -15.931 -10.800 1.410 1.00 94.56 187 ILE A N 1
ATOM 1456 C CA . ILE A 1 187 ? -16.992 -11.673 1.928 1.00 94.56 187 ILE A CA 1
ATOM 1457 C C . ILE A 1 187 ? -16.445 -13.005 2.439 1.00 94.56 187 ILE A C 1
ATOM 1459 O O . ILE A 1 187 ? -16.859 -13.466 3.505 1.00 94.56 187 ILE A O 1
ATOM 1463 N N . ASN A 1 188 ? -15.508 -13.617 1.714 1.00 94.56 188 ASN A N 1
ATOM 1464 C CA . ASN A 1 188 ? -14.891 -14.862 2.156 1.00 94.56 188 ASN A CA 1
ATOM 1465 C C . ASN A 1 188 ? -14.020 -14.634 3.398 1.00 94.56 188 ASN A C 1
ATOM 1467 O O . ASN A 1 188 ? -14.100 -15.418 4.342 1.00 94.56 188 ASN A O 1
ATOM 1471 N N . ASP A 1 189 ? -13.260 -13.539 3.424 1.00 94.75 189 ASP A N 1
ATOM 1472 C CA . ASP A 1 189 ? -12.385 -13.183 4.545 1.00 94.75 189 ASP A CA 1
ATOM 1473 C C . ASP A 1 189 ? -13.193 -12.904 5.826 1.00 94.75 189 ASP A C 1
ATOM 1475 O O . ASP A 1 189 ? -12.794 -13.298 6.920 1.00 94.75 189 ASP A O 1
ATOM 1479 N N . LEU A 1 190 ? -14.374 -12.287 5.698 1.00 96.69 190 LEU A N 1
ATOM 1480 C CA . LEU A 1 190 ? -15.300 -12.047 6.811 1.00 96.69 190 LEU A CA 1
ATOM 1481 C C . LEU A 1 190 ? -16.035 -13.318 7.267 1.00 96.69 190 LEU A C 1
ATOM 1483 O O . LEU A 1 190 ? -16.312 -13.481 8.459 1.00 96.69 190 LEU A O 1
ATOM 1487 N N . ALA A 1 191 ? -16.376 -14.213 6.337 1.00 97.00 191 ALA A N 1
ATOM 1488 C CA . ALA A 1 191 ? -17.066 -15.464 6.646 1.00 97.00 191 ALA A CA 1
ATOM 1489 C C . ALA A 1 191 ? -16.135 -16.504 7.283 1.00 97.00 191 ALA A C 1
ATOM 1491 O O . ALA A 1 191 ? -16.572 -17.248 8.159 1.00 97.00 191 ALA A O 1
ATOM 1492 N N . ASN A 1 192 ? -14.874 -16.551 6.845 1.00 96.62 192 ASN A N 1
ATOM 1493 C CA . ASN A 1 192 ? -13.875 -17.539 7.243 1.00 96.62 192 ASN A CA 1
ATOM 1494 C C . ASN A 1 192 ? -12.539 -16.865 7.602 1.00 96.62 192 ASN A C 1
ATOM 1496 O O . ASN A 1 192 ? -11.525 -17.156 6.963 1.00 96.62 192 ASN A O 1
ATOM 1500 N N . PRO A 1 193 ? -12.501 -15.982 8.615 1.00 96.88 193 PRO A N 1
ATOM 1501 C CA . PRO A 1 193 ? -11.277 -15.269 8.944 1.00 96.88 193 PRO A CA 1
ATOM 1502 C C . PRO A 1 193 ? -10.195 -16.234 9.442 1.00 96.88 193 PRO A C 1
ATOM 1504 O O . PRO A 1 193 ? -10.474 -17.182 10.189 1.00 96.88 193 PRO A O 1
ATOM 1507 N N . ASP A 1 194 ? -8.942 -15.943 9.082 1.00 96.50 194 ASP A N 1
ATOM 1508 C CA . ASP A 1 194 ? -7.768 -16.585 9.686 1.00 96.50 194 ASP A CA 1
ATOM 1509 C C . ASP A 1 194 ? -7.741 -16.320 11.198 1.00 96.50 194 ASP A C 1
ATOM 1511 O O . ASP A 1 194 ? -7.459 -17.213 11.995 1.00 96.50 194 ASP A O 1
ATOM 1515 N N . ARG A 1 195 ? -8.063 -15.078 11.586 1.00 97.31 195 ARG A N 1
ATOM 1516 C CA . ARG A 1 195 ? -8.276 -14.651 12.970 1.00 97.31 195 ARG A CA 1
ATOM 1517 C C . ARG A 1 195 ? -9.188 -13.429 13.058 1.00 97.31 195 ARG A C 1
ATOM 1519 O O . ARG A 1 195 ? -9.211 -12.600 12.152 1.00 97.31 195 ARG A O 1
ATOM 1526 N N . VAL A 1 196 ? -9.851 -13.274 14.196 1.00 98.25 196 VAL A N 1
ATOM 1527 C CA . VAL A 1 196 ? -10.446 -12.018 14.667 1.00 98.25 196 VAL A CA 1
ATOM 1528 C C . VAL A 1 196 ? -9.567 -11.494 15.798 1.00 98.25 196 VAL A C 1
ATOM 1530 O O . VAL A 1 196 ? -9.218 -12.257 16.691 1.00 98.25 196 VAL A O 1
ATOM 1533 N N . LEU A 1 197 ? -9.200 -10.213 15.774 1.00 98.00 197 LEU A N 1
ATOM 1534 C CA . LEU A 1 197 ? -8.376 -9.587 16.813 1.00 98.00 197 LEU A CA 1
ATOM 1535 C C . LEU A 1 197 ? -9.198 -8.549 17.573 1.00 98.00 197 LEU A C 1
ATOM 1537 O O . LEU A 1 197 ? -9.811 -7.690 16.944 1.00 98.00 197 LEU A O 1
ATOM 1541 N N . ILE A 1 198 ? -9.226 -8.631 18.901 1.00 98.38 198 ILE A N 1
ATOM 1542 C CA . ILE A 1 198 ? -9.945 -7.694 19.769 1.00 98.38 198 ILE A CA 1
ATOM 1543 C C . ILE A 1 198 ? -8.995 -7.216 20.868 1.00 98.38 198 ILE A C 1
ATOM 1545 O O . ILE A 1 198 ? -8.513 -8.007 21.675 1.00 98.38 198 ILE A O 1
ATOM 1549 N N . GLY A 1 199 ? -8.731 -5.917 20.898 1.00 96.50 199 GLY A N 1
ATOM 1550 C CA . GLY A 1 199 ? -8.017 -5.221 21.956 1.00 96.50 199 GLY A CA 1
ATOM 1551 C C . GLY A 1 199 ? -8.976 -4.486 22.885 1.00 96.50 199 GLY A C 1
ATOM 1552 O O . GLY A 1 199 ? -9.907 -3.842 22.406 1.00 96.50 199 GLY A O 1
ATOM 1553 N N . GLY A 1 200 ? -8.733 -4.523 24.189 1.00 95.69 200 GLY A N 1
ATOM 1554 C CA . GLY A 1 200 ? -9.442 -3.681 25.153 1.00 95.69 200 GLY A CA 1
ATOM 1555 C C . GLY A 1 200 ? -8.587 -3.351 26.370 1.00 95.69 200 GLY A C 1
ATOM 1556 O O . GLY A 1 200 ? -7.385 -3.617 26.397 1.00 95.69 200 GLY A O 1
ATOM 1557 N N . GLU A 1 201 ? -9.201 -2.734 27.369 1.00 92.50 201 GLU A N 1
ATOM 1558 C CA . GLU A 1 201 ? -8.522 -2.393 28.617 1.00 92.50 201 GLU A CA 1
ATOM 1559 C C . GLU A 1 201 ? -8.365 -3.612 29.523 1.00 92.50 201 GLU A C 1
ATOM 1561 O O . GLU A 1 201 ? -9.244 -4.470 29.578 1.00 92.50 201 GLU A O 1
ATOM 1566 N N . ASP A 1 202 ? -7.260 -3.647 30.268 1.00 93.19 202 ASP A N 1
ATOM 1567 C CA . ASP A 1 202 ? -7.031 -4.626 31.333 1.00 93.19 202 ASP A CA 1
ATOM 1568 C C . ASP A 1 202 ? -7.754 -4.170 32.614 1.00 93.19 202 ASP A C 1
ATOM 1570 O O . ASP A 1 202 ? -7.149 -3.730 33.592 1.00 93.19 202 ASP A O 1
ATOM 1574 N N . SER A 1 203 ? -9.087 -4.170 32.545 1.00 93.12 203 SER A N 1
ATOM 1575 C CA . SER A 1 203 ? -10.007 -3.873 33.649 1.00 93.12 203 SER A CA 1
ATOM 1576 C C . SER A 1 203 ? -11.195 -4.837 33.610 1.00 93.12 203 SER A C 1
ATOM 1578 O O . SER A 1 203 ? -11.413 -5.531 32.614 1.00 93.12 203 SER A O 1
ATOM 1580 N N . GLU A 1 204 ? -11.987 -4.907 34.682 1.00 91.88 204 GLU A N 1
ATOM 1581 C CA . GLU A 1 204 ? -13.173 -5.774 34.714 1.00 91.88 204 GLU A CA 1
ATOM 1582 C C . GLU A 1 204 ? -14.193 -5.378 33.629 1.00 91.88 204 GLU A C 1
ATOM 1584 O O . GLU A 1 204 ? -14.718 -6.229 32.906 1.00 91.88 204 GLU A O 1
ATOM 1589 N N . GLU A 1 205 ? -14.422 -4.078 33.443 1.00 90.94 205 GLU A N 1
ATOM 1590 C CA . GLU A 1 205 ? -15.303 -3.535 32.408 1.00 90.94 205 GLU A CA 1
ATOM 1591 C C . GLU A 1 205 ? -14.749 -3.745 31.004 1.00 90.94 205 GLU A C 1
ATOM 1593 O O . GLU A 1 205 ? -15.514 -4.097 30.101 1.00 90.94 205 GLU A O 1
ATOM 1598 N N . GLY A 1 206 ? -13.436 -3.573 30.826 1.00 94.44 206 GLY A N 1
ATOM 1599 C CA . GLY A 1 206 ? -12.748 -3.836 29.567 1.00 94.44 206 GLY A CA 1
ATOM 1600 C C . GLY A 1 206 ? -12.900 -5.297 29.154 1.00 94.44 206 GLY A C 1
ATOM 1601 O O . GLY A 1 206 ? -13.349 -5.588 28.043 1.00 94.44 206 GLY A O 1
ATOM 1602 N N . HIS A 1 207 ? -12.655 -6.231 30.076 1.00 95.31 207 HIS A N 1
ATOM 1603 C CA . HIS A 1 207 ? -12.877 -7.659 29.850 1.00 95.31 207 HIS A CA 1
ATOM 1604 C C . HIS A 1 207 ? -14.345 -7.992 29.563 1.00 95.31 207 HIS A C 1
ATOM 1606 O O . HIS A 1 207 ? -14.619 -8.803 28.671 1.00 95.31 207 HIS A O 1
ATOM 1612 N N . LYS A 1 208 ? -15.303 -7.347 30.247 1.00 94.56 208 LYS A N 1
ATOM 1613 C CA . LYS A 1 208 ? -16.730 -7.530 29.944 1.00 94.56 208 LYS A CA 1
ATOM 1614 C C . LYS A 1 208 ? -17.065 -7.041 28.533 1.00 94.56 208 LYS A C 1
ATOM 1616 O O . LYS A 1 208 ? -17.740 -7.756 27.793 1.00 94.56 208 LYS A O 1
ATOM 1621 N N . ALA A 1 209 ? -16.581 -5.865 28.137 1.00 96.31 209 ALA A N 1
ATOM 1622 C CA . ALA A 1 209 ? -16.801 -5.314 26.803 1.00 96.31 209 ALA A CA 1
ATOM 1623 C C . ALA A 1 209 ? -16.180 -6.196 25.706 1.00 96.31 209 ALA A C 1
ATOM 1625 O O . ALA A 1 209 ? -16.847 -6.491 24.711 1.00 96.31 209 ALA A O 1
ATOM 1626 N N . ILE A 1 210 ? -14.952 -6.690 25.913 1.00 97.62 210 ILE A N 1
ATOM 1627 C CA . ILE A 1 210 ? -14.321 -7.687 25.036 1.00 97.62 210 ILE A CA 1
ATOM 1628 C C . ILE A 1 210 ? -15.221 -8.920 24.920 1.00 97.62 210 ILE A C 1
ATOM 1630 O O . ILE A 1 210 ? -15.517 -9.349 23.808 1.00 97.62 210 ILE A O 1
ATOM 1634 N N . GLY A 1 211 ? -15.697 -9.464 26.045 1.00 97.38 211 GLY A N 1
ATOM 1635 C CA . GLY A 1 211 ? -16.574 -10.637 26.070 1.00 97.38 211 GLY A CA 1
ATOM 1636 C C . GLY A 1 211 ? -17.856 -10.454 25.254 1.00 97.38 211 GLY A C 1
ATOM 1637 O O . GLY A 1 211 ? -18.261 -11.364 24.535 1.00 97.38 211 GLY A O 1
ATOM 1638 N N . GLN A 1 212 ? -18.457 -9.261 25.290 1.00 97.56 212 GLN A N 1
ATOM 1639 C CA . GLN A 1 212 ? -19.636 -8.938 24.482 1.00 97.56 212 GLN A CA 1
ATOM 1640 C C . GLN A 1 212 ? -19.336 -8.948 22.977 1.00 97.56 212 GLN A C 1
ATOM 1642 O O . GLN A 1 212 ? -20.110 -9.508 22.204 1.00 97.56 212 GLN A O 1
ATOM 1647 N N . LEU A 1 213 ? -18.205 -8.379 22.544 1.00 98.00 213 LEU A N 1
ATOM 1648 C CA . LEU A 1 213 ? -17.817 -8.410 21.130 1.00 98.00 213 LEU A CA 1
ATOM 1649 C C . LEU A 1 213 ? -17.388 -9.818 20.677 1.00 98.00 213 LEU A C 1
ATOM 1651 O O . LEU A 1 213 ? -17.709 -10.222 19.560 1.00 98.00 213 LEU A O 1
ATOM 1655 N N . VAL A 1 214 ? -16.715 -10.585 21.541 1.00 98.44 214 VAL A N 1
ATOM 1656 C CA . VAL A 1 214 ? -16.397 -12.004 21.299 1.00 98.44 214 VAL A CA 1
ATOM 1657 C C . VAL A 1 214 ? -17.684 -12.791 21.047 1.00 98.44 214 VAL A C 1
ATOM 1659 O O . VAL A 1 214 ? -17.769 -13.474 20.032 1.00 98.44 214 VAL A O 1
ATOM 1662 N N . ALA A 1 215 ? -18.709 -12.621 21.890 1.00 98.00 215 ALA A N 1
ATOM 1663 C CA . ALA A 1 215 ? -19.991 -13.310 21.738 1.00 98.00 215 ALA A CA 1
ATOM 1664 C C . ALA A 1 215 ? -20.679 -13.007 20.394 1.00 98.00 215 ALA A C 1
ATOM 1666 O O . ALA A 1 215 ? -21.326 -13.884 19.823 1.00 98.00 215 ALA A O 1
ATOM 1667 N N . VAL A 1 216 ? -20.522 -11.794 19.846 1.00 98.31 216 VAL A N 1
ATOM 1668 C CA . VAL A 1 216 ? -21.001 -11.473 18.490 1.00 98.31 216 VAL A CA 1
ATOM 1669 C C . VAL A 1 216 ? -20.275 -12.333 17.453 1.00 98.31 216 VAL A C 1
ATOM 1671 O O . VAL A 1 216 ? -20.928 -13.027 16.678 1.00 98.31 216 VAL A O 1
ATOM 1674 N N . TYR A 1 217 ? -18.940 -12.347 17.460 1.00 98.56 217 TYR A N 1
ATOM 1675 C CA . TYR A 1 217 ? -18.152 -13.113 16.487 1.00 98.56 217 TYR A CA 1
ATOM 1676 C C . TYR A 1 217 ? -18.316 -14.636 16.619 1.00 98.56 217 TYR A C 1
ATOM 1678 O O . TYR A 1 217 ? -18.314 -15.332 15.604 1.00 98.56 217 TYR A O 1
ATOM 1686 N N . GLU A 1 218 ? -18.527 -15.163 17.827 1.00 98.38 218 GLU A N 1
ATOM 1687 C CA . GLU A 1 218 ? -18.721 -16.602 18.080 1.00 98.38 218 GLU A CA 1
ATOM 1688 C C . GLU A 1 218 ? -19.977 -17.202 17.429 1.00 98.38 218 GLU A C 1
ATOM 1690 O O . GLU A 1 218 ? -20.104 -18.423 17.350 1.00 98.38 218 GLU A O 1
ATOM 1695 N N . HIS A 1 219 ? -20.879 -16.377 16.883 1.00 98.31 219 HIS A N 1
ATOM 1696 C CA . HIS A 1 219 ? -21.993 -16.872 16.067 1.00 98.31 219 HIS A CA 1
ATOM 1697 C C . HIS A 1 219 ? -21.519 -17.603 14.800 1.00 98.31 219 HIS A C 1
ATOM 1699 O O . HIS A 1 219 ? -22.263 -18.414 14.247 1.00 98.31 219 HIS A O 1
ATOM 1705 N N . TRP A 1 220 ? -20.305 -17.319 14.309 1.00 98.56 220 TRP A N 1
ATOM 1706 C CA . TRP A 1 220 ? -19.752 -18.012 13.139 1.00 98.56 220 TRP A CA 1
ATOM 1707 C C . TRP A 1 220 ? -18.239 -18.232 13.157 1.00 98.56 220 TRP A C 1
ATOM 1709 O O . TRP A 1 220 ? -17.754 -19.060 12.386 1.00 98.56 220 TRP A O 1
ATOM 1719 N N . VAL A 1 221 ? -17.489 -17.516 13.997 1.00 98.50 221 VAL A N 1
ATOM 1720 C CA . VAL A 1 221 ? -16.038 -17.666 14.125 1.00 98.50 221 VAL A CA 1
ATOM 1721 C C . VAL A 1 221 ? -15.728 -18.561 15.327 1.00 98.50 221 VAL A C 1
ATOM 1723 O O . VAL A 1 221 ? -16.120 -18.224 16.441 1.00 98.50 221 VAL A O 1
ATOM 1726 N N . PRO A 1 222 ? -14.997 -19.673 15.147 1.00 98.19 222 PRO A N 1
ATOM 1727 C CA . PRO A 1 222 ? -14.574 -20.512 16.264 1.00 98.19 222 PRO A CA 1
ATOM 1728 C C . PRO A 1 222 ? -13.728 -19.737 17.289 1.00 98.19 222 PRO A C 1
ATOM 1730 O O . PRO A 1 222 ? -12.870 -18.936 16.901 1.00 98.19 222 PRO A O 1
ATOM 1733 N N . ARG A 1 223 ? -13.936 -19.988 18.592 1.00 98.12 223 ARG A N 1
ATOM 1734 C CA . ARG A 1 223 ? -13.273 -19.265 19.699 1.00 98.12 223 ARG A CA 1
ATOM 1735 C C . ARG A 1 223 ? -11.754 -19.244 19.561 1.00 98.12 223 ARG A C 1
ATOM 1737 O O . ARG A 1 223 ? -11.138 -18.230 19.887 1.00 98.12 223 ARG A O 1
ATOM 1744 N N . GLU A 1 224 ? -11.154 -20.329 19.079 1.00 98.00 224 GLU A N 1
ATOM 1745 C CA . GLU A 1 224 ? -9.710 -20.486 18.885 1.00 98.00 224 GLU A CA 1
ATOM 1746 C C . GLU A 1 224 ? -9.122 -19.548 17.821 1.00 98.00 224 GLU A C 1
ATOM 1748 O O . GLU A 1 224 ? -7.918 -19.300 17.824 1.00 98.00 224 GLU A O 1
ATOM 1753 N N . ARG A 1 225 ? -9.960 -18.992 16.936 1.00 98.31 225 ARG A N 1
ATOM 1754 C CA . ARG A 1 225 ? -9.561 -17.967 15.961 1.00 98.31 225 ARG A CA 1
ATOM 1755 C C . ARG A 1 225 ? -9.817 -16.545 16.455 1.00 98.31 225 ARG A C 1
ATOM 1757 O O . ARG A 1 225 ? -9.517 -15.600 15.732 1.00 98.31 225 ARG A O 1
ATOM 1764 N N . ILE A 1 226 ? -10.358 -16.362 17.658 1.00 98.56 226 ILE A N 1
ATOM 1765 C CA . ILE A 1 226 ? -10.597 -15.041 18.244 1.00 98.56 226 ILE A CA 1
ATOM 1766 C C . ILE A 1 226 ? -9.482 -14.737 19.250 1.00 98.56 226 ILE A C 1
ATOM 1768 O O . ILE A 1 226 ? -9.404 -15.318 20.331 1.00 98.56 226 ILE A O 1
ATOM 1772 N N . ILE A 1 227 ? -8.608 -13.800 18.908 1.00 98.62 227 ILE A N 1
ATOM 1773 C CA . ILE A 1 227 ? -7.485 -13.373 19.739 1.00 98.62 227 ILE A CA 1
ATOM 1774 C C . ILE A 1 227 ? -7.904 -12.127 20.514 1.00 98.62 227 ILE A C 1
ATOM 1776 O O . ILE A 1 227 ? -8.299 -11.123 19.925 1.00 98.62 227 ILE A O 1
ATOM 1780 N N . THR A 1 228 ? -7.793 -12.188 21.838 1.00 98.44 228 THR A N 1
ATOM 1781 C CA . THR A 1 228 ? -8.057 -11.060 22.738 1.00 98.44 228 THR A CA 1
ATOM 1782 C C . THR A 1 228 ? -6.748 -10.550 23.330 1.00 98.44 228 THR A C 1
ATOM 1784 O O . THR A 1 228 ? -5.921 -11.347 23.769 1.00 98.44 228 THR A O 1
ATOM 1787 N N . THR A 1 229 ? -6.540 -9.238 23.334 1.00 97.50 229 THR A N 1
ATOM 1788 C CA . THR A 1 229 ? -5.309 -8.593 23.810 1.00 97.50 229 THR A CA 1
ATOM 1789 C C . THR A 1 229 ? -5.612 -7.202 24.381 1.00 97.50 229 THR A C 1
ATOM 1791 O O . THR A 1 229 ? -6.777 -6.824 24.510 1.00 97.50 229 THR A O 1
ATOM 1794 N N . ASN A 1 230 ? -4.587 -6.428 24.737 1.00 95.38 230 ASN A N 1
ATOM 1795 C CA . ASN A 1 230 ? -4.776 -5.026 25.099 1.00 95.38 230 ASN A CA 1
ATOM 1796 C C . ASN A 1 230 ? -4.963 -4.149 23.843 1.00 95.38 230 ASN A C 1
ATOM 1798 O O . ASN A 1 230 ? -4.546 -4.512 22.741 1.00 95.38 230 ASN A O 1
ATOM 1802 N N . THR A 1 231 ? -5.565 -2.972 24.000 1.00 92.38 231 THR A N 1
ATOM 1803 C CA . THR A 1 231 ? -5.864 -2.054 22.886 1.00 92.38 231 THR A CA 1
ATOM 1804 C C . THR A 1 231 ? -4.647 -1.733 22.008 1.00 92.38 231 THR A C 1
ATOM 1806 O O . THR A 1 231 ? -4.737 -1.800 20.785 1.00 92.38 231 THR A O 1
ATOM 1809 N N . TRP A 1 232 ? -3.490 -1.466 22.617 1.00 91.50 232 TRP A N 1
ATOM 1810 C CA . TRP A 1 232 ? -2.262 -1.096 21.906 1.00 91.50 232 TRP A CA 1
ATOM 1811 C C . TRP A 1 232 ? -1.687 -2.237 21.078 1.00 91.50 232 TRP A C 1
ATOM 1813 O O . TRP A 1 232 ? -1.303 -2.048 19.924 1.00 91.50 232 TRP A O 1
ATOM 1823 N N . SER A 1 233 ? -1.642 -3.435 21.657 1.00 94.06 233 SER A N 1
ATOM 1824 C CA . SER A 1 233 ? -1.201 -4.640 20.963 1.00 94.06 233 SER A CA 1
ATOM 1825 C C . SER A 1 233 ? -2.112 -4.961 19.781 1.00 94.06 233 SER A C 1
ATOM 1827 O O . SER A 1 233 ? -1.614 -5.418 18.754 1.00 94.06 233 SER A O 1
ATOM 1829 N N . SER A 1 234 ? -3.414 -4.680 19.881 1.00 94.44 234 SER A N 1
ATOM 1830 C CA . SER A 1 234 ? -4.354 -4.833 18.766 1.00 94.44 234 SER A CA 1
ATOM 1831 C C . SER A 1 234 ? -4.052 -3.871 17.609 1.00 94.44 234 SER A C 1
ATOM 1833 O O . SER A 1 234 ? -3.841 -4.328 16.483 1.00 94.44 234 SER A O 1
ATOM 1835 N N . GLU A 1 235 ? -3.953 -2.564 17.886 1.00 92.25 235 GLU A N 1
ATOM 1836 C CA . GLU A 1 235 ? -3.651 -1.535 16.874 1.00 92.25 235 GLU A CA 1
ATOM 1837 C C . GLU A 1 235 ? -2.300 -1.799 16.185 1.00 92.25 235 GLU A C 1
ATOM 1839 O O . GLU A 1 235 ? -2.213 -1.856 14.955 1.00 92.25 235 GLU A O 1
ATOM 1844 N N . LEU A 1 236 ? -1.243 -2.041 16.972 1.00 93.38 236 LEU A N 1
ATOM 1845 C CA . LEU A 1 236 ? 0.099 -2.277 16.439 1.00 93.38 236 LEU A CA 1
ATOM 1846 C C . LEU A 1 236 ? 0.167 -3.556 15.594 1.00 93.38 236 LEU A C 1
ATOM 1848 O O . LEU A 1 236 ? 0.808 -3.562 14.544 1.00 93.38 236 LEU A O 1
ATOM 1852 N N . SER A 1 237 ? -0.521 -4.627 16.006 1.00 94.12 237 SER A N 1
ATOM 1853 C CA . SER A 1 237 ? -0.530 -5.892 15.256 1.00 94.12 237 SER A CA 1
ATOM 1854 C C . SER A 1 237 ? -1.074 -5.729 13.839 1.00 94.12 237 SER A C 1
ATOM 1856 O O . SER A 1 237 ? -0.615 -6.426 12.933 1.00 94.12 237 SER A O 1
ATOM 1858 N N . LYS A 1 238 ? -2.027 -4.814 13.613 1.00 91.69 238 LYS A N 1
ATOM 1859 C CA . LYS A 1 238 ? -2.544 -4.541 12.266 1.00 91.69 238 LYS A CA 1
ATOM 1860 C C . LYS A 1 238 ? -1.500 -3.851 11.388 1.00 91.69 238 LYS A C 1
ATOM 1862 O O . LYS A 1 238 ? -1.273 -4.320 10.272 1.00 91.69 238 LYS A O 1
ATOM 1867 N N . LEU A 1 239 ? -0.838 -2.805 11.896 1.00 92.00 239 LEU A N 1
ATOM 1868 C CA . LEU A 1 239 ? 0.229 -2.114 11.160 1.00 92.00 239 LEU A CA 1
ATOM 1869 C C . LEU A 1 239 ? 1.376 -3.071 10.827 1.00 92.00 239 LEU A C 1
ATOM 1871 O O . LEU A 1 239 ? 1.807 -3.149 9.679 1.00 92.00 239 LEU A O 1
ATOM 1875 N N . VAL A 1 240 ? 1.818 -3.860 11.811 1.00 94.31 240 VAL A N 1
ATOM 1876 C CA . VAL A 1 240 ? 2.902 -4.833 11.632 1.00 94.31 240 VAL A CA 1
ATOM 1877 C C . VAL A 1 240 ? 2.505 -5.925 10.642 1.00 94.31 240 VAL A C 1
ATOM 1879 O O . VAL A 1 240 ? 3.295 -6.255 9.764 1.00 94.31 240 VAL A O 1
ATOM 1882 N N . ALA A 1 241 ? 1.285 -6.466 10.710 1.00 94.38 241 ALA A N 1
ATOM 1883 C CA . ALA A 1 241 ? 0.838 -7.477 9.751 1.00 94.38 241 ALA A CA 1
ATOM 1884 C C . ALA A 1 241 ? 0.870 -6.952 8.305 1.00 94.38 241 ALA A C 1
ATOM 1886 O O . ALA A 1 241 ? 1.373 -7.641 7.418 1.00 94.38 241 ALA A O 1
ATOM 1887 N N . ASN A 1 242 ? 0.386 -5.728 8.071 1.00 92.62 242 ASN A N 1
ATOM 1888 C CA . ASN A 1 242 ? 0.411 -5.113 6.744 1.00 92.62 242 ASN A CA 1
ATOM 1889 C C . ASN A 1 242 ? 1.841 -4.783 6.286 1.00 92.62 242 ASN A C 1
ATOM 1891 O O . ASN A 1 242 ? 2.169 -5.032 5.125 1.00 92.62 242 ASN A O 1
ATOM 1895 N N . ALA A 1 243 ? 2.710 -4.321 7.191 1.00 95.31 243 ALA A N 1
ATOM 1896 C CA . ALA A 1 243 ? 4.126 -4.112 6.902 1.00 95.31 243 ALA A CA 1
ATOM 1897 C C . ALA A 1 243 ? 4.828 -5.421 6.507 1.00 95.31 243 ALA A C 1
ATOM 1899 O O . ALA A 1 243 ? 5.542 -5.443 5.513 1.00 95.31 243 ALA A O 1
ATOM 1900 N N . MET A 1 244 ? 4.567 -6.531 7.205 1.00 97.06 244 MET A N 1
ATOM 1901 C CA . MET A 1 244 ? 5.141 -7.845 6.882 1.00 97.06 244 MET A CA 1
ATOM 1902 C C . MET A 1 244 ? 4.656 -8.374 5.524 1.00 97.06 244 MET A C 1
ATOM 1904 O O . MET A 1 244 ? 5.436 -8.953 4.770 1.00 97.06 244 MET A O 1
ATOM 1908 N N . LEU A 1 245 ? 3.379 -8.173 5.178 1.00 95.88 245 LEU A N 1
ATOM 1909 C CA . LEU A 1 245 ? 2.844 -8.557 3.866 1.00 95.88 245 LEU A CA 1
ATOM 1910 C C . LEU A 1 245 ? 3.493 -7.754 2.732 1.00 95.88 245 LEU A C 1
ATOM 1912 O O . LEU A 1 245 ? 3.943 -8.339 1.747 1.00 95.88 245 LEU A O 1
ATOM 1916 N N . ALA A 1 246 ? 3.574 -6.433 2.887 1.00 96.56 246 ALA A N 1
ATOM 1917 C CA . ALA A 1 246 ? 4.211 -5.557 1.911 1.00 96.56 246 ALA A CA 1
ATOM 1918 C C . ALA A 1 246 ? 5.719 -5.808 1.808 1.00 96.56 246 ALA A C 1
ATOM 1920 O O . ALA A 1 246 ? 6.262 -5.827 0.707 1.00 96.56 246 ALA A O 1
ATOM 1921 N N . GLN A 1 247 ? 6.382 -6.082 2.934 1.00 98.44 247 GLN A N 1
ATOM 1922 C CA . GLN A 1 247 ? 7.797 -6.428 2.976 1.00 98.44 247 GLN A CA 1
ATOM 1923 C C . GLN A 1 247 ? 8.094 -7.648 2.115 1.00 98.44 247 GLN A C 1
ATOM 1925 O O . GLN A 1 24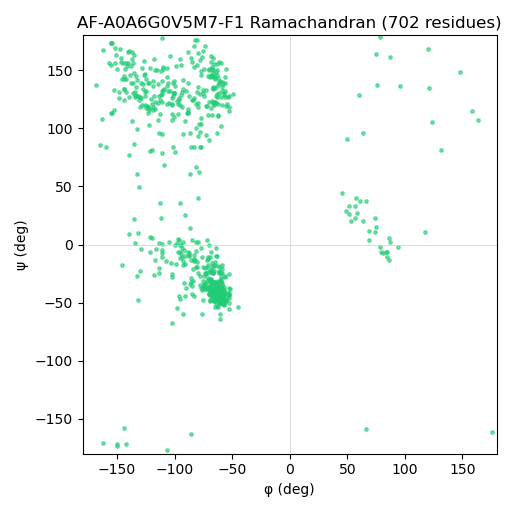7 ? 9.049 -7.608 1.356 1.00 98.44 247 GLN A O 1
ATOM 1930 N N . ARG A 1 248 ? 7.274 -8.704 2.168 1.00 98.50 248 ARG A N 1
ATOM 1931 C CA . ARG A 1 248 ? 7.469 -9.885 1.307 1.00 98.50 248 ARG A CA 1
ATOM 1932 C C . ARG A 1 248 ? 7.431 -9.526 -0.178 1.00 98.50 248 ARG A C 1
ATOM 1934 O O . ARG A 1 248 ? 8.272 -10.014 -0.932 1.00 98.50 248 ARG A O 1
ATOM 1941 N N . ILE A 1 249 ? 6.510 -8.644 -0.576 1.00 98.00 249 ILE A N 1
ATOM 1942 C CA . ILE A 1 249 ? 6.409 -8.154 -1.957 1.00 98.00 249 ILE A CA 1
ATOM 1943 C C . ILE A 1 249 ? 7.649 -7.330 -2.323 1.00 98.00 249 ILE A C 1
ATOM 1945 O O . ILE A 1 249 ? 8.270 -7.590 -3.350 1.00 98.00 249 ILE A O 1
ATOM 1949 N N . SER A 1 250 ? 8.056 -6.374 -1.485 1.00 98.38 250 SER A N 1
ATOM 1950 C CA . SER A 1 250 ? 9.262 -5.576 -1.740 1.00 98.38 250 SER A CA 1
ATOM 1951 C C . SER A 1 250 ? 10.524 -6.436 -1.761 1.00 98.38 250 SER A C 1
ATOM 1953 O O . SER A 1 250 ? 11.351 -6.272 -2.648 1.00 98.38 250 SER A O 1
ATOM 1955 N N . SER A 1 251 ? 10.658 -7.411 -0.861 1.00 98.62 251 SER A N 1
ATOM 1956 C CA . SER A 1 251 ? 11.783 -8.345 -0.853 1.00 98.62 251 SER A CA 1
ATOM 1957 C C . SER A 1 251 ? 11.855 -9.141 -2.152 1.00 98.62 251 SER A C 1
ATOM 1959 O O . SER A 1 251 ? 12.915 -9.172 -2.769 1.00 98.62 251 SER A O 1
ATOM 1961 N N . ILE A 1 252 ? 10.751 -9.741 -2.618 1.00 98.62 252 ILE A N 1
ATOM 1962 C CA . ILE A 1 252 ? 10.792 -10.495 -3.879 1.00 98.62 252 ILE A CA 1
ATOM 1963 C C . ILE A 1 252 ? 10.976 -9.579 -5.101 1.00 98.62 252 ILE A C 1
ATOM 1965 O O . ILE A 1 252 ? 11.633 -9.968 -6.063 1.00 98.62 252 ILE A O 1
ATOM 1969 N N . ASN A 1 253 ? 10.488 -8.337 -5.048 1.00 98.50 253 ASN A N 1
ATOM 1970 C CA . ASN A 1 253 ? 10.754 -7.326 -6.073 1.00 98.50 253 ASN A CA 1
ATOM 1971 C C . ASN A 1 253 ? 12.233 -6.905 -6.101 1.00 98.50 253 ASN A C 1
ATOM 1973 O O . ASN A 1 253 ? 12.803 -6.783 -7.181 1.00 98.50 253 ASN A O 1
ATOM 1977 N N . ALA A 1 254 ? 12.895 -6.764 -4.953 1.00 98.12 254 ALA A N 1
ATOM 1978 C CA . ALA A 1 254 ? 14.337 -6.520 -4.910 1.00 98.12 254 ALA A CA 1
ATOM 1979 C C . ALA A 1 254 ? 15.115 -7.689 -5.540 1.00 98.12 254 ALA A C 1
ATOM 1981 O O . ALA A 1 254 ? 15.995 -7.473 -6.371 1.00 98.12 254 ALA A O 1
ATOM 1982 N N . ILE A 1 255 ? 14.725 -8.933 -5.232 1.00 98.38 255 ILE A N 1
ATOM 1983 C CA . ILE A 1 255 ? 15.298 -10.127 -5.872 1.00 98.38 255 ILE A CA 1
ATOM 1984 C C . ILE A 1 255 ? 15.030 -10.146 -7.382 1.00 98.38 255 ILE A C 1
ATOM 1986 O O . ILE A 1 255 ? 15.901 -10.564 -8.137 1.00 98.38 255 ILE A O 1
ATOM 1990 N N . SER A 1 256 ? 13.878 -9.650 -7.848 1.00 98.12 256 SER A N 1
ATOM 1991 C CA . SER A 1 256 ? 13.572 -9.602 -9.283 1.00 98.12 256 SER A CA 1
ATOM 1992 C C . SER A 1 256 ? 14.601 -8.789 -10.082 1.00 98.12 256 SER A C 1
ATOM 1994 O O . SER A 1 256 ? 15.007 -9.224 -11.153 1.00 98.12 256 SER A O 1
ATOM 1996 N N . ALA A 1 257 ? 15.115 -7.682 -9.537 1.00 95.50 257 ALA A N 1
ATOM 1997 C CA . ALA A 1 257 ? 16.181 -6.924 -10.193 1.00 95.50 257 ALA A CA 1
ATOM 1998 C C . ALA A 1 257 ? 17.493 -7.731 -10.276 1.00 95.50 257 ALA A C 1
ATOM 2000 O O . ALA A 1 257 ? 18.172 -7.716 -11.297 1.00 95.50 257 ALA A O 1
ATOM 2001 N N . ILE A 1 258 ? 17.823 -8.507 -9.236 1.00 96.44 258 ILE A N 1
ATOM 2002 C CA . ILE A 1 258 ? 18.988 -9.406 -9.256 1.00 96.44 258 ILE A CA 1
ATOM 2003 C C . ILE A 1 258 ? 18.809 -10.488 -10.326 1.00 96.44 258 ILE A C 1
ATOM 2005 O O . ILE A 1 258 ? 19.744 -10.776 -11.070 1.00 96.44 258 ILE A O 1
ATOM 2009 N N . CYS A 1 259 ? 17.616 -11.077 -10.432 1.00 96.69 259 CYS A N 1
ATOM 2010 C CA . CYS A 1 259 ? 17.292 -12.066 -11.459 1.00 96.69 259 CYS A CA 1
ATOM 2011 C C . CYS A 1 259 ? 17.489 -11.508 -12.878 1.00 96.69 259 CYS A C 1
ATOM 2013 O O . CYS A 1 259 ? 18.156 -12.144 -13.693 1.00 96.69 259 CYS A O 1
ATOM 2015 N N . GLU A 1 260 ? 16.998 -10.292 -13.138 1.00 93.75 260 GLU A N 1
ATOM 2016 C CA . GLU A 1 260 ? 17.177 -9.590 -14.417 1.00 93.75 260 GLU A CA 1
ATOM 2017 C C . GLU A 1 260 ? 18.663 -9.410 -14.777 1.00 93.75 260 GLU A C 1
ATOM 2019 O O . GLU A 1 260 ? 19.042 -9.656 -15.920 1.00 93.75 260 GLU A O 1
ATOM 2024 N N . SER A 1 261 ? 19.512 -9.070 -13.802 1.00 91.94 261 SER A N 1
ATOM 2025 C CA . SER A 1 261 ? 20.951 -8.845 -14.017 1.00 91.94 261 SER A CA 1
ATOM 2026 C C . SER A 1 261 ? 21.798 -10.118 -14.077 1.00 91.94 261 SER A C 1
ATOM 2028 O O . SER A 1 261 ? 22.930 -10.078 -14.553 1.00 91.94 261 SER A O 1
ATOM 2030 N N . THR A 1 262 ? 21.301 -11.244 -13.559 1.00 91.56 262 THR A N 1
ATOM 2031 C CA . THR A 1 262 ? 22.089 -12.485 -13.415 1.00 91.56 262 THR A CA 1
ATOM 2032 C C . THR A 1 262 ? 21.640 -13.612 -14.342 1.00 91.56 262 THR A C 1
ATOM 2034 O O . THR A 1 262 ? 22.334 -14.621 -14.446 1.00 91.56 262 THR A O 1
ATOM 2037 N N . GLY A 1 263 ? 20.493 -13.469 -15.012 1.00 91.94 263 GLY A N 1
ATOM 2038 C CA . GLY A 1 263 ? 19.915 -14.516 -15.859 1.00 91.94 263 GLY A CA 1
ATOM 2039 C C . GLY A 1 263 ? 19.010 -15.507 -15.121 1.00 91.94 263 GLY A C 1
ATOM 2040 O O . GLY A 1 263 ? 18.507 -16.438 -15.747 1.00 91.94 263 GLY A O 1
ATOM 2041 N N . ALA A 1 264 ? 18.776 -15.326 -13.818 1.00 95.31 264 ALA A N 1
ATOM 2042 C CA . ALA A 1 264 ? 17.811 -16.134 -13.074 1.00 95.31 264 ALA A CA 1
ATOM 2043 C C . ALA A 1 264 ? 16.355 -15.717 -13.377 1.00 95.31 264 ALA A C 1
ATOM 2045 O O . ALA A 1 264 ? 16.097 -14.606 -13.837 1.00 95.31 264 ALA A O 1
ATOM 2046 N N . ASP A 1 265 ? 15.396 -16.596 -13.071 1.00 96.44 265 ASP A N 1
ATOM 2047 C CA . ASP A 1 265 ? 13.955 -16.313 -13.153 1.00 96.44 265 ASP A CA 1
ATOM 2048 C C . ASP A 1 265 ? 13.364 -16.141 -11.745 1.00 96.44 265 ASP A C 1
ATOM 2050 O O . ASP A 1 265 ? 13.398 -17.057 -10.915 1.00 96.44 265 ASP A O 1
ATOM 2054 N N . VAL A 1 266 ? 12.782 -14.971 -11.467 1.00 98.00 266 VAL A N 1
ATOM 2055 C CA . VAL A 1 266 ? 12.199 -14.664 -10.152 1.00 98.00 266 VAL A CA 1
ATOM 2056 C C . VAL A 1 266 ? 11.077 -15.626 -9.758 1.00 98.00 266 VAL A C 1
ATOM 2058 O O . VAL A 1 266 ? 10.876 -15.869 -8.570 1.00 98.00 266 VAL A O 1
ATOM 2061 N N . ARG A 1 267 ? 10.351 -16.210 -10.719 1.00 97.12 267 ARG A N 1
ATOM 2062 C CA . ARG A 1 267 ? 9.277 -17.180 -10.457 1.00 97.12 267 ARG A CA 1
ATOM 2063 C C . ARG A 1 267 ? 9.851 -18.481 -9.916 1.00 97.12 267 ARG A C 1
ATOM 2065 O O . ARG A 1 267 ? 9.294 -19.047 -8.978 1.00 97.12 267 ARG A O 1
ATOM 2072 N N . GLU A 1 268 ? 10.973 -18.933 -10.472 1.00 97.69 268 GLU A N 1
ATOM 2073 C CA . GLU A 1 268 ? 11.677 -20.128 -10.002 1.00 97.69 268 GLU A CA 1
ATOM 2074 C C . GLU A 1 268 ? 12.279 -19.897 -8.615 1.00 97.69 268 GLU A C 1
ATOM 2076 O O . GLU A 1 268 ? 12.108 -20.728 -7.719 1.00 97.69 268 GLU A O 1
ATOM 2081 N N . VAL A 1 269 ? 12.898 -18.730 -8.402 1.00 98.38 269 VAL A N 1
ATOM 2082 C CA . VAL A 1 269 ? 13.441 -18.338 -7.093 1.00 98.38 269 VAL A CA 1
ATOM 2083 C C . VAL A 1 269 ? 12.330 -18.254 -6.044 1.00 98.38 269 VAL A C 1
ATOM 2085 O O . VAL A 1 269 ? 12.439 -18.872 -4.984 1.00 98.38 269 VAL A O 1
ATOM 2088 N N . ALA A 1 270 ? 11.229 -17.558 -6.342 1.00 98.06 270 ALA A N 1
ATOM 2089 C CA . ALA A 1 270 ? 10.066 -17.457 -5.462 1.00 98.06 270 ALA A CA 1
ATOM 2090 C C . ALA A 1 270 ? 9.469 -18.835 -5.148 1.00 98.06 270 ALA A C 1
ATOM 2092 O O . ALA A 1 270 ? 9.132 -19.113 -3.995 1.00 98.06 270 ALA A O 1
ATOM 2093 N N . HIS A 1 271 ? 9.375 -19.716 -6.150 1.00 97.88 271 HIS A N 1
ATOM 2094 C CA . HIS A 1 271 ? 8.898 -21.081 -5.964 1.00 97.88 271 HIS A CA 1
ATOM 2095 C C . HIS A 1 271 ? 9.791 -21.862 -4.999 1.00 97.88 271 HIS A C 1
ATOM 2097 O O . HIS A 1 271 ? 9.277 -22.463 -4.057 1.00 97.88 271 HIS A O 1
ATOM 2103 N N . ALA A 1 272 ? 11.111 -21.838 -5.206 1.00 98.25 272 ALA A N 1
ATOM 2104 C CA . ALA A 1 272 ? 12.071 -22.543 -4.363 1.00 98.25 272 ALA A CA 1
ATOM 2105 C C . ALA A 1 272 ? 12.052 -22.022 -2.916 1.00 98.25 272 ALA A C 1
ATOM 2107 O O . ALA A 1 272 ? 11.939 -22.814 -1.979 1.00 98.25 272 ALA A O 1
ATOM 2108 N N . VAL A 1 273 ? 12.074 -20.698 -2.732 1.00 97.94 273 VAL A N 1
ATOM 2109 C CA . VAL A 1 273 ? 11.998 -20.042 -1.414 1.00 97.94 273 VAL A CA 1
ATOM 2110 C C . VAL A 1 273 ? 10.679 -20.369 -0.708 1.00 97.94 273 VAL A C 1
ATOM 2112 O O . VAL A 1 273 ? 10.670 -20.719 0.473 1.00 97.94 273 VAL A O 1
ATOM 2115 N N . GLY A 1 274 ? 9.560 -20.327 -1.434 1.00 97.75 274 GLY A N 1
ATOM 2116 C CA . GLY A 1 274 ? 8.227 -20.584 -0.892 1.00 97.75 274 GLY A CA 1
ATOM 2117 C C . GLY A 1 274 ? 7.981 -22.029 -0.441 1.00 97.75 274 GLY A C 1
ATOM 2118 O O . GLY A 1 274 ? 7.036 -22.276 0.311 1.00 97.75 274 GLY A O 1
ATOM 2119 N N . LYS A 1 275 ? 8.819 -22.997 -0.851 1.00 97.81 275 LYS A N 1
ATOM 2120 C CA . LYS A 1 275 ? 8.738 -24.385 -0.357 1.00 97.81 275 LYS A CA 1
ATOM 2121 C C . LYS A 1 275 ? 9.175 -24.532 1.095 1.00 97.81 275 LYS A C 1
ATOM 2123 O O . LYS A 1 275 ? 8.744 -25.487 1.751 1.00 97.81 275 LYS A O 1
ATOM 2128 N N . ASP A 1 276 ? 9.988 -23.615 1.615 1.00 98.19 276 ASP A N 1
ATOM 2129 C CA . ASP A 1 276 ? 10.291 -23.595 3.040 1.00 98.19 276 ASP A CA 1
ATOM 2130 C C . ASP A 1 276 ? 9.051 -23.137 3.816 1.00 98.19 276 ASP A C 1
ATOM 2132 O O . ASP A 1 276 ? 8.643 -21.977 3.761 1.00 98.19 276 ASP A O 1
ATOM 2136 N N . LYS A 1 277 ? 8.449 -24.053 4.581 1.00 96.38 277 LYS A N 1
ATOM 2137 C CA . LYS A 1 277 ? 7.219 -23.794 5.347 1.00 96.38 277 LYS A CA 1
ATOM 2138 C C . LYS A 1 277 ? 7.361 -22.682 6.391 1.00 96.38 277 LYS A C 1
ATOM 2140 O O . LYS A 1 277 ? 6.342 -22.155 6.825 1.00 96.38 277 LYS A O 1
ATOM 2145 N N . ARG A 1 278 ? 8.583 -22.332 6.807 1.00 96.81 278 ARG A N 1
ATOM 2146 C CA . ARG A 1 278 ? 8.838 -21.209 7.727 1.00 96.81 278 ARG A CA 1
ATOM 2147 C C . ARG A 1 278 ? 8.659 -19.859 7.033 1.00 96.81 278 ARG A C 1
ATOM 2149 O O . ARG A 1 278 ? 8.369 -18.872 7.698 1.00 96.81 278 ARG A O 1
ATOM 2156 N N . ILE A 1 279 ? 8.820 -19.830 5.709 1.00 96.81 279 ILE A N 1
ATOM 2157 C CA . ILE A 1 279 ? 8.606 -18.655 4.862 1.00 96.81 279 ILE A CA 1
ATOM 2158 C C . ILE A 1 279 ? 7.193 -18.687 4.275 1.00 96.81 279 ILE A C 1
ATOM 2160 O O . ILE A 1 279 ? 6.495 -17.674 4.313 1.00 96.81 279 ILE A O 1
ATOM 2164 N N . GLY A 1 280 ? 6.764 -19.834 3.747 1.00 96.25 280 GLY A N 1
ATOM 2165 C CA . GLY A 1 280 ? 5.499 -19.998 3.032 1.00 96.25 280 GLY A CA 1
ATOM 2166 C C . GLY A 1 280 ? 5.521 -19.404 1.619 1.00 96.25 280 GLY A C 1
ATOM 2167 O O . GLY A 1 280 ? 6.371 -18.584 1.284 1.00 96.25 280 GLY A O 1
ATOM 2168 N N . ASP A 1 281 ? 4.552 -19.798 0.795 1.00 94.25 281 ASP A N 1
ATOM 2169 C CA . ASP A 1 281 ? 4.484 -19.519 -0.648 1.00 94.25 281 ASP A CA 1
ATOM 2170 C C . ASP A 1 281 ? 3.651 -18.281 -1.031 1.00 94.25 281 ASP A C 1
ATOM 2172 O O . ASP A 1 281 ? 3.695 -17.815 -2.168 1.00 94.25 281 ASP A O 1
ATOM 2176 N N . ARG A 1 282 ? 2.890 -17.712 -0.092 1.00 95.50 282 ARG A N 1
ATOM 2177 C CA . ARG A 1 282 ? 2.017 -16.556 -0.359 1.00 95.50 282 ARG A CA 1
ATOM 2178 C C . ARG A 1 282 ? 2.793 -15.239 -0.360 1.00 95.50 282 ARG A C 1
ATOM 2180 O O . ARG A 1 282 ? 3.796 -15.105 0.339 1.00 95.50 282 ARG A O 1
ATOM 2187 N N . PHE A 1 283 ? 2.281 -14.232 -1.074 1.00 95.62 283 PHE A N 1
ATOM 2188 C CA . PHE A 1 283 ? 2.880 -12.886 -1.143 1.00 95.62 283 PHE A CA 1
ATOM 2189 C C . PHE A 1 283 ? 4.334 -12.872 -1.666 1.00 95.62 283 PHE A C 1
ATOM 2191 O O . PHE A 1 283 ? 5.100 -11.975 -1.340 1.00 95.62 283 PHE A O 1
ATOM 2198 N N . LEU A 1 284 ? 4.705 -13.862 -2.487 1.00 97.31 284 LEU A N 1
ATOM 2199 C CA . LEU A 1 284 ? 6.009 -13.958 -3.161 1.00 97.31 284 LEU A CA 1
ATOM 2200 C C . LEU A 1 284 ? 5.895 -13.780 -4.683 1.00 97.31 284 LEU A C 1
ATOM 2202 O O . LEU A 1 284 ? 6.753 -14.227 -5.434 1.00 97.31 284 LEU A O 1
ATOM 2206 N N . ASN A 1 285 ? 4.829 -13.134 -5.154 1.00 95.44 285 ASN A N 1
ATOM 2207 C CA . ASN A 1 285 ? 4.686 -12.809 -6.568 1.00 95.44 285 ASN A CA 1
ATOM 2208 C C . ASN A 1 285 ? 5.329 -11.446 -6.823 1.00 95.44 285 ASN A C 1
ATOM 2210 O O . ASN A 1 285 ? 4.830 -10.431 -6.329 1.00 95.44 285 ASN A O 1
ATOM 2214 N N . ALA A 1 286 ? 6.422 -11.430 -7.587 1.00 97.56 286 ALA A N 1
ATOM 2215 C CA . ALA A 1 286 ? 7.010 -10.186 -8.063 1.00 97.56 286 ALA A CA 1
ATOM 2216 C C . ALA A 1 286 ? 6.030 -9.445 -8.987 1.00 97.56 286 ALA A C 1
ATOM 2218 O O . ALA A 1 286 ? 5.235 -10.056 -9.703 1.00 97.56 286 ALA A O 1
ATOM 2219 N N . SER A 1 287 ? 6.061 -8.118 -8.942 1.00 98.12 287 SER A N 1
ATOM 2220 C CA . SER A 1 287 ? 5.166 -7.255 -9.717 1.00 98.12 287 SER A CA 1
ATOM 2221 C C . SER A 1 287 ? 5.784 -5.879 -9.941 1.00 98.12 287 SER A C 1
ATOM 2223 O O . SER A 1 287 ? 6.810 -5.544 -9.351 1.00 98.12 287 SER A O 1
ATOM 2225 N N . VAL A 1 288 ? 5.130 -5.046 -10.751 1.00 97.94 288 VAL A N 1
ATOM 2226 C CA . VAL A 1 288 ? 5.501 -3.634 -10.966 1.00 97.94 288 VAL A CA 1
ATOM 2227 C C . VAL A 1 288 ? 5.494 -2.804 -9.675 1.00 97.94 288 VAL A C 1
ATOM 2229 O O . VAL A 1 288 ? 6.102 -1.743 -9.610 1.00 97.94 288 VAL A O 1
ATOM 2232 N N . GLY A 1 289 ? 4.832 -3.299 -8.631 1.00 97.31 289 GLY A N 1
ATOM 2233 C CA . GLY A 1 289 ? 4.773 -2.693 -7.308 1.00 97.31 289 GLY A CA 1
ATOM 2234 C C . GLY A 1 289 ? 3.429 -2.984 -6.657 1.00 97.31 289 GLY A C 1
ATOM 2235 O O . GLY A 1 289 ? 2.410 -3.075 -7.351 1.00 97.31 289 GLY A O 1
ATOM 2236 N N . PHE A 1 290 ? 3.407 -3.105 -5.330 1.00 96.81 290 PHE A N 1
ATOM 2237 C CA . PHE A 1 290 ? 2.149 -3.179 -4.596 1.00 96.81 290 PHE A CA 1
ATOM 2238 C C . PHE A 1 290 ? 1.410 -1.836 -4.662 1.00 96.81 290 PHE A C 1
ATOM 2240 O O . PHE A 1 290 ? 2.017 -0.784 -4.861 1.00 96.81 290 PHE A O 1
ATOM 2247 N N . GLY A 1 291 ? 0.094 -1.876 -4.465 1.00 93.75 291 GLY A N 1
ATOM 2248 C CA . GLY A 1 291 ? -0.766 -0.697 -4.375 1.00 93.75 291 GLY A CA 1
ATOM 2249 C C . GLY A 1 291 ? -1.887 -0.900 -3.360 1.00 93.75 291 GLY A C 1
ATOM 2250 O O . GLY A 1 291 ? -1.782 -1.763 -2.484 1.00 93.75 291 GLY A O 1
ATOM 2251 N N . GLY A 1 292 ? -2.965 -0.133 -3.503 1.00 88.94 292 GLY A N 1
ATOM 2252 C CA . GLY A 1 292 ? -4.110 -0.149 -2.597 1.00 88.94 292 GLY A CA 1
ATOM 2253 C C . GLY A 1 292 ? -3.930 0.797 -1.410 1.00 88.94 292 GLY A C 1
ATOM 2254 O O . GLY A 1 292 ? -2.823 1.200 -1.052 1.00 88.94 292 GLY A O 1
ATOM 2255 N N . SER A 1 293 ? -5.035 1.138 -0.749 1.00 84.75 293 SER A N 1
ATOM 2256 C CA . SER A 1 293 ? -5.041 2.170 0.297 1.00 84.75 293 SER A CA 1
ATOM 2257 C C . SER A 1 293 ? -4.342 1.799 1.608 1.00 84.75 293 SER A C 1
ATOM 2259 O O . SER A 1 293 ? -4.199 2.664 2.470 1.00 84.75 293 SER A O 1
ATOM 2261 N N . CYS A 1 294 ? -3.976 0.527 1.799 1.00 84.69 294 CYS A N 1
ATOM 2262 C CA . CYS A 1 294 ? -3.520 0.018 3.094 1.00 84.69 294 CYS A CA 1
ATOM 2263 C C . CYS A 1 294 ? -1.993 -0.043 3.207 1.00 84.69 294 CYS A C 1
ATOM 2265 O O . CYS A 1 294 ? -1.449 0.547 4.130 1.00 84.69 294 CYS A O 1
ATOM 2267 N N . PHE A 1 295 ? -1.274 -0.702 2.287 1.00 92.06 295 PHE A N 1
ATOM 2268 C CA . PHE A 1 295 ? 0.154 -0.991 2.502 1.00 92.06 295 PHE A CA 1
ATOM 2269 C C . PHE A 1 295 ? 1.020 0.256 2.671 1.00 92.06 295 PHE A C 1
ATOM 2271 O O . PHE A 1 295 ? 1.630 0.423 3.723 1.00 92.06 295 PHE A O 1
ATOM 2278 N N . GLN A 1 296 ? 1.058 1.148 1.678 1.00 92.56 296 GLN A N 1
ATOM 2279 C CA . GLN A 1 296 ? 1.919 2.334 1.750 1.00 92.56 296 GLN A CA 1
ATOM 2280 C C . GLN A 1 296 ? 1.535 3.230 2.932 1.00 92.56 296 GLN A C 1
ATOM 2282 O O . GLN A 1 296 ? 2.398 3.658 3.693 1.00 92.56 296 GLN A O 1
ATOM 2287 N N . LYS A 1 297 ? 0.232 3.457 3.128 1.00 91.19 297 LYS A N 1
ATOM 2288 C CA . LYS A 1 297 ? -0.298 4.247 4.242 1.00 91.19 297 LYS A CA 1
ATOM 2289 C C . LYS A 1 297 ? 0.126 3.679 5.600 1.00 91.19 297 LYS A C 1
ATOM 2291 O O . LYS A 1 297 ? 0.618 4.428 6.439 1.00 91.19 297 LYS A O 1
ATOM 2296 N N . ASP A 1 298 ? -0.069 2.383 5.825 1.00 91.38 298 ASP A N 1
ATOM 2297 C CA . ASP A 1 298 ? 0.175 1.762 7.127 1.00 91.38 298 ASP A CA 1
ATOM 2298 C C . ASP A 1 298 ? 1.671 1.673 7.440 1.00 91.38 298 ASP A C 1
ATOM 2300 O O . ASP A 1 298 ? 2.069 1.904 8.581 1.00 91.38 298 ASP A O 1
ATOM 2304 N N . ILE A 1 299 ? 2.513 1.417 6.431 1.00 94.75 299 ILE A N 1
ATOM 2305 C CA . ILE A 1 299 ? 3.973 1.434 6.595 1.00 94.75 299 ILE A CA 1
ATOM 2306 C C . ILE A 1 299 ? 4.450 2.845 6.922 1.00 94.75 299 ILE A C 1
ATOM 2308 O O . ILE A 1 299 ? 5.178 3.018 7.891 1.00 94.75 299 ILE A O 1
ATOM 2312 N N . LEU A 1 300 ? 4.012 3.868 6.181 1.00 94.44 300 LEU A N 1
ATOM 2313 C CA . LEU A 1 300 ? 4.401 5.252 6.470 1.00 94.44 300 LEU A CA 1
ATOM 2314 C C . LEU A 1 300 ? 3.871 5.721 7.833 1.00 94.44 300 LEU A C 1
ATOM 2316 O O . LEU A 1 300 ? 4.560 6.443 8.550 1.00 94.44 300 LEU A O 1
ATOM 2320 N N . SER A 1 301 ? 2.690 5.255 8.248 1.00 93.19 301 SER A N 1
ATOM 2321 C CA . SER A 1 301 ? 2.193 5.489 9.605 1.00 93.19 301 SER A CA 1
ATOM 2322 C C . SER A 1 301 ? 3.067 4.810 10.666 1.00 93.19 301 SER A C 1
ATOM 2324 O O . SER A 1 301 ? 3.226 5.369 11.752 1.00 93.19 301 SER A O 1
ATOM 2326 N N . LEU A 1 302 ? 3.613 3.621 10.387 1.00 94.19 302 LEU A N 1
ATOM 2327 C CA . LEU A 1 302 ? 4.541 2.917 11.274 1.00 94.19 302 LEU A CA 1
ATOM 2328 C C . LEU A 1 302 ? 5.906 3.619 11.336 1.00 94.19 302 LEU A C 1
ATOM 2330 O O . LEU A 1 302 ? 6.430 3.808 12.429 1.00 94.19 302 LEU A O 1
ATOM 2334 N N . VAL A 1 303 ? 6.432 4.080 10.198 1.00 95.62 303 VAL A N 1
ATOM 2335 C CA . VAL A 1 303 ? 7.654 4.901 10.118 1.00 95.62 303 VAL A CA 1
ATOM 2336 C C . VAL A 1 303 ? 7.496 6.159 10.968 1.00 95.62 303 VAL A C 1
ATOM 2338 O O . VAL A 1 303 ? 8.288 6.395 11.877 1.00 95.62 303 VAL A O 1
ATOM 2341 N N . TYR A 1 304 ? 6.412 6.911 10.765 1.00 94.94 304 TYR A N 1
ATOM 2342 C CA . TYR A 1 304 ? 6.130 8.107 11.556 1.00 94.94 304 TYR A CA 1
ATOM 2343 C C . TYR A 1 304 ? 5.982 7.798 13.053 1.00 94.94 304 TYR A C 1
ATOM 2345 O O . TYR A 1 304 ? 6.439 8.564 13.901 1.00 94.94 304 TYR A O 1
ATOM 2353 N N . LEU A 1 305 ? 5.367 6.665 13.412 1.00 92.94 305 LEU A N 1
ATOM 2354 C CA . LEU A 1 305 ? 5.299 6.230 14.805 1.00 92.94 305 LEU A CA 1
ATOM 2355 C C . LEU A 1 305 ? 6.706 6.023 15.384 1.00 92.94 305 LEU A C 1
ATOM 2357 O O . LEU A 1 305 ? 6.993 6.580 16.444 1.00 92.94 305 LEU A O 1
ATOM 2361 N N . CYS A 1 306 ? 7.577 5.287 14.690 1.00 94.81 306 CYS A N 1
ATOM 2362 C CA . CYS A 1 306 ? 8.971 5.082 15.086 1.00 94.81 306 CYS A CA 1
ATOM 2363 C C . CYS A 1 306 ? 9.706 6.418 15.286 1.00 94.81 306 CYS A C 1
ATOM 2365 O O . CYS A 1 306 ? 10.303 6.628 16.342 1.00 94.81 306 CYS A O 1
ATOM 2367 N N . GLU A 1 307 ? 9.583 7.359 14.347 1.00 92.31 307 GLU A N 1
ATOM 2368 C CA . GLU A 1 307 ? 10.177 8.700 14.459 1.00 92.31 307 GLU A CA 1
ATOM 2369 C C . GLU A 1 307 ? 9.687 9.444 15.709 1.00 92.31 307 GLU A C 1
ATOM 2371 O O . GLU A 1 307 ? 10.480 9.996 16.469 1.00 92.31 307 GLU A O 1
ATOM 2376 N N . THR A 1 308 ? 8.378 9.420 15.988 1.00 92.62 308 THR A N 1
ATOM 2377 C CA . THR A 1 308 ? 7.820 10.089 17.180 1.00 92.62 308 THR A CA 1
ATOM 2378 C C . THR A 1 308 ? 8.235 9.445 18.504 1.00 92.62 308 THR A C 1
ATOM 2380 O O . THR A 1 308 ? 8.115 10.085 19.550 1.00 92.62 308 THR A O 1
ATOM 2383 N N . LEU A 1 309 ? 8.704 8.196 18.463 1.00 91.00 309 LEU A N 1
ATOM 2384 C CA . LEU A 1 309 ? 9.245 7.455 19.601 1.00 91.00 309 LEU A CA 1
ATOM 2385 C C . LEU A 1 309 ? 10.782 7.530 19.679 1.00 91.00 309 LEU A C 1
ATOM 2387 O O . LEU A 1 309 ? 11.360 6.927 20.579 1.00 91.00 309 LEU A O 1
ATOM 2391 N N . ASN A 1 310 ? 11.432 8.293 18.790 1.00 90.50 310 ASN A N 1
ATOM 2392 C CA . ASN A 1 310 ? 12.890 8.404 18.653 1.00 90.50 310 ASN A CA 1
ATOM 2393 C C . ASN A 1 310 ? 13.587 7.072 18.294 1.00 90.50 310 ASN A C 1
ATOM 2395 O O . ASN A 1 310 ? 14.682 6.788 18.776 1.00 90.50 310 ASN A O 1
ATOM 2399 N N . LEU A 1 311 ? 12.953 6.259 17.443 1.00 92.75 311 LEU A N 1
ATOM 2400 C CA . LEU A 1 311 ? 13.433 4.955 16.961 1.00 92.75 311 LEU A CA 1
ATOM 2401 C C . LEU A 1 311 ? 13.838 5.036 15.478 1.00 92.75 311 LEU A C 1
ATOM 2403 O O . LEU A 1 311 ? 13.152 4.517 14.596 1.00 92.75 311 LEU A O 1
ATOM 2407 N N . GLN A 1 312 ? 14.917 5.769 15.179 1.00 91.50 312 GLN A N 1
ATOM 2408 C CA . GLN A 1 312 ? 15.282 6.098 13.792 1.00 91.50 312 GLN A CA 1
ATOM 2409 C C . GLN A 1 312 ? 15.749 4.882 12.976 1.00 91.50 312 GLN A C 1
ATOM 2411 O O . GLN A 1 312 ? 15.477 4.805 11.781 1.00 91.50 312 GLN A O 1
ATOM 2416 N N . VAL A 1 313 ? 16.440 3.923 13.600 1.00 95.00 313 VAL A N 1
ATOM 2417 C CA . VAL A 1 313 ? 16.928 2.720 12.901 1.00 95.00 313 VAL A CA 1
ATOM 2418 C C . VAL A 1 313 ? 15.745 1.885 12.408 1.00 95.00 313 VAL A C 1
ATOM 2420 O O . VAL A 1 313 ? 15.717 1.442 11.262 1.00 95.00 313 VAL A O 1
ATOM 2423 N N . GLU A 1 314 ? 14.732 1.730 13.254 1.00 97.56 314 GLU A N 1
ATOM 2424 C CA . GLU A 1 314 ? 13.489 1.033 12.949 1.00 97.56 314 GLU A CA 1
ATOM 2425 C C . GLU A 1 314 ? 12.660 1.795 11.908 1.00 97.56 314 GLU A C 1
ATOM 2427 O O . GLU A 1 314 ? 12.111 1.176 10.995 1.00 97.56 314 GLU A O 1
ATOM 2432 N N . ALA A 1 315 ? 12.609 3.129 11.999 1.00 94.00 315 ALA A N 1
ATOM 2433 C CA . ALA A 1 315 ? 11.961 3.970 10.994 1.00 94.00 315 ALA A CA 1
ATOM 2434 C C . ALA A 1 315 ? 12.573 3.738 9.602 1.00 94.00 315 ALA A C 1
ATOM 2436 O O . ALA A 1 315 ? 11.845 3.435 8.657 1.00 94.00 315 ALA A O 1
ATOM 2437 N N . ASN A 1 316 ? 13.905 3.777 9.493 1.00 94.44 316 ASN A N 1
ATOM 2438 C CA . ASN A 1 316 ? 14.619 3.547 8.233 1.00 94.44 316 ASN A CA 1
ATOM 2439 C C . ASN A 1 316 ? 14.383 2.127 7.690 1.00 94.44 316 ASN A C 1
ATOM 2441 O O . ASN A 1 316 ? 14.174 1.940 6.492 1.00 94.44 316 ASN A O 1
ATOM 2445 N N . TYR A 1 317 ? 14.355 1.119 8.569 1.00 97.62 317 TYR A N 1
ATOM 2446 C CA . TYR A 1 317 ? 14.061 -0.259 8.177 1.00 97.62 317 TYR A CA 1
ATOM 2447 C C . TYR A 1 317 ? 12.693 -0.384 7.494 1.00 97.62 317 TYR A C 1
ATOM 2449 O O . TYR A 1 317 ? 12.597 -0.950 6.404 1.00 97.62 317 TYR A O 1
ATOM 2457 N N . PHE A 1 318 ? 11.635 0.169 8.091 1.00 97.69 318 PHE A N 1
ATOM 2458 C CA . PHE A 1 318 ? 10.298 0.109 7.495 1.00 97.69 318 PHE A CA 1
ATOM 2459 C C . PHE A 1 318 ? 10.152 1.025 6.272 1.00 97.69 318 PHE A C 1
ATOM 2461 O O . PHE A 1 318 ? 9.461 0.646 5.324 1.00 97.69 318 PHE A O 1
ATOM 2468 N N . ALA A 1 319 ? 10.829 2.177 6.245 1.00 96.12 319 ALA A N 1
ATOM 2469 C CA . ALA A 1 319 ? 10.837 3.082 5.094 1.00 96.12 319 ALA A CA 1
ATOM 2470 C C . ALA A 1 319 ? 11.387 2.400 3.829 1.00 96.12 319 ALA A C 1
ATOM 2472 O O . ALA A 1 319 ? 10.788 2.532 2.757 1.00 96.12 319 ALA A O 1
ATOM 2473 N N . SER A 1 320 ? 12.424 1.564 3.972 1.00 97.75 320 SER A N 1
ATOM 2474 C CA . SER A 1 320 ? 13.028 0.823 2.853 1.00 97.75 320 SER A CA 1
ATOM 2475 C C . SER A 1 320 ? 12.030 -0.047 2.070 1.00 97.75 320 SER A C 1
ATOM 2477 O O . SER A 1 320 ? 12.181 -0.256 0.866 1.00 97.75 320 SER A O 1
ATOM 2479 N N . ILE A 1 321 ? 10.952 -0.520 2.715 1.00 98.25 321 ILE A N 1
ATOM 2480 C CA . ILE A 1 321 ? 9.899 -1.307 2.055 1.00 98.25 321 ILE A CA 1
ATOM 2481 C C . ILE A 1 321 ? 9.198 -0.461 0.983 1.00 98.25 321 ILE A C 1
ATOM 2483 O O . ILE A 1 321 ? 8.923 -0.961 -0.112 1.00 98.25 321 ILE A O 1
ATOM 2487 N N . VAL A 1 322 ? 8.912 0.808 1.292 1.00 96.69 322 VAL A N 1
ATOM 2488 C CA . VAL A 1 322 ? 8.271 1.760 0.372 1.00 96.69 322 VAL A CA 1
ATOM 2489 C C . VAL A 1 322 ? 9.269 2.254 -0.673 1.00 96.69 322 VAL A C 1
ATOM 2491 O O . VAL A 1 322 ? 8.907 2.354 -1.844 1.00 96.69 322 VAL A O 1
ATOM 2494 N N . GLU A 1 323 ? 10.524 2.493 -0.287 1.00 96.88 323 GLU A N 1
ATOM 2495 C CA . GLU A 1 323 ? 11.595 2.879 -1.217 1.00 96.88 323 GLU A CA 1
ATOM 2496 C C . GLU A 1 323 ? 11.786 1.834 -2.319 1.00 96.88 323 GLU A C 1
ATOM 2498 O O . GLU A 1 323 ? 11.741 2.179 -3.498 1.00 96.88 323 GLU A O 1
ATOM 2503 N N . ILE A 1 324 ? 11.877 0.547 -1.962 1.00 97.31 324 ILE A N 1
ATOM 2504 C CA . ILE A 1 324 ? 11.965 -0.545 -2.941 1.00 97.31 324 ILE A CA 1
ATOM 2505 C C . ILE A 1 324 ? 10.733 -0.573 -3.854 1.00 97.31 324 ILE A C 1
ATOM 2507 O O . ILE A 1 324 ? 10.866 -0.795 -5.055 1.00 97.31 324 ILE A O 1
ATOM 2511 N N . ASN A 1 325 ? 9.530 -0.334 -3.322 1.00 98.06 325 ASN A N 1
ATOM 2512 C CA . ASN A 1 325 ? 8.308 -0.312 -4.129 1.00 98.06 325 ASN A CA 1
ATOM 2513 C C . ASN A 1 325 ? 8.301 0.843 -5.145 1.00 98.06 325 ASN A C 1
ATOM 2515 O O . ASN A 1 325 ? 7.909 0.657 -6.297 1.00 98.06 325 ASN A O 1
ATOM 2519 N N . ASN A 1 326 ? 8.767 2.025 -4.741 1.00 95.56 326 ASN A N 1
ATOM 2520 C CA . ASN A 1 326 ? 8.890 3.180 -5.629 1.00 95.56 326 ASN A CA 1
ATOM 2521 C C . ASN A 1 326 ? 9.987 2.970 -6.677 1.00 95.56 326 ASN A C 1
ATOM 2523 O O . ASN A 1 326 ? 9.748 3.206 -7.860 1.00 95.56 326 ASN A O 1
ATOM 2527 N N . HIS A 1 327 ? 11.142 2.442 -6.268 1.00 96.19 327 HIS A N 1
ATOM 2528 C CA . HIS A 1 327 ? 12.222 2.065 -7.174 1.00 96.19 327 HIS A CA 1
ATOM 2529 C C . HIS A 1 327 ? 11.762 1.020 -8.203 1.00 96.19 327 HIS A C 1
ATOM 2531 O O . HIS A 1 327 ? 12.030 1.170 -9.390 1.00 96.19 327 HIS A O 1
ATOM 2537 N N . GLN A 1 328 ? 11.001 0.002 -7.783 1.00 97.69 328 GLN A N 1
ATOM 2538 C CA . GLN A 1 328 ? 10.425 -1.017 -8.669 1.00 97.69 328 GLN A CA 1
ATOM 2539 C C . GLN A 1 328 ? 9.530 -0.403 -9.759 1.00 97.69 328 GLN A C 1
ATOM 2541 O O . GLN A 1 328 ? 9.631 -0.778 -10.928 1.00 97.69 328 GLN A O 1
ATOM 2546 N N . ARG A 1 329 ? 8.671 0.556 -9.390 1.00 98.12 329 ARG A N 1
ATOM 2547 C CA . ARG A 1 329 ? 7.822 1.281 -10.348 1.00 98.12 329 ARG A CA 1
ATOM 2548 C C . ARG A 1 329 ? 8.679 2.098 -11.314 1.00 98.12 329 ARG A C 1
ATOM 2550 O O . ARG A 1 329 ? 8.468 2.031 -12.523 1.00 98.12 329 ARG A O 1
ATOM 2557 N N . ARG A 1 330 ? 9.666 2.831 -10.788 1.00 96.06 330 ARG A N 1
ATOM 2558 C CA . ARG A 1 330 ? 10.544 3.690 -11.587 1.00 96.06 330 ARG A CA 1
ATOM 2559 C C . ARG A 1 330 ? 11.354 2.885 -12.603 1.00 96.06 330 ARG A C 1
ATOM 2561 O O . ARG A 1 330 ? 11.218 3.129 -13.797 1.00 96.06 330 ARG A O 1
ATOM 2568 N N . ARG A 1 331 ? 12.074 1.850 -12.160 1.00 96.44 331 ARG A N 1
ATOM 2569 C CA . ARG A 1 331 ? 12.894 1.008 -13.048 1.00 96.44 331 ARG A CA 1
ATOM 2570 C C . ARG A 1 331 ? 12.074 0.315 -14.138 1.00 96.44 331 ARG A C 1
ATOM 2572 O O . ARG A 1 331 ? 12.581 0.078 -15.227 1.00 96.44 331 ARG A O 1
ATOM 2579 N N . PHE A 1 332 ? 10.808 -0.023 -13.869 1.00 98.31 332 PHE A N 1
ATOM 2580 C CA . PHE A 1 332 ? 9.936 -0.620 -14.881 1.00 98.31 332 PHE A CA 1
ATOM 2581 C C . PHE A 1 332 ? 9.507 0.407 -15.938 1.00 98.31 332 PHE A C 1
ATOM 2583 O O . PHE A 1 332 ? 9.465 0.079 -17.122 1.00 98.31 332 PHE A O 1
ATOM 2590 N N . ALA A 1 333 ? 9.235 1.655 -15.541 1.00 97.88 333 ALA A N 1
ATOM 2591 C CA . ALA A 1 333 ? 9.009 2.744 -16.491 1.00 97.88 333 ALA A CA 1
ATOM 2592 C C . ALA A 1 333 ? 10.269 3.036 -17.325 1.00 97.88 333 ALA A C 1
ATOM 2594 O O . ALA A 1 333 ? 10.176 3.136 -18.549 1.00 97.88 333 ALA A O 1
ATOM 2595 N N . ASP A 1 334 ? 11.442 3.081 -16.689 1.00 94.75 334 ASP A N 1
ATOM 2596 C CA . ASP A 1 334 ? 12.724 3.297 -17.371 1.00 94.75 334 ASP A CA 1
ATOM 2597 C C . ASP A 1 334 ? 13.046 2.154 -18.349 1.00 94.75 334 ASP A C 1
ATOM 2599 O O . ASP A 1 334 ? 13.483 2.411 -19.471 1.00 94.75 334 ASP A O 1
ATOM 2603 N N . LEU A 1 335 ? 12.736 0.900 -17.994 1.00 95.88 335 LEU A N 1
ATOM 2604 C CA . LEU A 1 335 ? 12.830 -0.247 -18.905 1.00 95.88 335 LEU A CA 1
ATOM 2605 C C . LEU A 1 335 ? 11.952 -0.051 -20.147 1.00 95.88 335 LEU A C 1
ATOM 2607 O O . LEU A 1 335 ? 12.410 -0.292 -21.264 1.00 95.88 335 LEU A O 1
ATOM 2611 N N . ILE A 1 336 ? 10.705 0.405 -19.974 1.00 97.56 336 ILE A N 1
ATOM 2612 C CA . ILE A 1 336 ? 9.810 0.698 -21.103 1.00 97.56 336 ILE A CA 1
ATOM 2613 C C . ILE A 1 336 ? 10.436 1.763 -22.006 1.00 97.56 336 ILE A C 1
ATOM 2615 O O . ILE A 1 336 ? 10.473 1.578 -23.219 1.00 97.56 336 ILE A O 1
ATOM 2619 N N . ILE A 1 337 ? 10.939 2.862 -21.445 1.00 95.38 337 ILE A N 1
ATOM 2620 C CA . ILE A 1 337 ? 11.523 3.966 -22.221 1.00 95.38 337 ILE A CA 1
ATOM 2621 C C . ILE A 1 337 ? 12.787 3.507 -22.962 1.00 95.38 337 ILE A C 1
ATOM 2623 O O . ILE A 1 337 ? 12.911 3.734 -24.171 1.00 95.38 337 ILE A O 1
ATOM 2627 N N . SER A 1 338 ? 13.688 2.816 -22.261 1.00 92.69 338 SER A N 1
ATOM 2628 C CA . SER A 1 338 ? 14.947 2.292 -22.797 1.00 92.69 338 SER A CA 1
ATOM 2629 C C . SER A 1 338 ? 14.703 1.331 -23.964 1.00 92.69 338 SER A C 1
ATOM 2631 O O . SER A 1 338 ? 15.190 1.551 -25.076 1.00 92.69 338 SER A O 1
ATOM 2633 N N . GLU A 1 339 ? 13.829 0.339 -23.778 1.00 93.62 339 GLU A N 1
ATOM 2634 C CA . GLU A 1 339 ? 13.512 -0.657 -24.811 1.00 93.62 339 GLU A CA 1
ATOM 2635 C C . GLU A 1 339 ? 12.684 -0.094 -25.969 1.00 93.62 339 GLU A C 1
ATOM 2637 O O . GLU A 1 339 ? 12.580 -0.699 -27.044 1.00 93.62 339 GLU A O 1
ATOM 2642 N N . MET A 1 340 ? 12.129 1.100 -25.776 1.00 93.56 340 MET A N 1
ATOM 2643 C CA . MET A 1 340 ? 11.523 1.924 -26.811 1.00 93.56 340 MET A CA 1
ATOM 2644 C C . MET A 1 340 ? 12.529 2.899 -27.442 1.00 93.56 340 MET A C 1
ATOM 2646 O O . MET A 1 340 ? 12.117 3.894 -28.040 1.00 93.56 340 MET A O 1
ATOM 2650 N N . PHE A 1 341 ? 13.823 2.571 -27.412 1.00 90.06 341 PHE A N 1
ATOM 2651 C CA . PHE A 1 341 ? 14.921 3.310 -28.047 1.00 90.06 341 PHE A CA 1
ATOM 2652 C C . PHE A 1 341 ? 15.161 4.695 -27.429 1.00 90.06 341 PHE A C 1
ATOM 2654 O O . PHE A 1 341 ? 15.413 5.660 -28.149 1.00 90.06 341 PHE A O 1
ATOM 2661 N N . GLY A 1 342 ? 15.014 4.805 -26.106 1.00 86.25 342 GLY A N 1
ATOM 2662 C CA . GLY A 1 342 ? 15.287 6.033 -25.352 1.00 86.25 342 GLY A CA 1
ATOM 2663 C C . GLY A 1 342 ? 14.312 7.184 -25.619 1.00 86.25 342 GLY A C 1
ATOM 2664 O O . GLY A 1 342 ? 14.583 8.317 -25.242 1.00 86.25 342 GLY A O 1
ATOM 2665 N N . THR A 1 343 ? 13.183 6.935 -26.292 1.00 90.62 343 THR A N 1
ATOM 2666 C CA . THR A 1 343 ? 12.160 7.963 -26.523 1.00 90.62 343 THR A CA 1
ATOM 2667 C C . THR A 1 343 ? 10.766 7.366 -26.677 1.00 90.62 343 THR A C 1
ATOM 2669 O O . THR A 1 343 ? 10.547 6.426 -27.450 1.00 90.62 343 THR A O 1
ATOM 2672 N N . VAL A 1 344 ? 9.790 7.947 -25.980 1.00 97.12 344 VAL A N 1
ATOM 2673 C CA . VAL A 1 344 ? 8.364 7.594 -26.099 1.00 97.12 344 VAL A CA 1
ATOM 2674 C C . VAL A 1 344 ? 7.485 8.765 -26.547 1.00 97.12 344 VAL A C 1
ATOM 2676 O O . VAL A 1 344 ? 6.277 8.589 -26.695 1.00 97.12 344 VAL A O 1
ATOM 2679 N N . THR A 1 345 ? 8.079 9.911 -26.889 1.00 96.94 345 THR A N 1
ATOM 2680 C CA . THR A 1 345 ? 7.373 11.100 -27.385 1.00 96.94 345 THR A CA 1
ATOM 2681 C C . THR A 1 345 ? 6.468 10.766 -28.571 1.00 96.94 345 THR A C 1
ATOM 2683 O O . THR A 1 345 ? 6.928 10.314 -29.622 1.00 96.94 345 THR A O 1
ATOM 2686 N N . GLY A 1 346 ? 5.160 10.984 -28.411 1.00 92.88 346 GLY A N 1
ATOM 2687 C CA . GLY A 1 346 ? 4.147 10.714 -29.437 1.00 92.88 346 GLY A CA 1
ATOM 2688 C C . GLY A 1 346 ? 3.922 9.227 -29.743 1.00 92.88 346 GLY A C 1
ATOM 2689 O O . GLY A 1 346 ? 3.136 8.886 -30.635 1.00 92.88 346 GLY A O 1
ATOM 2690 N N . LYS A 1 347 ? 4.587 8.311 -29.026 1.00 98.19 347 LYS A N 1
ATOM 2691 C CA . LYS A 1 347 ? 4.353 6.874 -29.165 1.00 98.19 347 LYS A CA 1
ATOM 2692 C C . LYS A 1 347 ? 3.120 6.477 -28.367 1.00 98.19 347 LYS A C 1
ATOM 2694 O O . LYS A 1 347 ? 2.993 6.796 -27.192 1.00 98.19 347 LYS A O 1
ATOM 2699 N N . LYS A 1 348 ? 2.233 5.721 -29.015 1.00 98.62 348 LYS A N 1
ATOM 2700 C CA . LYS A 1 348 ? 1.091 5.081 -28.360 1.00 98.62 348 LYS A CA 1
ATOM 2701 C C . LYS A 1 348 ? 1.513 3.831 -27.593 1.00 98.62 348 LYS A C 1
ATOM 2703 O O . LYS A 1 348 ? 2.164 2.968 -28.193 1.00 98.62 348 LYS A O 1
ATOM 2708 N N . ILE A 1 349 ? 1.112 3.738 -26.329 1.00 98.81 349 ILE A N 1
ATOM 2709 C CA . ILE A 1 349 ? 1.396 2.645 -25.394 1.00 98.81 349 ILE A CA 1
ATOM 2710 C C . ILE A 1 349 ? 0.069 2.188 -24.783 1.00 98.81 349 ILE A C 1
ATOM 2712 O O . ILE A 1 349 ? -0.630 2.979 -24.153 1.00 98.81 349 ILE A O 1
ATOM 2716 N N . ALA A 1 350 ? -0.292 0.921 -24.976 1.00 98.88 350 ALA A N 1
ATOM 2717 C CA . ALA A 1 350 ? -1.509 0.357 -24.409 1.00 98.88 350 ALA A CA 1
ATOM 2718 C C . ALA A 1 350 ? -1.280 -0.094 -22.964 1.00 98.88 350 ALA A C 1
ATOM 2720 O O . ALA A 1 350 ? -0.381 -0.891 -22.704 1.00 98.88 350 ALA A O 1
ATOM 2721 N N . PHE A 1 351 ? -2.106 0.380 -22.035 1.00 98.75 351 PHE A N 1
ATOM 2722 C CA . PHE A 1 351 ? -2.143 -0.100 -20.655 1.00 98.75 351 PHE A CA 1
ATOM 2723 C C . PHE A 1 351 ? -3.255 -1.127 -20.513 1.00 98.75 351 PHE A C 1
ATOM 2725 O O . PHE A 1 351 ? -4.421 -0.817 -20.758 1.00 98.75 351 PHE A O 1
ATOM 2732 N N . PHE A 1 352 ? -2.893 -2.337 -20.099 1.00 98.81 352 PHE A N 1
ATOM 2733 C CA . PHE A 1 352 ? -3.839 -3.369 -19.698 1.00 98.81 352 PHE A CA 1
ATOM 2734 C C . PHE A 1 352 ? -3.866 -3.435 -18.173 1.00 98.81 352 PHE A C 1
ATOM 2736 O O . PHE A 1 352 ? -2.931 -3.926 -17.529 1.00 98.81 352 PHE A O 1
ATOM 2743 N N . GLY A 1 353 ? -4.964 -2.934 -17.615 1.00 98.31 353 GLY A N 1
ATOM 2744 C CA . GLY A 1 353 ? -5.177 -2.796 -16.184 1.00 98.31 353 GLY A CA 1
ATOM 2745 C C . GLY A 1 353 ? -4.838 -1.402 -15.662 1.00 98.31 353 GLY A C 1
ATOM 2746 O O . GLY A 1 353 ? -3.817 -0.811 -16.017 1.00 98.31 353 GLY A O 1
ATOM 2747 N N . PHE A 1 354 ? -5.714 -0.888 -14.803 1.00 98.56 354 PHE A N 1
ATOM 2748 C CA . PHE A 1 354 ? -5.545 0.380 -14.098 1.00 98.56 354 PHE A CA 1
ATOM 2749 C C . PHE A 1 354 ? -5.859 0.258 -12.600 1.00 98.56 354 PHE A C 1
ATOM 2751 O O . PHE A 1 354 ? -5.279 0.991 -11.795 1.00 98.56 354 PHE A O 1
ATOM 2758 N N . SER A 1 355 ? -6.716 -0.686 -12.192 1.00 96.00 355 SER A N 1
ATOM 2759 C CA . SER A 1 355 ? -6.926 -0.989 -10.772 1.00 96.00 355 SER A CA 1
ATOM 2760 C C . SER A 1 355 ? -5.646 -1.523 -10.115 1.00 96.00 355 SER A C 1
ATOM 2762 O O . SER A 1 355 ? -4.772 -2.093 -10.776 1.00 96.00 355 SER A O 1
ATOM 2764 N N . PHE A 1 356 ? -5.508 -1.366 -8.795 1.00 95.00 356 PHE A N 1
ATOM 2765 C CA . PHE A 1 356 ? -4.262 -1.747 -8.111 1.00 95.00 356 PHE A CA 1
ATOM 2766 C C . PHE A 1 356 ? -4.017 -3.273 -8.083 1.00 95.00 356 PHE A C 1
ATOM 2768 O O . PHE A 1 356 ? -2.869 -3.723 -7.978 1.00 95.00 356 PHE A O 1
ATOM 2775 N N . LYS A 1 357 ? -5.097 -4.058 -8.195 1.00 93.50 357 LYS A N 1
ATOM 2776 C CA . LYS A 1 357 ? -5.136 -5.527 -8.292 1.00 93.50 357 LYS A CA 1
ATOM 2777 C C . LYS A 1 357 ? -6.372 -5.979 -9.077 1.00 93.50 357 LYS A C 1
ATOM 2779 O O . LYS A 1 357 ? -7.294 -5.191 -9.304 1.00 93.50 357 LYS A O 1
ATOM 2784 N N . LYS A 1 358 ? -6.432 -7.259 -9.446 1.00 93.31 358 LYS A N 1
ATOM 2785 C CA . LYS A 1 358 ? -7.630 -7.832 -10.086 1.00 93.31 358 LYS A CA 1
ATOM 2786 C C . LYS A 1 358 ? -8.845 -7.875 -9.147 1.00 93.31 358 LYS A C 1
ATOM 2788 O O . LYS A 1 358 ? -8.703 -7.907 -7.925 1.00 93.31 358 LYS A O 1
ATOM 2793 N N . ASN A 1 359 ? -10.034 -7.997 -9.736 1.00 87.25 359 ASN A N 1
ATOM 2794 C CA . ASN A 1 359 ? -11.334 -8.160 -9.066 1.00 87.25 359 ASN A CA 1
ATOM 2795 C C . ASN A 1 359 ? -11.782 -6.978 -8.187 1.00 87.25 359 ASN A C 1
ATOM 2797 O O . ASN A 1 359 ? -12.665 -7.146 -7.352 1.00 87.25 359 ASN A O 1
ATOM 2801 N N . THR A 1 360 ? -11.228 -5.787 -8.408 1.00 87.00 360 THR A N 1
ATOM 2802 C CA . THR A 1 360 ? -11.674 -4.523 -7.801 1.00 87.00 360 THR A CA 1
ATOM 2803 C C . THR A 1 360 ? -11.606 -3.408 -8.844 1.00 87.00 360 THR A C 1
ATOM 2805 O O . THR A 1 360 ? -10.857 -3.511 -9.813 1.00 87.00 360 THR A O 1
ATOM 2808 N N . ALA A 1 361 ? -12.393 -2.351 -8.652 1.00 88.69 361 ALA A N 1
ATOM 2809 C CA . ALA A 1 361 ? -12.291 -1.108 -9.419 1.00 88.69 361 ALA A CA 1
ATOM 2810 C C . ALA A 1 361 ? -11.469 -0.036 -8.679 1.00 88.69 361 ALA A C 1
ATOM 2812 O O . ALA A 1 361 ? -11.403 1.104 -9.131 1.00 88.69 361 ALA A O 1
ATOM 2813 N N . ASP A 1 362 ? -10.881 -0.370 -7.527 1.00 88.81 362 ASP A N 1
ATOM 2814 C CA . ASP A 1 362 ? -10.104 0.578 -6.738 1.00 88.81 362 ASP A CA 1
ATOM 2815 C C . ASP A 1 362 ? -8.751 0.895 -7.391 1.00 88.81 362 ASP A C 1
ATOM 2817 O O . ASP A 1 362 ? -7.993 0.015 -7.818 1.00 88.81 362 ASP A O 1
ATOM 2821 N N . THR A 1 363 ? -8.457 2.187 -7.453 1.00 94.88 363 THR A N 1
ATOM 2822 C CA . THR A 1 363 ? -7.283 2.781 -8.094 1.00 94.88 363 THR A CA 1
ATOM 2823 C C . THR A 1 363 ? -6.309 3.388 -7.096 1.00 94.88 363 THR A C 1
ATOM 2825 O O . THR A 1 363 ? -5.208 3.765 -7.491 1.00 94.88 363 THR A O 1
ATOM 2828 N N . ARG A 1 364 ? -6.662 3.457 -5.805 1.00 91.56 364 ARG A N 1
ATOM 2829 C CA . ARG A 1 364 ? -5.819 4.081 -4.775 1.00 91.56 364 ARG A CA 1
ATOM 2830 C C . ARG A 1 364 ? -4.429 3.444 -4.741 1.00 91.56 364 ARG A C 1
ATOM 2832 O O . ARG A 1 364 ? -4.299 2.226 -4.622 1.00 91.56 364 ARG A O 1
ATOM 2839 N N . GLU A 1 365 ? -3.392 4.277 -4.843 1.00 93.50 365 GLU A N 1
ATOM 2840 C CA . GLU A 1 365 ? -1.978 3.866 -4.910 1.00 93.50 365 GLU A CA 1
ATOM 2841 C C . GLU A 1 365 ? -1.686 2.803 -5.990 1.00 93.50 365 GLU A C 1
ATOM 2843 O O . GLU A 1 365 ? -0.759 2.000 -5.853 1.00 93.50 365 GLU A O 1
ATOM 2848 N N . SER A 1 366 ? -2.491 2.740 -7.058 1.00 97.94 366 SER A N 1
ATOM 2849 C CA . SER A 1 366 ? -2.258 1.809 -8.161 1.00 97.94 366 SER A CA 1
ATOM 2850 C C . SER A 1 366 ? -0.931 2.120 -8.844 1.00 97.94 366 SER A C 1
ATOM 2852 O O . SER A 1 366 ? -0.692 3.243 -9.287 1.00 97.94 366 SER A O 1
ATOM 2854 N N . SER A 1 367 ? -0.086 1.101 -9.017 1.00 98.12 367 SER A N 1
ATOM 2855 C CA . SER A 1 367 ? 1.165 1.230 -9.771 1.00 98.12 367 SER A CA 1
ATOM 2856 C C . SER A 1 367 ? 0.929 1.740 -11.199 1.00 98.12 367 SER A C 1
ATOM 2858 O O . SER A 1 367 ? 1.790 2.432 -11.729 1.00 98.12 367 SER A O 1
ATOM 2860 N N . ALA A 1 368 ? -0.249 1.504 -11.794 1.00 98.56 368 ALA A 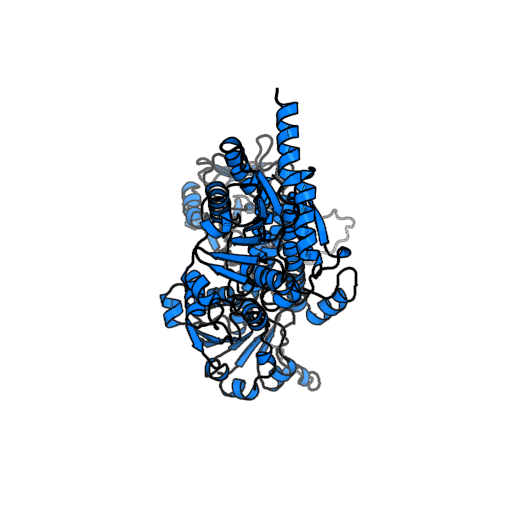N 1
ATOM 2861 C CA . ALA A 1 368 ? -0.581 2.033 -13.117 1.00 98.56 368 ALA A CA 1
ATOM 2862 C C . ALA A 1 368 ? -0.603 3.571 -13.173 1.00 98.56 368 ALA A C 1
ATOM 2864 O O . ALA A 1 368 ? -0.203 4.145 -14.184 1.00 98.56 368 ALA A O 1
ATOM 2865 N N . ILE A 1 369 ? -0.993 4.239 -12.082 1.00 98.44 369 ILE A N 1
ATOM 2866 C CA . ILE A 1 369 ? -0.967 5.706 -11.974 1.00 98.44 369 ILE A CA 1
ATOM 2867 C C . ILE A 1 369 ? 0.480 6.207 -12.011 1.00 98.44 369 ILE A C 1
ATOM 2869 O O . ILE A 1 369 ? 0.795 7.145 -12.740 1.00 98.44 369 ILE A O 1
ATOM 2873 N N . HIS A 1 370 ? 1.380 5.550 -11.274 1.00 97.62 370 HIS A N 1
ATOM 2874 C CA . HIS A 1 370 ? 2.794 5.930 -11.206 1.00 97.62 370 HIS A CA 1
ATOM 2875 C C . HIS A 1 370 ? 3.533 5.673 -12.525 1.00 97.62 370 HIS A C 1
ATOM 2877 O O . HIS A 1 370 ? 4.274 6.538 -12.986 1.00 97.62 370 HIS A O 1
ATOM 2883 N N . ILE A 1 371 ? 3.295 4.527 -13.174 1.00 98.50 371 ILE A N 1
ATOM 2884 C CA . ILE A 1 371 ? 3.846 4.264 -14.513 1.00 98.50 371 ILE A CA 1
ATOM 2885 C C . ILE A 1 371 ? 3.272 5.260 -15.528 1.00 98.50 371 ILE A C 1
ATOM 2887 O O . ILE A 1 371 ? 4.011 5.798 -16.348 1.00 98.50 371 ILE A O 1
ATOM 2891 N N . GLY A 1 372 ? 1.970 5.554 -15.442 1.00 98.19 372 GLY A N 1
ATOM 2892 C CA . GLY A 1 372 ? 1.316 6.562 -16.273 1.00 98.19 372 GLY A CA 1
ATOM 2893 C C . GLY A 1 372 ? 1.967 7.936 -16.138 1.00 98.19 372 GLY A C 1
ATOM 2894 O O . GLY A 1 372 ? 2.306 8.536 -17.152 1.00 98.19 372 GLY A O 1
ATOM 2895 N N . LYS A 1 373 ? 2.224 8.389 -14.904 1.00 97.62 373 LYS A N 1
ATOM 2896 C CA . LYS A 1 373 ? 2.946 9.638 -14.619 1.00 97.62 373 LYS A CA 1
ATOM 2897 C C . LYS A 1 373 ? 4.287 9.695 -15.359 1.00 97.62 373 LYS A C 1
ATOM 2899 O O . LYS A 1 373 ? 4.505 10.626 -16.126 1.00 97.62 373 LYS A O 1
ATOM 2904 N N . HIS A 1 374 ? 5.148 8.693 -15.176 1.00 96.00 374 HIS A N 1
ATOM 2905 C CA . HIS A 1 374 ? 6.484 8.683 -15.785 1.00 96.00 374 HIS A CA 1
ATOM 2906 C C . HIS A 1 374 ? 6.446 8.688 -17.317 1.00 96.00 374 HIS A C 1
ATOM 2908 O O . HIS A 1 374 ? 7.227 9.381 -17.959 1.00 96.00 374 HIS A O 1
ATOM 2914 N N . LEU A 1 375 ? 5.512 7.956 -17.925 1.00 98.06 375 LEU A N 1
ATOM 2915 C CA . LEU A 1 375 ? 5.393 7.931 -19.384 1.00 98.06 375 LEU A CA 1
ATOM 2916 C C . LEU A 1 375 ? 4.758 9.213 -19.950 1.00 98.06 375 LEU A C 1
ATOM 2918 O O . LEU A 1 375 ? 5.107 9.625 -21.056 1.00 98.06 375 LEU A O 1
ATOM 2922 N N . LEU A 1 376 ? 3.853 9.864 -19.211 1.00 97.62 376 LEU A N 1
ATOM 2923 C CA . LEU A 1 376 ? 3.290 11.166 -19.591 1.00 97.62 376 LEU A CA 1
ATOM 2924 C C . LEU A 1 376 ? 4.331 12.291 -19.498 1.00 97.62 376 LEU A C 1
ATOM 2926 O O . LEU A 1 376 ? 4.330 13.174 -20.356 1.00 97.62 376 LEU A O 1
ATOM 2930 N N . GLU A 1 377 ? 5.236 12.244 -18.513 1.00 95.50 377 GLU A N 1
ATOM 2931 C CA . GLU A 1 377 ? 6.392 13.154 -18.411 1.00 95.50 377 GLU A CA 1
ATOM 2932 C C . GLU A 1 377 ? 7.267 13.084 -19.680 1.00 95.50 377 GLU A C 1
ATOM 2934 O O . GLU A 1 377 ? 7.687 14.117 -20.202 1.00 95.50 377 GLU A O 1
ATOM 2939 N N . GLU A 1 378 ? 7.404 11.890 -20.264 1.00 95.50 378 GLU A N 1
ATOM 2940 C CA . GLU A 1 378 ? 8.091 11.626 -21.540 1.00 95.50 378 GLU A CA 1
ATOM 2941 C C . GLU A 1 378 ? 7.193 11.786 -22.788 1.00 95.50 378 GLU A C 1
ATOM 2943 O O . GLU A 1 378 ? 7.535 11.359 -23.896 1.00 95.50 378 GLU A O 1
ATOM 2948 N N . ARG A 1 379 ? 6.013 12.404 -22.634 1.00 96.94 379 ARG A N 1
ATOM 2949 C CA . ARG A 1 379 ? 5.041 12.687 -23.707 1.00 96.94 379 ARG A CA 1
ATOM 2950 C C . ARG A 1 379 ? 4.575 11.450 -24.489 1.00 96.94 379 ARG A C 1
ATOM 2952 O O . ARG A 1 379 ? 4.292 11.544 -25.692 1.00 96.94 379 ARG A O 1
ATOM 2959 N N . ALA A 1 380 ? 4.481 10.296 -23.832 1.00 98.12 380 ALA A N 1
ATOM 2960 C CA . ALA A 1 380 ? 3.824 9.121 -24.396 1.00 98.12 380 ALA A CA 1
ATOM 2961 C C . ALA A 1 380 ? 2.306 9.321 -24.481 1.00 98.12 380 ALA A C 1
ATOM 2963 O O . ALA A 1 380 ? 1.704 9.996 -23.650 1.00 98.12 380 ALA A O 1
ATOM 2964 N N . HIS A 1 381 ? 1.675 8.675 -25.461 1.00 98.69 381 HIS A N 1
ATOM 2965 C CA . HIS A 1 381 ? 0.219 8.612 -25.584 1.00 98.69 381 HIS A CA 1
ATOM 2966 C C . HIS A 1 381 ? -0.273 7.296 -24.977 1.00 98.69 381 HIS A C 1
ATOM 2968 O O . HIS A 1 381 ? -0.003 6.219 -25.509 1.00 98.69 381 HIS A O 1
ATOM 2974 N N . LEU A 1 382 ? -0.998 7.366 -23.867 1.00 98.75 382 LEU A N 1
ATOM 2975 C CA . LEU A 1 382 ? -1.521 6.209 -23.149 1.00 98.75 382 LEU A CA 1
ATOM 2976 C C . LEU A 1 382 ? -2.892 5.789 -23.695 1.00 98.75 382 LEU A C 1
ATOM 2978 O O . LEU A 1 382 ? -3.820 6.591 -23.775 1.00 98.75 382 LEU A O 1
ATOM 2982 N N . CYS A 1 383 ? -3.027 4.511 -24.043 1.00 98.81 383 CYS A N 1
ATOM 2983 C CA . CYS A 1 383 ? -4.284 3.880 -24.445 1.00 98.81 383 CYS A CA 1
ATOM 2984 C C . CYS A 1 383 ? -4.710 2.890 -23.352 1.00 98.81 383 CYS A C 1
ATOM 2986 O O . CYS A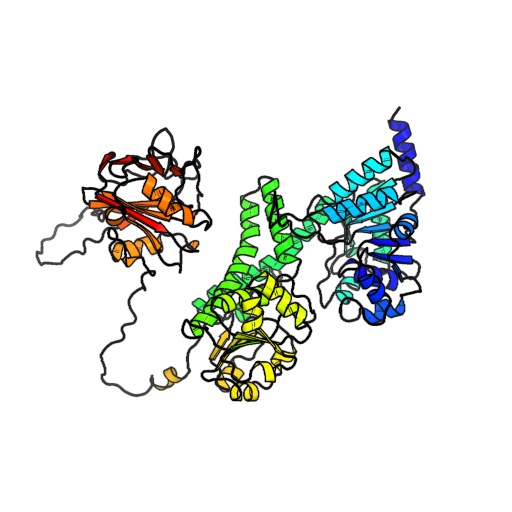 1 383 ? -4.229 1.760 -23.310 1.00 98.81 383 CYS A O 1
ATOM 2988 N N . VAL A 1 384 ? -5.567 3.319 -22.429 1.00 98.75 384 VAL A N 1
ATOM 2989 C CA . VAL A 1 384 ? -5.887 2.577 -21.203 1.00 98.75 384 VAL A CA 1
ATOM 2990 C C . VAL A 1 384 ? -7.117 1.697 -21.396 1.00 98.75 384 VAL A C 1
ATOM 2992 O O . VAL A 1 384 ? -8.160 2.166 -21.848 1.00 98.75 384 VAL A O 1
ATOM 2995 N N . TYR A 1 385 ? -7.013 0.432 -21.002 1.00 98.69 385 TYR A N 1
ATOM 2996 C CA . TYR A 1 385 ? -8.138 -0.485 -20.857 1.00 98.69 385 TYR A CA 1
ATOM 2997 C C . TYR A 1 385 ? -8.084 -1.153 -19.479 1.00 98.69 385 TYR A C 1
ATOM 2999 O O . TYR A 1 385 ? -7.083 -1.772 -19.115 1.00 98.69 385 TYR A O 1
ATOM 3007 N N . ASP A 1 386 ? -9.178 -1.053 -18.728 1.00 98.44 386 ASP A N 1
ATOM 3008 C CA . ASP A 1 386 ? -9.415 -1.823 -17.509 1.00 98.44 386 ASP A CA 1
ATOM 3009 C C . ASP A 1 386 ? -10.871 -2.331 -17.511 1.00 98.44 386 ASP A C 1
ATOM 3011 O O . ASP A 1 386 ? -11.767 -1.575 -17.892 1.00 98.44 386 ASP A O 1
ATOM 3015 N N . PRO A 1 387 ? -11.148 -3.581 -17.093 1.00 94.88 387 PRO A N 1
ATOM 3016 C CA . PRO A 1 387 ? -12.488 -4.165 -17.203 1.00 94.88 387 PRO A CA 1
ATOM 3017 C C . PRO A 1 387 ? -13.514 -3.570 -16.234 1.00 94.88 387 PRO A C 1
ATOM 3019 O O . PRO A 1 387 ? -14.716 -3.808 -16.392 1.00 94.88 387 PRO A O 1
ATOM 3022 N N . LYS A 1 388 ? -13.062 -2.884 -15.175 1.00 92.62 388 LYS A N 1
ATOM 3023 C CA . LYS A 1 388 ? -13.917 -2.404 -14.079 1.00 92.62 388 LYS A CA 1
ATOM 3024 C C . LYS A 1 388 ? -13.716 -0.936 -13.727 1.00 92.62 388 LYS A C 1
ATOM 3026 O O . LYS A 1 388 ? -14.646 -0.351 -13.173 1.00 92.62 388 LYS A O 1
ATOM 3031 N N . VAL A 1 389 ? -12.567 -0.333 -14.031 1.00 94.12 389 VAL A N 1
ATOM 3032 C CA . VAL A 1 389 ? -12.314 1.084 -13.727 1.00 94.12 389 VAL A CA 1
ATOM 3033 C C . VAL A 1 389 ? -12.972 1.997 -14.778 1.00 94.12 389 VAL A C 1
ATOM 3035 O O . VAL A 1 389 ? -12.636 1.914 -15.960 1.00 94.12 389 VAL A O 1
ATOM 3038 N N . PRO A 1 390 ? -13.874 2.917 -14.382 1.00 93.88 390 PRO A N 1
ATOM 3039 C CA . PRO A 1 390 ? -14.489 3.867 -15.308 1.00 93.88 390 PRO A CA 1
ATOM 3040 C C . PRO A 1 390 ? -13.496 4.899 -15.863 1.00 93.88 390 PRO A C 1
ATOM 3042 O O . PRO A 1 390 ? -12.589 5.343 -15.160 1.00 93.88 390 PRO A O 1
ATOM 3045 N N . GLU A 1 391 ? -13.742 5.388 -17.083 1.00 96.81 391 GLU A N 1
ATOM 3046 C CA . GLU A 1 391 ? -12.925 6.435 -17.725 1.00 96.81 391 GLU A CA 1
ATOM 3047 C C . GLU A 1 391 ? -12.753 7.685 -16.852 1.00 96.81 391 GLU A C 1
ATOM 3049 O O . GLU A 1 391 ? -11.655 8.233 -16.752 1.00 96.81 391 GLU A O 1
ATOM 3054 N N . THR A 1 392 ? -13.825 8.128 -16.194 1.00 96.06 392 THR A N 1
ATOM 3055 C CA . THR A 1 392 ? -13.789 9.309 -15.325 1.00 96.06 392 THR A CA 1
ATOM 3056 C C . THR A 1 392 ? -12.802 9.141 -14.174 1.00 96.06 392 THR A C 1
ATOM 3058 O O . THR A 1 392 ? -12.111 10.096 -13.827 1.00 96.06 392 THR A O 1
ATOM 3061 N N . VAL A 1 393 ? -12.689 7.933 -13.615 1.00 95.56 393 VAL A N 1
ATOM 3062 C CA . VAL A 1 393 ? -11.738 7.621 -12.542 1.00 95.56 393 VAL A CA 1
ATOM 3063 C C . VAL A 1 393 ? -10.312 7.642 -13.085 1.00 95.56 393 VAL A C 1
ATOM 3065 O O . VAL A 1 393 ? -9.482 8.352 -12.529 1.00 95.56 393 VAL A O 1
ATOM 3068 N N . VAL A 1 394 ? -10.045 6.968 -14.211 1.00 97.75 394 VAL A N 1
ATOM 3069 C CA . VAL A 1 394 ? -8.716 6.962 -14.857 1.00 97.75 394 VAL A CA 1
ATOM 3070 C C . VAL A 1 394 ? -8.204 8.384 -15.094 1.00 97.75 394 VAL A C 1
ATOM 3072 O O . VAL A 1 394 ? -7.087 8.723 -14.703 1.00 97.75 394 VAL A O 1
ATOM 3075 N N . ARG A 1 395 ? -9.034 9.239 -15.708 1.00 97.38 395 ARG A N 1
ATOM 3076 C CA . ARG A 1 395 ? -8.659 10.626 -16.016 1.00 97.38 395 ARG A CA 1
ATOM 3077 C C . ARG A 1 395 ? -8.431 11.454 -14.756 1.00 97.38 395 ARG A C 1
ATOM 3079 O O . ARG A 1 395 ? -7.470 12.217 -14.706 1.00 97.38 395 ARG A O 1
ATOM 3086 N N . ASN A 1 396 ? -9.290 11.309 -13.747 1.00 96.62 396 ASN A N 1
ATOM 3087 C CA . ASN A 1 396 ? -9.152 12.048 -12.495 1.00 96.62 396 ASN A CA 1
ATOM 3088 C C . ASN A 1 396 ? -7.868 11.665 -11.753 1.00 96.62 396 ASN A C 1
ATOM 3090 O O . ASN A 1 396 ? -7.152 12.558 -11.317 1.00 96.62 396 ASN A O 1
ATOM 3094 N N . GLU A 1 397 ? -7.557 10.372 -11.653 1.00 96.88 397 GLU A N 1
ATOM 3095 C CA . GLU A 1 397 ? -6.358 9.877 -10.966 1.00 96.88 397 GLU A CA 1
ATOM 3096 C C . GLU A 1 397 ? -5.071 10.356 -11.647 1.00 96.88 397 GLU A C 1
ATOM 3098 O O . GLU A 1 397 ? -4.174 10.882 -10.991 1.00 96.88 397 GLU A O 1
ATOM 3103 N N . LEU A 1 398 ? -4.991 10.268 -12.979 1.00 97.25 398 LEU A N 1
ATOM 3104 C CA . LEU A 1 398 ? -3.828 10.777 -13.713 1.00 97.25 398 LEU A CA 1
ATOM 3105 C C . LEU A 1 398 ? -3.703 12.304 -13.610 1.00 97.25 398 LEU A C 1
ATOM 3107 O O . LEU A 1 398 ? -2.595 12.825 -13.525 1.00 97.25 398 LEU A O 1
ATOM 3111 N N . ALA A 1 399 ? -4.819 13.033 -13.536 1.00 96.25 399 ALA A N 1
ATOM 3112 C CA . ALA A 1 399 ? -4.811 14.485 -13.351 1.00 96.25 399 ALA A CA 1
ATOM 3113 C C . ALA A 1 399 ? -4.368 14.932 -11.943 1.00 96.25 399 ALA A C 1
ATOM 3115 O O . ALA A 1 399 ? -4.119 16.121 -11.738 1.00 96.25 399 ALA A O 1
ATOM 3116 N N . LEU A 1 400 ? -4.275 14.018 -10.966 1.00 93.19 400 LEU A N 1
ATOM 3117 C CA . LEU A 1 400 ? -3.681 14.305 -9.653 1.00 93.19 400 LEU A CA 1
ATOM 3118 C C . LEU A 1 400 ? -2.150 14.274 -9.688 1.00 93.19 400 LEU A C 1
ATOM 3120 O O . LEU A 1 400 ? -1.508 14.893 -8.840 1.00 93.19 400 LEU A O 1
ATOM 3124 N N . VAL A 1 401 ? -1.569 13.551 -10.647 1.00 91.69 401 VAL A N 1
ATOM 3125 C CA . VAL A 1 401 ? -0.121 13.310 -10.745 1.00 91.69 401 VAL A CA 1
ATOM 3126 C C . VAL A 1 401 ? 0.511 13.904 -12.007 1.00 91.69 401 VAL A C 1
ATOM 3128 O O . VAL A 1 401 ? 1.725 13.832 -12.179 1.00 91.69 401 VAL A O 1
ATOM 3131 N N . SER A 1 402 ? -0.291 14.491 -12.893 1.00 92.44 402 SER A N 1
ATOM 3132 C CA . SER A 1 402 ? 0.114 15.102 -14.164 1.00 92.44 402 SER A CA 1
ATOM 3133 C C . SER A 1 402 ? -0.796 16.290 -14.501 1.00 92.44 402 SER A C 1
ATOM 3135 O O . SER A 1 402 ? -1.834 16.485 -13.867 1.00 92.44 402 SER A O 1
ATOM 3137 N N . SER A 1 403 ? -0.428 17.114 -15.490 1.00 92.75 403 SER A N 1
ATOM 3138 C CA . SER A 1 403 ? -1.272 18.250 -15.886 1.00 92.75 403 SER A CA 1
ATOM 3139 C C . SER A 1 403 ? -2.572 17.780 -16.548 1.00 92.75 403 SER A C 1
ATOM 3141 O O . SER A 1 403 ? -2.603 16.775 -17.263 1.00 92.75 403 SER A O 1
ATOM 3143 N N . LYS A 1 404 ? -3.667 18.518 -16.327 1.00 93.19 404 LYS A N 1
ATOM 3144 C CA . LYS A 1 404 ? -4.980 18.191 -16.911 1.00 93.19 404 LYS A CA 1
ATOM 3145 C C . LYS A 1 404 ? -4.939 18.226 -18.434 1.00 93.19 404 LYS A C 1
ATOM 3147 O O . LYS A 1 404 ? -5.590 17.413 -19.081 1.00 93.19 404 LYS A O 1
ATOM 3152 N N . GLU A 1 405 ? -4.147 19.139 -18.981 1.00 93.81 405 GLU A N 1
ATOM 3153 C CA . GLU A 1 405 ? -3.920 19.306 -20.410 1.00 93.81 405 GLU A CA 1
ATOM 3154 C C . GLU A 1 405 ? -3.241 18.060 -20.989 1.00 93.81 405 GLU A C 1
ATOM 3156 O O . GLU A 1 405 ? -3.734 17.495 -21.960 1.00 93.81 405 GLU A O 1
ATOM 3161 N N . ALA A 1 406 ? -2.187 17.553 -20.335 1.00 93.44 406 ALA A N 1
ATOM 3162 C CA . ALA A 1 406 ? -1.521 16.326 -20.766 1.00 93.44 406 ALA A CA 1
ATOM 3163 C C . ALA A 1 406 ? -2.472 15.124 -20.717 1.00 93.44 406 ALA A C 1
ATOM 3165 O O . ALA A 1 406 ? -2.520 14.342 -21.659 1.00 93.44 406 ALA A O 1
ATOM 3166 N N . VAL A 1 407 ? -3.281 14.992 -19.661 1.00 96.44 407 VAL A N 1
ATOM 3167 C CA . VAL A 1 407 ? -4.271 13.905 -19.563 1.00 96.44 407 VAL A CA 1
ATOM 3168 C C . VAL A 1 407 ? -5.337 14.009 -20.657 1.00 96.44 407 VAL A C 1
ATOM 3170 O O . VAL A 1 407 ? -5.781 12.994 -21.189 1.00 96.44 407 VAL A O 1
ATOM 3173 N N . GLN A 1 408 ? -5.762 15.220 -21.010 1.00 95.94 408 GLN A N 1
ATOM 3174 C CA . GLN A 1 408 ? -6.745 15.427 -22.068 1.00 95.94 408 GLN A CA 1
ATOM 3175 C C . GLN A 1 408 ? -6.178 15.113 -23.459 1.00 95.94 408 GLN A C 1
ATOM 3177 O O . GLN A 1 408 ? -6.896 14.562 -24.290 1.00 95.94 408 GLN A O 1
ATOM 3182 N N . GLU A 1 409 ? -4.915 15.453 -23.713 1.00 96.50 409 GLU A N 1
ATOM 3183 C CA . GLU A 1 409 ? -4.274 15.282 -25.022 1.00 96.50 409 GLU A CA 1
ATOM 3184 C C . GLU A 1 409 ? -3.691 13.881 -25.243 1.00 96.50 409 GLU A C 1
ATOM 3186 O O . GLU A 1 409 ? -3.707 13.378 -26.366 1.00 96.50 409 GLU A O 1
ATOM 3191 N N . LEU A 1 410 ? -3.159 13.258 -24.190 1.00 98.12 410 LEU A N 1
ATOM 3192 C CA . LEU A 1 410 ? -2.312 12.068 -24.288 1.00 98.12 410 LEU A CA 1
ATOM 3193 C C . LEU A 1 410 ? -2.941 10.810 -23.685 1.00 98.12 410 LEU A C 1
ATOM 3195 O O . LEU A 1 410 ? -2.293 9.768 -23.696 1.00 98.12 410 LEU A O 1
ATOM 3199 N N . VAL A 1 411 ? -4.167 10.862 -23.153 1.00 98.56 411 VAL A N 1
ATOM 3200 C CA . VAL A 1 411 ? -4.825 9.689 -22.552 1.00 98.56 411 VAL A CA 1
ATOM 3201 C C . VAL A 1 411 ? -6.155 9.397 -23.235 1.00 98.56 411 VAL A C 1
ATOM 3203 O O . VAL A 1 411 ? -7.112 10.170 -23.139 1.00 98.56 411 VAL A O 1
ATOM 3206 N N . ASP A 1 412 ? -6.233 8.217 -23.843 1.00 98.50 412 ASP A N 1
ATOM 3207 C CA . ASP A 1 412 ? -7.462 7.623 -24.362 1.00 98.50 412 ASP A CA 1
ATOM 3208 C C . ASP A 1 412 ? -7.854 6.420 -23.501 1.00 98.50 412 ASP A C 1
ATOM 3210 O O . ASP A 1 412 ? -7.016 5.564 -23.214 1.00 98.50 412 ASP A O 1
ATOM 3214 N N . VAL A 1 413 ? -9.128 6.326 -23.113 1.00 98.56 413 VAL A N 1
ATOM 3215 C CA . VAL A 1 413 ? -9.660 5.181 -22.360 1.00 98.56 413 VAL A CA 1
ATOM 3216 C C . VAL A 1 413 ? -10.610 4.386 -23.246 1.00 98.56 413 VAL A C 1
ATOM 3218 O O . VAL A 1 413 ? -11.494 4.945 -23.892 1.00 98.56 413 VAL A O 1
ATOM 3221 N N . PHE A 1 414 ? -10.431 3.070 -23.278 1.00 98.38 414 PHE A N 1
ATOM 3222 C CA . PHE A 1 414 ? -11.163 2.162 -24.150 1.00 98.38 414 PHE A CA 1
ATOM 3223 C C . PHE A 1 414 ? -12.034 1.203 -23.344 1.00 98.38 414 PHE A C 1
ATOM 3225 O O . PHE A 1 414 ? -11.687 0.800 -22.240 1.00 98.38 414 PHE A O 1
ATOM 3232 N N . GLN A 1 415 ? -13.153 0.791 -23.942 1.00 96.12 415 GLN A N 1
ATOM 3233 C CA . GLN A 1 415 ? -14.048 -0.243 -23.399 1.00 96.12 415 GLN A CA 1
ATOM 3234 C C . GLN A 1 415 ? -13.736 -1.643 -23.950 1.00 96.12 415 GLN A C 1
ATOM 3236 O O . GLN A 1 415 ? -14.318 -2.631 -23.517 1.00 96.12 415 GLN A O 1
ATOM 3241 N N . ASN A 1 416 ? -12.847 -1.730 -24.944 1.00 96.25 416 ASN A N 1
ATOM 3242 C CA . ASN A 1 416 ? -12.472 -2.970 -25.607 1.00 96.25 416 ASN A CA 1
ATOM 3243 C C . ASN A 1 416 ? -10.938 -3.053 -25.721 1.00 96.25 416 ASN A C 1
ATOM 3245 O O . ASN A 1 416 ? -10.324 -2.129 -26.269 1.00 96.25 416 ASN A O 1
ATOM 3249 N N . PRO A 1 417 ? -10.313 -4.158 -25.276 1.00 96.88 417 PRO A N 1
ATOM 3250 C CA . PRO A 1 417 ? -8.856 -4.309 -25.292 1.00 96.88 417 PRO A CA 1
ATOM 3251 C C . PRO A 1 417 ? -8.280 -4.300 -26.714 1.00 96.88 417 PRO A C 1
ATOM 3253 O O . PRO A 1 417 ? -7.181 -3.800 -26.938 1.00 96.88 417 PRO A O 1
ATOM 3256 N N . TYR A 1 418 ? -9.016 -4.816 -27.704 1.00 97.81 418 TYR A N 1
ATOM 3257 C CA . TYR A 1 418 ? -8.569 -4.875 -29.097 1.00 97.81 418 TYR A CA 1
ATOM 3258 C C . TYR A 1 418 ? -8.578 -3.502 -29.776 1.00 97.81 418 TYR A C 1
ATOM 3260 O O . TYR A 1 418 ? -7.829 -3.289 -30.728 1.00 97.81 418 TYR A O 1
ATOM 3268 N N . ASP A 1 419 ? -9.410 -2.570 -29.307 1.00 97.88 419 ASP A N 1
ATOM 3269 C CA . ASP A 1 419 ? -9.396 -1.189 -29.791 1.00 97.88 419 ASP A CA 1
ATOM 3270 C C . ASP A 1 419 ? -8.217 -0.411 -29.198 1.00 97.88 419 ASP A C 1
ATOM 3272 O O . ASP A 1 419 ? -7.559 0.332 -29.930 1.00 97.88 419 ASP A O 1
ATOM 3276 N N . ALA A 1 420 ? -7.889 -0.663 -27.924 1.00 97.31 420 ALA A N 1
ATOM 3277 C CA . ALA A 1 420 ? -6.770 -0.031 -27.224 1.00 97.31 420 ALA A CA 1
ATOM 3278 C C . ALA A 1 420 ? -5.400 -0.323 -27.860 1.00 97.31 420 ALA A C 1
ATOM 3280 O O . ALA A 1 420 ? -4.479 0.470 -27.706 1.00 97.31 420 ALA A O 1
ATOM 3281 N N . VAL A 1 421 ? -5.255 -1.437 -28.591 1.00 98.00 421 VAL A N 1
ATOM 3282 C CA . VAL A 1 421 ? -3.977 -1.859 -29.201 1.00 98.00 421 VAL A CA 1
ATOM 3283 C C . VAL A 1 421 ? -3.825 -1.488 -30.682 1.00 98.00 421 VAL A C 1
ATOM 3285 O O . VAL A 1 421 ? -2.802 -1.788 -31.302 1.00 98.00 421 VAL A O 1
ATOM 3288 N N . LYS A 1 422 ? -4.806 -0.816 -31.296 1.00 97.75 422 LYS A N 1
ATOM 3289 C CA . LYS A 1 422 ? -4.703 -0.417 -32.711 1.00 97.75 422 LYS A CA 1
ATOM 3290 C C . LYS A 1 422 ? -3.622 0.644 -32.902 1.00 97.75 422 LYS A C 1
ATOM 3292 O O . LYS A 1 422 ? -3.696 1.732 -32.336 1.00 97.75 422 LYS A O 1
ATOM 3297 N N . ASN A 1 423 ? -2.653 0.365 -33.774 1.00 97.19 423 ASN A N 1
ATOM 3298 C CA . ASN A 1 423 ? -1.527 1.253 -34.084 1.00 97.19 423 ASN A CA 1
ATOM 3299 C C . ASN A 1 423 ? -0.681 1.667 -32.861 1.00 97.19 423 ASN A C 1
ATOM 3301 O O . ASN A 1 423 ? 0.004 2.696 -32.919 1.00 97.19 423 ASN A O 1
ATOM 3305 N N . VAL A 1 424 ? -0.703 0.887 -31.773 1.00 98.44 424 VAL A N 1
ATOM 3306 C CA . VAL A 1 424 ? 0.185 1.107 -30.621 1.00 98.44 424 VAL A CA 1
ATOM 3307 C C . VAL A 1 42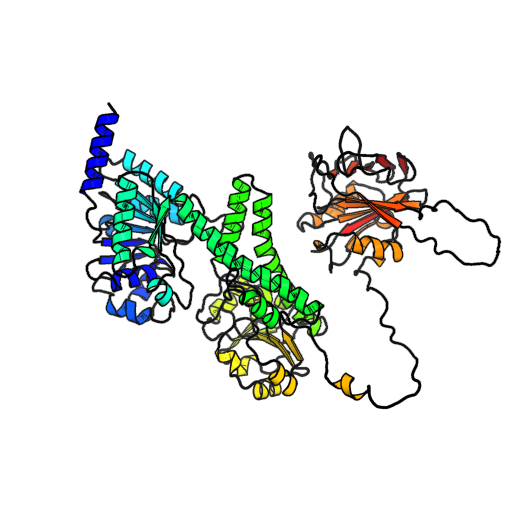4 ? 1.540 0.441 -30.835 1.00 98.44 424 VAL A C 1
ATOM 3309 O O . VAL A 1 424 ? 1.668 -0.475 -31.648 1.00 98.44 424 VAL A O 1
ATOM 3312 N N . HIS A 1 425 ? 2.565 0.927 -30.139 1.00 98.56 425 HIS A N 1
ATOM 3313 C CA . HIS A 1 425 ? 3.923 0.390 -30.239 1.00 98.56 425 HIS A CA 1
ATOM 3314 C C . HIS A 1 425 ? 4.186 -0.692 -29.191 1.00 98.56 425 HIS A C 1
ATOM 3316 O O . HIS A 1 425 ? 4.919 -1.645 -29.457 1.00 98.56 425 HIS A O 1
ATOM 3322 N N . SER A 1 426 ? 3.570 -0.565 -28.016 1.00 98.44 426 SER A N 1
ATOM 3323 C CA . SER A 1 426 ? 3.719 -1.529 -26.935 1.00 98.44 426 SER A CA 1
ATOM 3324 C C . SER A 1 426 ? 2.421 -1.774 -26.175 1.00 98.44 426 SER A C 1
ATOM 3326 O O . SER A 1 426 ? 1.543 -0.912 -26.130 1.00 98.44 426 SER A O 1
ATOM 3328 N N . ILE A 1 427 ? 2.321 -2.966 -25.591 1.00 98.81 427 ILE A N 1
ATOM 3329 C CA . ILE A 1 427 ? 1.334 -3.326 -24.567 1.00 98.81 427 ILE A CA 1
ATOM 3330 C C . ILE A 1 427 ? 2.069 -3.412 -23.226 1.00 98.81 427 ILE A C 1
ATOM 3332 O O . ILE A 1 427 ? 3.151 -3.991 -23.156 1.00 98.81 427 ILE A O 1
ATOM 3336 N N . VAL A 1 428 ? 1.490 -2.861 -22.164 1.00 98.81 428 VAL A N 1
ATOM 3337 C CA . VAL A 1 428 ? 2.034 -2.887 -20.803 1.00 98.81 428 VAL A CA 1
ATOM 3338 C C . VAL A 1 428 ? 0.981 -3.472 -19.869 1.00 98.81 428 VAL A C 1
ATOM 3340 O O . VAL A 1 428 ? -0.104 -2.911 -19.720 1.00 98.81 428 VAL A O 1
ATOM 3343 N N . ILE A 1 429 ? 1.291 -4.610 -19.250 1.00 98.75 429 ILE A N 1
ATOM 3344 C CA . ILE A 1 429 ? 0.410 -5.278 -18.287 1.00 98.75 429 ILE A CA 1
ATOM 3345 C C . ILE A 1 429 ? 0.696 -4.733 -16.891 1.00 98.75 429 ILE A C 1
ATOM 3347 O O . ILE A 1 429 ? 1.779 -4.953 -16.344 1.00 98.75 429 ILE A O 1
ATOM 3351 N N . LEU A 1 430 ? -0.280 -4.043 -16.304 1.00 98.75 430 LEU A N 1
ATOM 3352 C CA . LEU A 1 430 ? -0.133 -3.354 -15.016 1.00 98.75 430 LEU A CA 1
ATOM 3353 C C . LEU A 1 430 ? -1.046 -3.913 -13.924 1.00 98.75 430 LEU A C 1
ATOM 3355 O O . LEU A 1 430 ? -0.786 -3.672 -12.742 1.00 98.75 430 LEU A O 1
ATOM 3359 N N . THR A 1 431 ? -2.034 -4.732 -14.292 1.00 98.50 431 THR A N 1
ATOM 3360 C CA . THR A 1 431 ? -2.935 -5.426 -13.360 1.00 98.50 431 THR A CA 1
ATOM 3361 C C . THR A 1 431 ? -3.159 -6.867 -13.807 1.00 98.50 431 THR A C 1
ATOM 3363 O O . THR A 1 431 ? -3.324 -7.143 -14.991 1.00 98.50 431 THR A O 1
ATOM 3366 N N . GLU A 1 432 ? -3.173 -7.805 -12.863 1.00 96.94 432 GLU A N 1
ATOM 3367 C CA . GLU A 1 432 ? -3.248 -9.247 -13.122 1.00 96.94 432 GLU A CA 1
ATOM 3368 C C . GLU A 1 432 ? -4.659 -9.782 -13.441 1.00 96.94 432 GLU A C 1
ATOM 3370 O O . GLU A 1 432 ? -5.036 -10.855 -12.968 1.00 96.94 432 GLU A O 1
ATOM 3375 N N . TRP A 1 433 ? -5.465 -9.055 -14.221 1.00 97.56 433 TRP A N 1
ATOM 3376 C CA . TRP A 1 433 ? -6.792 -9.531 -14.628 1.00 97.56 433 TRP A CA 1
ATOM 3377 C C . TRP A 1 433 ? -6.693 -10.860 -15.386 1.00 97.56 433 TRP A C 1
ATOM 3379 O O . TRP A 1 433 ? -5.886 -11.009 -16.302 1.00 97.56 433 TRP A O 1
ATOM 3389 N N . ASP A 1 434 ? -7.524 -11.837 -15.009 1.00 96.19 434 ASP A N 1
ATOM 3390 C CA . ASP A 1 434 ? -7.423 -13.187 -15.576 1.00 96.19 434 ASP A CA 1
ATOM 3391 C C . ASP A 1 434 ? -7.751 -13.212 -17.079 1.00 96.19 434 ASP A C 1
ATOM 3393 O O . ASP A 1 434 ? -7.105 -13.949 -17.816 1.00 96.19 434 ASP A O 1
ATOM 3397 N N . GLU A 1 435 ? -8.651 -12.339 -17.555 1.00 96.44 435 GLU A N 1
ATOM 3398 C CA . GLU A 1 435 ? -8.998 -12.219 -18.982 1.00 96.44 435 GLU A CA 1
ATOM 3399 C C . GLU A 1 435 ? -7.806 -11.857 -19.885 1.00 96.44 435 GLU A C 1
ATOM 3401 O O . GLU A 1 435 ? -7.811 -12.198 -21.066 1.00 96.44 435 GLU A O 1
ATOM 3406 N N . PHE A 1 436 ? -6.757 -11.223 -19.347 1.00 98.00 436 PHE A N 1
ATOM 3407 C CA . PHE A 1 436 ? -5.584 -10.839 -20.138 1.00 98.00 436 PHE A CA 1
ATOM 3408 C C . PHE A 1 436 ? -4.781 -12.057 -20.607 1.00 98.00 436 PHE A C 1
ATOM 3410 O O . PHE A 1 436 ? -4.095 -11.981 -21.619 1.00 98.00 436 PHE A O 1
ATOM 3417 N N . LYS A 1 437 ? -4.884 -13.197 -19.916 1.00 97.19 437 LYS A N 1
ATOM 3418 C CA . LYS A 1 437 ? -4.158 -14.430 -20.267 1.00 97.19 437 LYS A CA 1
ATOM 3419 C C . LYS A 1 437 ? -4.680 -15.074 -21.551 1.00 97.19 437 LYS A C 1
ATOM 3421 O O . LYS A 1 437 ? -3.914 -15.708 -22.275 1.00 97.19 437 LYS A O 1
ATOM 3426 N N . ASP A 1 438 ? -5.968 -14.889 -21.827 1.00 95.56 438 ASP A N 1
ATOM 3427 C CA . ASP A 1 438 ? -6.710 -15.658 -22.829 1.00 95.56 438 ASP A CA 1
ATOM 3428 C C . ASP A 1 438 ? -6.979 -14.876 -24.125 1.00 95.56 438 ASP A C 1
ATOM 3430 O O . ASP A 1 438 ? -7.622 -15.385 -25.045 1.00 95.56 438 ASP A O 1
ATOM 3434 N N . TYR A 1 439 ? -6.490 -13.638 -24.230 1.00 97.25 439 TYR A N 1
ATOM 3435 C CA . TYR A 1 439 ? -6.677 -12.818 -25.423 1.00 97.25 439 TYR A CA 1
ATOM 3436 C C . TYR A 1 439 ? -5.943 -13.338 -26.662 1.00 97.25 439 TYR A C 1
ATOM 3438 O O . TYR A 1 439 ? -4.905 -14.001 -26.600 1.00 97.25 439 TYR A O 1
ATOM 3446 N N . ASP A 1 440 ? -6.496 -12.996 -27.829 1.00 97.94 440 ASP A N 1
ATOM 3447 C CA . ASP A 1 440 ? -5.906 -13.313 -29.127 1.00 97.94 440 ASP A CA 1
ATOM 3448 C C . ASP A 1 440 ? -4.751 -12.348 -29.434 1.00 97.94 440 ASP A C 1
ATOM 3450 O O . ASP A 1 440 ? -4.902 -11.321 -30.106 1.00 97.94 440 ASP A O 1
ATOM 3454 N N . TYR A 1 441 ? -3.578 -12.683 -28.899 1.00 98.38 441 TYR A N 1
ATOM 3455 C CA . TYR A 1 441 ? -2.356 -11.908 -29.082 1.00 98.38 441 TYR A CA 1
ATOM 3456 C C . TYR A 1 441 ? -1.827 -11.918 -30.523 1.00 98.38 441 TYR A C 1
ATOM 3458 O O . TYR A 1 441 ? -1.108 -10.990 -30.884 1.00 98.38 441 TYR A O 1
ATOM 3466 N N . GLU A 1 442 ? -2.194 -12.889 -31.367 1.00 98.25 442 GLU A N 1
ATOM 3467 C CA . GLU A 1 442 ? -1.850 -12.861 -32.798 1.00 98.25 442 GLU A CA 1
ATOM 3468 C C . GLU A 1 442 ? -2.612 -11.738 -33.498 1.00 98.25 442 GLU A C 1
ATOM 3470 O O . GLU A 1 442 ? -2.022 -10.900 -34.187 1.00 98.25 442 GLU A O 1
ATOM 3475 N N . LYS A 1 443 ? -3.920 -11.645 -33.243 1.00 98.19 443 LYS A N 1
ATOM 3476 C CA . LYS A 1 443 ? -4.745 -10.541 -33.737 1.00 98.19 443 LYS A CA 1
ATOM 3477 C C . LYS A 1 443 ? -4.262 -9.186 -33.219 1.00 98.19 443 LYS A C 1
ATOM 3479 O O . LYS A 1 443 ? -4.205 -8.229 -33.994 1.00 98.19 443 LYS A O 1
ATOM 3484 N N . MET A 1 444 ? -3.907 -9.087 -31.935 1.00 98.50 444 MET A N 1
ATOM 3485 C CA . MET A 1 444 ? -3.352 -7.850 -31.367 1.00 98.50 444 MET A CA 1
ATOM 3486 C C . MET A 1 444 ? -2.019 -7.485 -32.024 1.00 98.50 444 MET A C 1
ATOM 3488 O O . MET A 1 444 ? -1.839 -6.344 -32.446 1.00 98.50 444 MET A O 1
ATOM 3492 N N . PHE A 1 445 ? -1.119 -8.459 -32.193 1.00 98.62 445 PHE A N 1
ATOM 3493 C CA . PHE A 1 445 ? 0.160 -8.259 -32.865 1.00 98.62 445 PHE A CA 1
ATOM 3494 C C . PHE A 1 445 ? -0.034 -7.690 -34.267 1.00 98.62 445 PHE A C 1
ATOM 3496 O O . PHE A 1 445 ? 0.604 -6.697 -34.605 1.00 98.62 445 PHE A O 1
ATOM 3503 N N . LEU A 1 446 ? -0.943 -8.246 -35.073 1.00 98.19 446 LEU A N 1
ATOM 3504 C CA . LEU A 1 446 ? -1.214 -7.759 -36.431 1.00 98.19 446 LEU A CA 1
ATOM 3505 C C . LEU A 1 446 ? -1.714 -6.304 -36.466 1.00 98.19 446 LEU A C 1
ATOM 3507 O O . LEU A 1 446 ? -1.410 -5.582 -37.413 1.00 98.19 446 LEU A O 1
ATOM 3511 N N . ALA A 1 447 ? -2.432 -5.853 -35.434 1.00 97.94 447 ALA A N 1
ATOM 3512 C CA . ALA A 1 447 ? -2.966 -4.492 -35.339 1.00 97.94 447 ALA A CA 1
ATOM 3513 C C . ALA A 1 447 ? -1.959 -3.444 -34.817 1.00 97.94 447 ALA A C 1
ATOM 3515 O O . ALA A 1 447 ? -2.207 -2.240 -34.933 1.00 97.94 447 ALA A O 1
ATOM 3516 N N . MET A 1 448 ? -0.839 -3.876 -34.232 1.00 98.62 448 MET A N 1
ATOM 3517 C CA . MET A 1 448 ? 0.185 -3.003 -33.648 1.00 98.62 448 MET A CA 1
ATOM 3518 C C . MET A 1 448 ? 1.215 -2.510 -34.672 1.00 98.62 448 MET A C 1
ATOM 3520 O O . MET A 1 448 ? 1.451 -3.128 -35.714 1.00 98.62 448 MET A O 1
ATOM 3524 N N . LYS A 1 449 ? 1.923 -1.430 -34.332 1.00 97.94 449 LYS A N 1
ATOM 3525 C CA . LYS A 1 449 ? 3.123 -0.998 -35.064 1.00 97.94 449 LYS A CA 1
ATOM 3526 C C . LYS A 1 449 ? 4.275 -1.989 -34.868 1.00 97.94 449 LYS A C 1
ATOM 3528 O O . LYS A 1 449 ? 4.227 -2.835 -33.978 1.00 97.94 449 LYS A O 1
ATOM 3533 N N . LYS A 1 450 ? 5.286 -1.925 -35.740 1.00 97.19 450 LYS A N 1
ATOM 3534 C CA . LYS A 1 450 ? 6.464 -2.804 -35.697 1.00 97.19 450 LYS A CA 1
ATOM 3535 C C . LYS A 1 450 ? 7.750 -1.990 -35.487 1.00 97.19 450 LYS A C 1
ATOM 3537 O O . LYS A 1 450 ? 7.852 -0.918 -36.084 1.00 97.19 450 LYS A O 1
ATOM 3542 N N . PRO A 1 451 ? 8.709 -2.488 -34.683 1.00 96.31 451 PRO A N 1
ATOM 3543 C CA . PRO A 1 451 ? 8.610 -3.697 -33.852 1.00 96.31 451 PRO A CA 1
ATOM 3544 C C . PRO A 1 451 ? 7.551 -3.541 -32.743 1.00 96.31 451 PRO A C 1
ATOM 3546 O O . PRO A 1 451 ? 7.379 -2.449 -32.208 1.00 96.31 451 PRO A O 1
ATOM 3549 N N . ALA A 1 452 ? 6.811 -4.616 -32.450 1.00 97.94 452 ALA A N 1
ATOM 3550 C CA . ALA A 1 452 ? 5.780 -4.620 -31.410 1.00 97.94 452 AL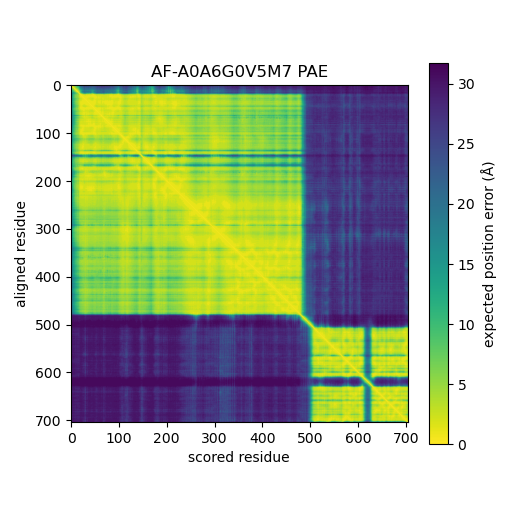A A CA 1
ATOM 3551 C C . ALA A 1 452 ? 6.371 -5.181 -30.116 1.00 97.94 452 ALA A C 1
ATOM 3553 O O . ALA A 1 452 ? 6.897 -6.297 -30.119 1.00 97.94 452 ALA A O 1
ATOM 3554 N N . SER A 1 453 ? 6.260 -4.429 -29.024 1.00 98.25 453 SER A N 1
ATOM 3555 C CA . SER A 1 453 ? 6.772 -4.844 -27.714 1.00 98.25 453 SER A CA 1
ATOM 3556 C C . SER A 1 453 ? 5.642 -5.165 -26.737 1.00 98.25 453 SER A C 1
ATOM 3558 O O . SER A 1 453 ? 4.548 -4.606 -26.825 1.00 98.25 453 SER A O 1
ATOM 3560 N N . ILE A 1 454 ? 5.908 -6.039 -25.775 1.00 98.56 454 ILE A N 1
ATOM 3561 C CA . ILE A 1 454 ? 5.024 -6.285 -24.638 1.00 98.56 454 ILE A CA 1
ATOM 3562 C C . ILE A 1 454 ? 5.835 -6.316 -23.346 1.00 98.56 454 ILE A C 1
ATOM 3564 O O . ILE A 1 454 ? 6.864 -6.984 -23.272 1.00 98.56 454 ILE A O 1
ATOM 3568 N N . PHE A 1 455 ? 5.364 -5.572 -22.350 1.00 98.62 455 PHE A N 1
ATOM 3569 C CA . PHE A 1 455 ? 5.973 -5.446 -21.031 1.00 98.62 455 PHE A CA 1
ATOM 3570 C C . PHE A 1 455 ? 5.026 -6.055 -19.999 1.00 98.62 455 PHE A C 1
ATOM 3572 O O . PHE A 1 455 ? 3.972 -5.492 -19.698 1.00 98.62 455 PHE A O 1
ATOM 3579 N N . ASP A 1 456 ? 5.375 -7.224 -19.473 1.00 98.31 456 ASP A N 1
ATOM 3580 C CA . ASP A 1 456 ? 4.579 -7.930 -18.475 1.00 98.31 456 ASP A CA 1
ATOM 3581 C C . ASP A 1 456 ? 5.043 -7.569 -17.056 1.00 98.31 456 ASP A C 1
ATOM 3583 O O . ASP A 1 456 ? 5.987 -8.151 -16.515 1.00 98.31 456 ASP A O 1
ATOM 3587 N N . GLY A 1 457 ? 4.366 -6.591 -16.449 1.00 98.19 457 GLY A N 1
ATOM 3588 C CA . GLY A 1 457 ? 4.620 -6.151 -15.077 1.00 98.19 457 GLY A CA 1
ATOM 3589 C C . GLY A 1 457 ? 3.960 -7.025 -14.003 1.00 98.19 457 GLY A C 1
ATOM 3590 O O . GLY A 1 457 ? 4.039 -6.692 -12.819 1.00 98.19 457 GLY A O 1
ATOM 3591 N N . ARG A 1 458 ? 3.265 -8.108 -14.384 1.00 98.06 458 ARG A N 1
ATOM 3592 C CA . ARG A 1 458 ? 2.496 -8.969 -13.463 1.00 98.06 458 ARG A CA 1
ATOM 3593 C C . ARG A 1 458 ? 2.794 -10.462 -13.595 1.00 98.06 458 ARG A C 1
ATOM 3595 O O . ARG A 1 458 ? 2.270 -11.240 -12.802 1.00 98.06 458 ARG A O 1
ATOM 3602 N N . LEU A 1 459 ? 3.639 -10.852 -14.548 1.00 96.38 459 LEU A N 1
ATOM 3603 C CA . LEU A 1 459 ? 4.088 -12.229 -14.776 1.00 96.38 459 LEU A CA 1
ATOM 3604 C C . LEU A 1 459 ? 2.935 -13.206 -15.024 1.00 96.38 459 LEU A C 1
ATOM 3606 O O . LEU A 1 459 ? 2.943 -14.337 -14.536 1.00 96.38 459 LEU A O 1
ATOM 3610 N N . ILE A 1 460 ? 1.933 -12.759 -15.781 1.00 96.75 460 ILE A N 1
ATOM 3611 C CA . ILE A 1 460 ? 0.730 -13.549 -16.067 1.00 96.75 460 ILE A CA 1
ATOM 3612 C C . ILE A 1 460 ? 0.718 -14.165 -17.466 1.00 96.75 460 ILE A C 1
ATOM 3614 O O . ILE A 1 460 ? -0.104 -15.047 -17.712 1.00 96.75 460 ILE A O 1
ATOM 3618 N N . LEU A 1 461 ? 1.575 -13.703 -18.379 1.00 96.88 461 LEU A N 1
ATOM 3619 C CA . LEU A 1 461 ? 1.526 -14.103 -19.784 1.00 96.88 461 LEU A CA 1
ATOM 3620 C C . LEU A 1 461 ? 2.459 -15.277 -20.106 1.00 96.88 461 LEU A C 1
ATOM 3622 O O . LEU A 1 461 ? 3.499 -15.473 -19.478 1.00 96.88 461 LEU A O 1
ATOM 3626 N N . ASP A 1 462 ? 2.119 -16.024 -21.159 1.00 95.88 462 ASP A N 1
ATOM 3627 C CA . ASP A 1 462 ? 3.022 -17.006 -21.768 1.00 95.88 462 ASP A CA 1
ATOM 3628 C C . ASP A 1 462 ? 4.021 -16.295 -22.692 1.00 95.88 462 ASP A C 1
ATOM 3630 O O . ASP A 1 462 ? 3.767 -16.040 -23.875 1.00 95.88 462 ASP A O 1
ATOM 3634 N N . HIS A 1 463 ? 5.184 -15.962 -22.134 1.00 95.31 463 HIS A N 1
ATOM 3635 C CA . HIS A 1 463 ? 6.242 -15.239 -22.843 1.00 95.31 463 HIS A CA 1
ATOM 3636 C C . HIS A 1 463 ? 6.787 -16.007 -24.050 1.00 95.31 463 HIS A C 1
ATOM 3638 O O . HIS A 1 463 ? 7.130 -15.389 -25.057 1.00 95.31 463 HIS A O 1
ATOM 3644 N N . ASN A 1 464 ? 6.827 -17.342 -23.999 1.00 94.56 464 ASN A N 1
ATOM 3645 C CA . ASN A 1 464 ? 7.323 -18.159 -25.108 1.00 94.56 464 ASN A CA 1
ATOM 3646 C C . ASN A 1 464 ? 6.356 -18.126 -26.291 1.00 94.56 464 ASN A C 1
ATOM 3648 O O . ASN A 1 464 ? 6.786 -18.001 -27.441 1.00 94.56 464 ASN A O 1
ATOM 3652 N N . LYS A 1 465 ? 5.049 -18.199 -26.020 1.00 96.81 465 LYS A N 1
ATOM 3653 C CA . LYS A 1 465 ? 4.017 -18.032 -27.048 1.00 96.81 465 LYS A CA 1
ATOM 3654 C C . LYS A 1 465 ? 4.105 -16.647 -27.696 1.00 96.81 465 LYS A C 1
ATOM 3656 O O . LYS A 1 465 ? 4.096 -16.554 -28.918 1.00 96.81 465 LYS A O 1
ATOM 3661 N N . LEU A 1 466 ? 4.269 -15.587 -26.905 1.00 97.75 466 LEU A N 1
ATOM 3662 C CA . LEU A 1 466 ? 4.380 -14.212 -27.411 1.00 97.75 466 LEU A CA 1
ATOM 3663 C C . LEU A 1 466 ? 5.629 -13.988 -28.276 1.00 97.75 466 LEU A C 1
ATOM 3665 O O . LEU A 1 466 ? 5.529 -13.386 -29.347 1.00 97.75 466 LEU A O 1
ATOM 3669 N N . LYS A 1 467 ? 6.787 -14.525 -27.866 1.00 96.50 467 LYS A N 1
ATOM 3670 C CA . LYS A 1 467 ? 8.019 -14.486 -28.672 1.00 96.50 467 LYS A CA 1
ATOM 3671 C C . LYS A 1 467 ? 7.832 -15.192 -30.022 1.00 96.50 467 LYS A C 1
ATOM 3673 O O . LYS A 1 467 ? 8.243 -14.652 -31.042 1.00 96.50 467 LYS A O 1
ATOM 3678 N N . LYS A 1 468 ? 7.147 -16.347 -30.054 1.00 97.44 468 LYS A N 1
ATOM 3679 C CA . LYS A 1 468 ? 6.837 -17.080 -31.303 1.00 97.44 468 LYS A CA 1
ATOM 3680 C C . LYS A 1 468 ? 5.928 -16.303 -32.259 1.00 97.44 468 LYS A C 1
ATOM 3682 O O . LYS A 1 468 ? 6.083 -16.442 -33.466 1.00 97.44 468 LYS A O 1
ATOM 3687 N N . ILE A 1 469 ? 5.006 -15.493 -31.734 1.00 97.88 469 ILE A N 1
ATOM 3688 C CA . ILE A 1 469 ? 4.157 -14.598 -32.542 1.00 97.88 469 ILE A CA 1
ATOM 3689 C C . ILE A 1 469 ? 4.995 -13.471 -33.177 1.00 97.88 469 ILE A C 1
ATOM 3691 O O . ILE A 1 469 ? 4.675 -13.002 -34.267 1.00 97.88 469 ILE A O 1
ATOM 3695 N N . GLY A 1 470 ? 6.081 -13.057 -32.515 1.00 97.50 470 GLY A N 1
ATOM 3696 C CA . GLY A 1 470 ? 7.007 -12.024 -32.989 1.00 97.50 470 GLY A CA 1
ATOM 3697 C C . GLY A 1 470 ? 7.093 -10.786 -32.093 1.00 97.50 470 GLY A C 1
ATOM 3698 O O . GLY A 1 470 ? 7.661 -9.775 -32.508 1.00 97.50 470 GLY A O 1
ATOM 3699 N N . PHE A 1 471 ? 6.525 -10.824 -30.882 1.00 98.19 471 PHE A N 1
ATOM 3700 C CA . PHE A 1 471 ? 6.683 -9.738 -29.914 1.00 98.19 471 PHE A CA 1
ATOM 3701 C C . PHE A 1 471 ? 8.112 -9.664 -29.369 1.00 98.19 471 PHE A C 1
ATOM 3703 O O . PHE A 1 471 ? 8.723 -10.685 -29.049 1.00 98.19 471 PHE A O 1
ATOM 3710 N N . ARG A 1 472 ? 8.590 -8.439 -29.133 1.00 97.81 472 ARG A N 1
ATOM 3711 C CA . ARG A 1 472 ? 9.685 -8.185 -28.188 1.00 97.81 472 ARG A CA 1
ATOM 3712 C C . ARG A 1 472 ? 9.107 -8.252 -26.774 1.00 97.81 472 ARG A C 1
ATOM 3714 O O . ARG A 1 472 ? 8.308 -7.396 -26.403 1.00 97.81 472 ARG A O 1
ATOM 3721 N N . VAL A 1 473 ? 9.443 -9.300 -26.027 1.00 97.56 473 VAL A N 1
ATOM 3722 C CA . VAL A 1 473 ? 8.851 -9.575 -24.709 1.00 97.56 473 VAL A CA 1
ATOM 3723 C C . VAL A 1 473 ? 9.815 -9.175 -23.602 1.00 97.56 473 VAL A C 1
ATOM 3725 O O . VAL A 1 473 ? 10.939 -9.672 -23.561 1.00 97.56 473 VAL A O 1
ATOM 3728 N N . PHE A 1 474 ? 9.331 -8.341 -22.688 1.00 96.88 474 PHE A N 1
ATOM 3729 C CA . PHE A 1 474 ? 10.027 -7.900 -21.485 1.00 96.88 474 PHE A CA 1
ATOM 3730 C C . PHE A 1 474 ? 9.149 -8.168 -20.271 1.00 96.88 474 PHE A C 1
ATOM 3732 O O . PHE A 1 474 ? 7.923 -8.065 -20.343 1.00 96.88 474 PHE A O 1
ATOM 3739 N N . SER A 1 475 ? 9.759 -8.501 -19.143 1.00 95.75 475 SER A N 1
ATOM 3740 C CA . SER A 1 475 ? 9.022 -8.790 -17.919 1.00 95.75 475 SER A CA 1
ATOM 3741 C C . SER A 1 475 ? 9.893 -8.584 -16.698 1.00 95.75 475 SER A C 1
ATOM 3743 O O . SER A 1 475 ? 11.111 -8.716 -16.765 1.00 95.75 475 SER A O 1
ATOM 3745 N N . ILE A 1 476 ? 9.247 -8.339 -15.568 1.00 95.38 476 ILE A N 1
ATOM 3746 C CA . ILE A 1 476 ? 9.923 -8.227 -14.277 1.00 95.38 476 ILE A CA 1
ATOM 3747 C C . ILE A 1 476 ? 10.562 -9.564 -13.886 1.00 95.38 476 ILE A C 1
ATOM 3749 O O . ILE A 1 476 ? 9.932 -10.613 -13.959 1.00 95.38 476 ILE A O 1
ATOM 3753 N N . GLY A 1 477 ? 11.800 -9.533 -13.411 1.00 94.25 477 GLY A N 1
ATOM 3754 C CA . GLY A 1 477 ? 12.470 -10.691 -12.833 1.00 94.25 477 GLY A CA 1
ATOM 3755 C C . GLY A 1 477 ? 12.958 -11.742 -13.819 1.00 94.25 477 GLY A C 1
ATOM 3756 O O . GLY A 1 477 ? 13.237 -12.857 -13.385 1.00 94.25 477 GLY A O 1
ATOM 3757 N N . ILE A 1 478 ? 13.038 -11.420 -15.112 1.00 92.94 478 ILE A N 1
ATOM 3758 C CA . ILE A 1 478 ? 13.563 -12.311 -16.151 1.00 92.94 478 ILE A CA 1
ATOM 3759 C C . ILE A 1 478 ? 14.504 -11.499 -17.037 1.00 92.94 478 ILE A C 1
ATOM 3761 O O . ILE A 1 478 ? 14.110 -10.455 -17.557 1.00 92.94 478 ILE A O 1
ATOM 3765 N N . ALA A 1 479 ? 15.730 -11.986 -17.231 1.00 89.25 479 ALA A N 1
ATOM 3766 C CA . ALA A 1 479 ? 16.696 -11.339 -18.113 1.00 89.25 479 ALA A CA 1
ATOM 3767 C C . ALA A 1 479 ? 16.166 -11.230 -19.554 1.00 89.25 479 ALA A C 1
ATOM 3769 O O . ALA A 1 479 ? 15.609 -12.182 -20.119 1.00 89.25 479 ALA A O 1
ATOM 3770 N N . SER A 1 480 ? 16.357 -10.063 -20.169 1.00 76.25 480 SER A N 1
ATOM 3771 C CA . SER A 1 480 ? 15.990 -9.811 -21.560 1.00 76.25 480 SER A CA 1
ATOM 3772 C C . SER A 1 480 ? 16.957 -10.533 -22.503 1.00 76.25 480 SER A C 1
ATOM 3774 O O . SER A 1 480 ? 18.007 -10.028 -22.880 1.00 76.25 480 SER A O 1
ATOM 3776 N N . THR A 1 481 ? 16.597 -11.742 -22.930 1.00 58.12 481 THR A N 1
ATOM 3777 C CA . THR A 1 481 ? 17.300 -12.425 -24.024 1.00 58.12 481 THR A CA 1
ATOM 3778 C C . THR A 1 481 ? 16.866 -11.824 -25.362 1.00 58.12 481 THR A C 1
ATOM 3780 O O . THR A 1 481 ? 15.754 -12.081 -25.832 1.00 58.12 481 THR A O 1
ATOM 3783 N N . GLN A 1 482 ? 17.707 -10.990 -25.984 1.00 46.03 482 GLN A N 1
ATOM 3784 C CA . GLN A 1 482 ? 17.476 -10.555 -27.364 1.00 46.03 482 GLN A CA 1
ATOM 3785 C C . GLN A 1 482 ? 17.938 -11.651 -28.353 1.00 46.03 482 GLN A C 1
ATOM 3787 O O . GLN A 1 482 ? 19.107 -11.990 -28.396 1.00 46.03 482 GLN A O 1
ATOM 3792 N N . ASN A 1 483 ? 16.972 -12.165 -29.132 1.00 36.88 483 ASN A N 1
ATOM 3793 C CA . ASN A 1 483 ? 17.020 -12.988 -30.360 1.00 36.88 483 ASN A CA 1
ATOM 3794 C C . ASN A 1 483 ? 17.688 -14.398 -30.402 1.00 36.88 483 ASN A C 1
ATOM 3796 O O . ASN A 1 483 ? 18.882 -14.534 -30.188 1.00 36.88 483 ASN A O 1
ATOM 3800 N N . PRO A 1 484 ? 16.967 -15.434 -30.905 1.00 33.84 484 PRO A N 1
ATOM 3801 C CA . PRO A 1 484 ? 17.525 -16.733 -31.336 1.00 33.84 484 PRO A CA 1
ATOM 3802 C C . PRO A 1 484 ? 18.347 -16.704 -32.641 1.00 33.84 484 PRO A C 1
ATOM 3804 O O . PRO A 1 484 ? 18.718 -17.760 -33.149 1.00 33.84 484 PRO A O 1
ATOM 3807 N N . LEU A 1 485 ? 18.573 -15.531 -33.244 1.00 36.12 485 LEU A N 1
ATOM 3808 C CA . LEU A 1 485 ? 19.319 -15.428 -34.506 1.00 36.12 485 LEU A CA 1
ATOM 3809 C C . LEU A 1 485 ? 20.834 -15.606 -34.311 1.00 36.12 485 LEU A C 1
ATOM 3811 O O . LEU A 1 485 ? 21.504 -15.998 -35.260 1.00 36.12 485 LEU A O 1
ATOM 3815 N N . ASP A 1 486 ? 21.343 -15.440 -33.088 1.00 35.50 486 ASP A N 1
ATOM 3816 C CA . ASP A 1 486 ? 22.769 -15.616 -32.781 1.00 35.50 486 ASP A CA 1
ATOM 3817 C C . ASP A 1 486 ? 23.170 -17.090 -32.558 1.00 35.50 486 ASP A C 1
ATOM 3819 O O . ASP A 1 486 ? 24.351 -17.429 -32.601 1.00 35.50 486 ASP A O 1
ATOM 3823 N N . GLU A 1 487 ? 22.216 -18.016 -32.382 1.00 32.59 487 GLU A N 1
ATOM 3824 C CA . GLU A 1 487 ? 22.532 -19.441 -32.161 1.00 32.59 487 GLU A CA 1
ATOM 3825 C C . GLU A 1 487 ? 22.843 -20.221 -33.454 1.00 32.59 487 GLU A C 1
ATOM 3827 O O . GLU A 1 487 ? 23.408 -21.314 -33.386 1.00 32.59 487 GLU A O 1
ATOM 3832 N N . GLN A 1 488 ? 22.527 -19.688 -34.642 1.00 28.86 488 GLN A N 1
ATOM 3833 C CA . GLN A 1 488 ? 22.791 -20.387 -35.912 1.00 28.86 488 GLN A CA 1
ATOM 3834 C C . GLN A 1 488 ? 24.159 -20.080 -36.542 1.00 28.86 488 GLN A C 1
ATOM 3836 O O . GLN A 1 488 ? 24.625 -20.880 -37.353 1.00 28.86 488 GLN A O 1
ATOM 3841 N N . GLU A 1 489 ? 24.856 -19.011 -36.146 1.00 30.97 489 GLU A N 1
ATOM 3842 C CA . GLU A 1 489 ? 26.170 -18.673 -36.725 1.00 30.97 489 GLU A CA 1
ATOM 3843 C C . GLU A 1 489 ? 27.364 -19.354 -36.030 1.00 30.97 489 GLU A C 1
ATOM 3845 O O . GLU A 1 489 ? 28.462 -19.400 -36.582 1.00 30.97 489 GLU A O 1
ATOM 3850 N N . LEU A 1 490 ? 27.166 -20.004 -34.878 1.00 32.25 490 LEU A N 1
ATOM 3851 C CA . LEU A 1 490 ? 28.250 -20.667 -34.137 1.00 32.25 490 LEU A CA 1
ATOM 3852 C C . LEU A 1 490 ? 28.673 -22.050 -34.674 1.00 32.25 490 LEU A C 1
ATOM 3854 O O . LEU A 1 490 ? 29.569 -22.671 -34.101 1.00 32.25 490 LEU A O 1
ATOM 3858 N N . THR A 1 491 ? 28.087 -22.550 -35.772 1.00 30.81 491 THR A N 1
ATOM 3859 C CA . THR A 1 491 ? 28.413 -23.897 -36.300 1.00 30.81 491 THR A CA 1
ATOM 3860 C C . THR A 1 491 ? 28.943 -23.961 -37.734 1.00 30.81 491 THR A C 1
ATOM 3862 O O . THR A 1 491 ? 29.222 -25.057 -38.223 1.00 30.81 491 THR A O 1
ATOM 3865 N N . SER A 1 492 ? 29.208 -22.838 -38.407 1.00 29.98 492 SER A N 1
ATOM 3866 C CA . SER A 1 492 ? 29.859 -22.893 -39.723 1.00 29.98 492 SER A CA 1
ATOM 3867 C C . SER A 1 492 ? 30.632 -21.626 -40.075 1.00 29.98 492 SER A C 1
ATOM 3869 O O . SER A 1 492 ? 30.025 -20.604 -40.368 1.00 29.98 492 SER A O 1
ATOM 3871 N N . GLY A 1 493 ? 31.963 -21.723 -40.165 1.00 28.36 493 GLY A N 1
ATOM 3872 C CA . GLY A 1 493 ? 32.758 -20.763 -40.939 1.00 28.36 493 GLY A CA 1
ATOM 3873 C C . GLY A 1 493 ? 33.972 -20.190 -40.221 1.00 28.36 493 GLY A C 1
ATOM 3874 O O . GLY A 1 493 ? 33.970 -19.057 -39.758 1.00 28.36 493 GLY A O 1
ATOM 3875 N N . SER A 1 494 ? 35.066 -20.945 -40.220 1.00 32.28 494 SER A N 1
ATOM 3876 C CA . SER A 1 494 ? 36.407 -20.385 -40.083 1.00 32.28 494 SER A CA 1
ATOM 3877 C C . SER A 1 494 ? 36.710 -19.452 -41.264 1.00 32.28 494 SER A C 1
ATOM 3879 O O . SER A 1 494 ? 36.868 -19.958 -42.371 1.00 32.28 494 SER A O 1
ATOM 3881 N N . SER A 1 495 ? 36.816 -18.139 -41.033 1.00 26.94 495 SER A N 1
ATOM 3882 C CA . SER A 1 495 ? 37.867 -17.245 -41.566 1.00 26.94 495 SER A CA 1
ATOM 3883 C C . SER A 1 495 ? 37.430 -15.772 -41.577 1.00 26.94 495 SER A C 1
ATOM 3885 O O . SER A 1 495 ? 36.581 -15.373 -42.368 1.00 26.94 495 SER A O 1
ATOM 3887 N N . SER A 1 496 ? 38.121 -14.971 -40.761 1.00 32.59 496 SER A N 1
ATOM 3888 C CA . SER A 1 496 ? 38.514 -13.574 -41.010 1.00 32.59 496 SER A CA 1
ATOM 3889 C C . SER A 1 496 ? 37.454 -12.567 -41.480 1.00 32.59 496 SER A C 1
ATOM 3891 O O . SER A 1 496 ? 37.381 -12.267 -42.669 1.00 32.59 496 SER A O 1
ATOM 3893 N N . ILE A 1 497 ? 36.815 -11.899 -40.513 1.00 26.70 497 ILE A N 1
ATOM 3894 C CA . ILE A 1 497 ? 36.580 -10.444 -40.539 1.00 26.70 497 ILE A CA 1
ATOM 3895 C C . ILE A 1 497 ? 36.913 -9.912 -39.134 1.00 26.70 497 ILE A C 1
ATOM 3897 O O . ILE A 1 497 ? 36.060 -9.826 -38.260 1.00 26.70 497 ILE A O 1
ATOM 3901 N N . ASN A 1 498 ? 38.190 -9.599 -38.900 1.00 32.25 498 ASN A N 1
ATOM 3902 C CA . ASN A 1 498 ? 38.610 -8.780 -37.764 1.00 32.25 498 ASN A CA 1
ATOM 3903 C C . ASN A 1 498 ? 38.523 -7.313 -38.192 1.00 32.25 498 ASN A C 1
ATOM 3905 O O . ASN A 1 498 ? 39.459 -6.803 -38.806 1.00 32.25 498 ASN A O 1
ATOM 3909 N N . SER A 1 499 ? 37.419 -6.641 -37.867 1.00 30.09 499 SER A N 1
ATOM 3910 C CA . SER A 1 499 ? 37.418 -5.190 -37.657 1.00 30.09 499 SER A CA 1
ATOM 3911 C C . SER A 1 499 ? 36.167 -4.740 -36.898 1.00 30.09 499 SER A C 1
ATOM 3913 O O . SER A 1 499 ? 35.085 -4.680 -37.475 1.00 30.09 499 SER A O 1
ATOM 3915 N N . ALA A 1 500 ? 36.404 -4.367 -35.636 1.00 36.34 500 ALA A N 1
ATOM 3916 C CA . ALA A 1 500 ? 35.642 -3.448 -34.791 1.00 36.34 500 ALA A CA 1
ATOM 3917 C C . ALA A 1 500 ? 34.197 -3.829 -34.429 1.00 36.34 500 ALA A C 1
ATOM 3919 O O . ALA A 1 500 ? 33.274 -3.484 -35.149 1.00 36.34 500 ALA A O 1
ATOM 3920 N N . PHE A 1 501 ? 34.031 -4.435 -33.251 1.00 28.09 501 PHE A N 1
ATOM 3921 C CA . PHE A 1 501 ? 33.228 -3.897 -32.141 1.00 28.09 501 PHE A CA 1
ATOM 3922 C C . PHE A 1 501 ? 33.709 -4.601 -30.863 1.00 28.09 501 PHE A C 1
ATOM 3924 O O . PHE A 1 501 ? 33.182 -5.635 -30.462 1.00 28.09 501 PHE A O 1
ATOM 3931 N N . ASP A 1 502 ? 34.789 -4.068 -30.285 1.00 27.06 502 ASP A N 1
ATOM 3932 C CA . ASP A 1 502 ? 35.258 -4.453 -28.953 1.00 27.06 502 ASP A CA 1
ATOM 3933 C C . ASP A 1 502 ? 34.209 -4.029 -27.922 1.00 27.06 502 ASP A C 1
ATOM 3935 O O . ASP A 1 502 ? 33.875 -2.850 -27.787 1.00 27.06 502 ASP A O 1
ATOM 3939 N N . ILE A 1 503 ? 33.689 -5.009 -27.191 1.00 41.44 503 ILE A N 1
ATOM 3940 C CA . ILE A 1 503 ? 32.921 -4.807 -25.967 1.00 41.44 503 ILE A CA 1
ATOM 3941 C C . ILE A 1 503 ? 33.953 -4.638 -24.844 1.00 41.44 503 ILE A C 1
ATOM 3943 O O . ILE A 1 503 ? 34.312 -5.611 -24.187 1.00 41.44 503 ILE A O 1
ATOM 3947 N N . SER A 1 504 ? 34.478 -3.424 -24.647 1.00 44.47 504 SER A N 1
ATOM 3948 C CA . SER A 1 504 ? 35.326 -3.111 -23.485 1.00 44.47 504 SER A CA 1
ATOM 3949 C C . SER A 1 504 ? 35.518 -1.604 -23.260 1.00 44.47 504 SER A C 1
ATOM 3951 O O . SER A 1 504 ? 36.516 -1.037 -23.689 1.00 44.47 504 SER A O 1
ATOM 3953 N N . ASP A 1 505 ? 34.594 -0.958 -22.549 1.00 37.31 505 ASP A N 1
ATOM 3954 C CA . ASP A 1 505 ? 34.916 0.113 -21.590 1.00 37.31 505 ASP A CA 1
ATOM 3955 C C . ASP A 1 505 ? 33.662 0.425 -20.747 1.00 37.31 505 ASP A C 1
ATOM 3957 O O . ASP A 1 505 ? 32.560 0.471 -21.303 1.00 37.31 505 ASP A O 1
ATOM 3961 N N . PRO A 1 506 ? 33.760 0.617 -19.417 1.00 44.66 506 PRO A N 1
ATOM 3962 C CA . PRO A 1 506 ? 32.632 1.113 -18.639 1.00 44.66 506 PRO A CA 1
ATOM 3963 C C . PRO A 1 506 ? 32.268 2.514 -19.142 1.00 44.66 506 PRO A C 1
ATOM 3965 O O . PRO A 1 506 ? 33.100 3.422 -19.119 1.00 44.66 506 PRO A O 1
ATOM 3968 N N . LEU A 1 507 ? 31.029 2.681 -19.611 1.00 64.75 507 LEU A N 1
ATOM 3969 C CA . LEU A 1 507 ? 30.473 3.987 -19.959 1.00 64.75 507 LEU A CA 1
ATOM 3970 C C . LEU A 1 507 ? 30.592 4.912 -18.738 1.00 64.75 507 LEU A C 1
ATOM 3972 O O . LEU A 1 507 ? 30.054 4.612 -17.672 1.00 64.75 507 LEU A O 1
ATOM 3976 N N . PHE A 1 508 ? 31.325 6.017 -18.884 1.00 79.50 508 PHE A N 1
ATOM 3977 C CA . PHE A 1 508 ? 31.393 7.061 -17.863 1.00 79.50 508 PHE A CA 1
ATOM 3978 C C . PHE A 1 508 ? 30.002 7.667 -17.641 1.00 79.50 508 PHE A C 1
ATOM 3980 O O . PHE A 1 508 ? 29.277 7.845 -18.623 1.00 79.50 508 PHE A O 1
ATOM 3987 N N . PRO A 1 509 ? 29.630 8.039 -16.402 1.00 82.31 509 PRO A N 1
ATOM 3988 C CA . PRO A 1 509 ? 28.384 8.756 -16.170 1.00 82.31 509 PRO A CA 1
ATOM 3989 C C . PRO A 1 509 ? 28.329 10.038 -17.002 1.00 82.31 509 PRO A C 1
ATOM 3991 O O . PRO A 1 509 ? 29.319 10.775 -17.096 1.00 82.31 509 PRO A O 1
ATOM 3994 N N . ASP A 1 510 ? 27.160 10.324 -17.573 1.00 83.50 510 ASP A N 1
ATOM 3995 C CA . ASP A 1 510 ? 26.939 11.539 -18.350 1.00 83.50 510 ASP A CA 1
ATOM 3996 C C . ASP A 1 510 ? 27.331 12.774 -17.529 1.00 83.50 510 ASP A C 1
ATOM 3998 O O . ASP A 1 510 ? 26.906 12.960 -16.391 1.00 83.50 510 ASP A O 1
ATOM 4002 N N . GLY A 1 511 ? 28.184 13.620 -18.107 1.00 85.12 511 GLY A N 1
ATOM 4003 C CA . GLY A 1 511 ? 28.683 14.834 -17.462 1.00 85.12 511 GLY A CA 1
ATOM 4004 C C . GLY A 1 511 ? 29.917 14.667 -16.570 1.00 85.12 511 GLY A C 1
ATOM 4005 O O . GLY A 1 511 ? 30.577 15.670 -16.308 1.00 85.12 511 GLY A O 1
ATOM 4006 N N . ALA A 1 512 ? 30.321 13.445 -16.198 1.00 86.56 512 ALA A N 1
ATOM 4007 C CA . ALA A 1 512 ? 31.516 13.232 -15.370 1.00 86.56 512 ALA A CA 1
ATOM 4008 C C . ALA A 1 512 ? 32.804 13.711 -16.068 1.00 86.56 512 ALA A C 1
ATOM 4010 O O . ALA A 1 512 ? 33.677 14.310 -15.443 1.00 86.56 512 ALA A O 1
ATOM 4011 N N . LEU A 1 513 ? 32.876 13.548 -17.395 1.00 88.75 513 LEU A N 1
ATOM 4012 C CA . LEU A 1 513 ? 33.984 14.024 -18.237 1.00 88.75 513 LEU A CA 1
ATOM 4013 C C . LEU A 1 513 ? 34.047 15.559 -18.383 1.00 88.75 513 LEU A C 1
ATOM 4015 O O . LEU A 1 513 ? 34.924 16.071 -19.073 1.00 88.75 513 LEU A O 1
ATOM 4019 N N . GLN A 1 514 ? 33.121 16.311 -17.773 1.00 89.94 514 GLN A N 1
ATOM 4020 C CA . GLN A 1 514 ? 33.167 17.779 -17.766 1.00 89.94 514 GLN A CA 1
ATOM 4021 C C . GLN A 1 514 ? 34.078 18.351 -16.670 1.00 89.94 514 GLN A C 1
ATOM 4023 O O . GLN A 1 514 ? 34.292 19.565 -16.660 1.00 89.94 514 GLN A O 1
ATOM 4028 N N . SER A 1 515 ? 34.577 17.520 -15.746 1.00 93.94 515 SER A N 1
ATOM 4029 C CA . SER A 1 515 ? 35.511 17.956 -14.703 1.00 93.94 515 SER A CA 1
ATOM 4030 C C . SER A 1 515 ? 36.852 18.383 -15.299 1.00 93.94 515 SER A C 1
ATOM 4032 O O . SER A 1 515 ? 37.439 17.676 -16.114 1.00 93.94 515 SER A O 1
ATOM 4034 N N . GLU A 1 516 ? 37.363 19.532 -14.858 1.00 92.81 516 GLU A N 1
ATOM 4035 C CA . GLU A 1 516 ? 38.722 19.995 -15.172 1.00 92.81 516 GLU A CA 1
ATOM 4036 C C . GLU A 1 516 ? 39.762 19.465 -14.163 1.00 92.81 516 GLU A C 1
ATOM 4038 O O . GLU A 1 516 ? 40.971 19.628 -14.355 1.00 92.81 516 GLU A O 1
ATOM 4043 N N . ILE A 1 517 ? 39.298 18.839 -13.074 1.00 96.00 517 ILE A N 1
ATOM 4044 C CA . ILE A 1 517 ? 40.131 18.274 -12.007 1.00 96.00 517 ILE A CA 1
ATOM 4045 C C . ILE A 1 517 ? 40.371 16.773 -12.216 1.00 96.00 517 ILE A C 1
ATOM 4047 O O . ILE A 1 517 ? 41.496 16.308 -12.025 1.00 96.00 517 ILE A O 1
ATOM 4051 N N . LEU A 1 518 ? 39.335 16.013 -12.576 1.00 94.94 518 LEU A N 1
ATOM 4052 C CA . LEU A 1 518 ? 39.380 14.552 -12.596 1.00 94.94 518 LEU A CA 1
ATOM 4053 C C . LEU A 1 518 ? 39.833 13.997 -13.948 1.00 94.94 518 LEU A C 1
ATOM 4055 O O . LEU A 1 518 ? 39.301 14.355 -14.995 1.00 94.94 518 LEU A O 1
ATOM 4059 N N . SER A 1 519 ? 40.775 13.053 -13.917 1.00 93.25 519 SER A N 1
ATOM 4060 C CA . SER A 1 519 ? 41.076 12.212 -15.078 1.00 93.25 519 SER A CA 1
ATOM 4061 C C . SER A 1 519 ? 40.059 11.077 -15.218 1.00 93.25 519 SER A C 1
ATOM 4063 O O . SER A 1 519 ? 39.364 10.720 -14.269 1.00 93.25 519 SER A O 1
ATOM 4065 N N . GLU A 1 520 ? 40.023 10.434 -16.382 1.00 90.19 520 GLU A N 1
ATOM 4066 C CA . GLU A 1 520 ? 39.204 9.239 -16.616 1.00 90.19 520 GLU A CA 1
ATOM 4067 C C . GLU A 1 520 ? 39.434 8.132 -15.570 1.00 90.19 520 GLU A C 1
ATOM 4069 O O . GLU A 1 520 ? 38.478 7.568 -15.038 1.00 90.19 520 GLU A O 1
ATOM 4074 N N . SER A 1 521 ? 40.692 7.859 -15.207 1.00 89.38 521 SER A N 1
ATOM 4075 C CA . SER A 1 521 ? 41.038 6.875 -14.166 1.00 89.38 521 SER A CA 1
ATOM 4076 C C . SER A 1 521 ? 40.478 7.279 -12.794 1.00 89.38 521 SER A C 1
ATOM 4078 O O . SER A 1 521 ? 39.909 6.453 -12.077 1.00 89.38 521 SER A O 1
ATOM 4080 N N . MET A 1 522 ? 40.538 8.571 -12.455 1.00 93.88 522 MET A N 1
ATOM 4081 C CA . MET A 1 522 ? 39.954 9.097 -11.218 1.00 93.88 522 MET A CA 1
ATOM 4082 C C . MET A 1 522 ? 38.428 9.000 -11.207 1.00 93.88 522 MET A C 1
ATOM 4084 O O . MET A 1 522 ? 37.851 8.647 -10.180 1.00 93.88 522 MET A O 1
ATOM 4088 N N . ILE A 1 523 ? 37.772 9.273 -12.340 1.00 93.56 523 ILE A N 1
ATOM 4089 C CA . ILE A 1 523 ? 36.317 9.143 -12.476 1.00 93.56 523 ILE A CA 1
ATOM 4090 C C . ILE A 1 523 ? 35.910 7.683 -12.262 1.00 93.56 523 ILE A C 1
ATOM 4092 O O . ILE A 1 523 ? 35.020 7.431 -11.454 1.00 93.56 523 ILE A O 1
ATOM 4096 N N . LYS A 1 524 ? 36.591 6.716 -12.900 1.00 90.06 524 LYS A N 1
ATOM 4097 C CA . LYS A 1 524 ? 36.310 5.278 -12.698 1.00 90.06 524 LYS A CA 1
ATOM 4098 C C . LYS A 1 524 ? 36.410 4.891 -11.217 1.00 90.06 524 LYS A C 1
ATOM 4100 O O . LYS A 1 524 ? 35.560 4.164 -10.714 1.00 90.06 524 LYS A O 1
ATOM 4105 N N . GLN A 1 525 ? 37.418 5.396 -10.505 1.00 93.44 525 GLN A N 1
ATOM 4106 C CA . GLN A 1 525 ? 37.588 5.117 -9.076 1.00 93.44 525 GLN A CA 1
ATOM 4107 C C . GLN A 1 525 ? 36.516 5.787 -8.206 1.00 93.44 525 GLN A C 1
ATOM 4109 O O . GLN A 1 525 ? 35.987 5.142 -7.304 1.00 93.44 525 GLN A O 1
ATOM 4114 N N . LEU A 1 526 ? 36.166 7.047 -8.484 1.00 93.56 526 LEU A N 1
ATOM 4115 C CA . LEU A 1 526 ? 35.129 7.764 -7.737 1.00 93.56 526 LEU A CA 1
ATOM 4116 C C . LEU A 1 526 ? 33.751 7.146 -7.935 1.00 93.56 526 LEU A C 1
ATOM 4118 O O . LEU A 1 526 ? 33.047 6.976 -6.950 1.00 93.56 526 LEU A O 1
ATOM 4122 N N . VAL A 1 527 ? 33.388 6.750 -9.158 1.00 90.75 527 VAL A N 1
ATOM 4123 C CA . VAL A 1 527 ? 32.111 6.068 -9.436 1.00 90.75 527 VAL A CA 1
ATOM 4124 C C . VAL A 1 527 ? 31.934 4.840 -8.542 1.00 90.75 527 VAL A C 1
ATOM 4126 O O . VAL A 1 527 ? 30.873 4.667 -7.960 1.00 90.75 527 VAL A O 1
ATOM 4129 N N . ASN A 1 528 ? 32.991 4.052 -8.333 1.00 87.19 528 ASN A N 1
ATOM 4130 C CA . ASN A 1 528 ? 32.936 2.880 -7.454 1.00 87.19 528 ASN A CA 1
ATOM 4131 C C . ASN A 1 528 ? 32.860 3.219 -5.952 1.00 87.19 528 ASN A C 1
ATOM 4133 O O . ASN A 1 528 ? 32.521 2.351 -5.150 1.00 87.19 528 ASN A O 1
ATOM 4137 N N . ALA A 1 529 ? 33.238 4.437 -5.558 1.00 90.19 529 ALA A N 1
ATOM 4138 C CA . ALA A 1 529 ? 33.243 4.887 -4.167 1.00 90.19 529 ALA A CA 1
ATOM 4139 C C . ALA A 1 529 ? 32.010 5.722 -3.794 1.00 90.19 529 ALA A C 1
ATOM 4141 O O . ALA A 1 529 ? 31.750 5.932 -2.607 1.00 90.19 529 ALA A O 1
ATOM 4142 N N . LEU A 1 530 ? 31.273 6.234 -4.781 1.00 91.75 530 LEU A N 1
ATOM 4143 C CA . LEU A 1 530 ? 30.050 6.982 -4.542 1.00 91.75 530 LEU A CA 1
ATOM 4144 C C . LEU A 1 530 ? 28.930 6.051 -4.026 1.00 91.75 530 LEU A C 1
ATOM 4146 O O . LEU A 1 530 ? 28.911 4.861 -4.339 1.00 91.75 530 LEU A O 1
ATOM 4150 N N . PRO A 1 531 ? 27.980 6.556 -3.217 1.00 87.44 531 PRO A N 1
ATOM 4151 C CA . PRO A 1 531 ? 26.879 5.747 -2.715 1.00 87.44 531 PRO A CA 1
ATOM 4152 C C . PRO A 1 531 ? 25.949 5.324 -3.854 1.00 87.44 531 PRO A C 1
ATOM 4154 O O . PRO A 1 531 ? 25.666 6.124 -4.746 1.00 87.44 531 PRO A O 1
ATOM 4157 N N . ALA A 1 532 ? 25.355 4.134 -3.739 1.00 82.31 532 ALA A N 1
ATOM 4158 C CA . ALA A 1 532 ? 24.456 3.560 -4.748 1.00 82.31 532 ALA A CA 1
ATOM 4159 C C . ALA A 1 532 ? 23.291 4.482 -5.164 1.00 82.31 532 ALA A C 1
ATOM 4161 O O . ALA A 1 532 ? 22.779 4.386 -6.271 1.00 82.31 532 ALA A O 1
ATOM 4162 N N . ARG A 1 533 ? 22.874 5.422 -4.302 1.00 80.56 533 ARG A N 1
ATOM 4163 C CA . ARG A 1 533 ? 21.833 6.412 -4.635 1.00 80.56 533 ARG A CA 1
ATOM 4164 C C . ARG A 1 533 ? 22.241 7.392 -5.745 1.00 80.56 533 ARG A C 1
ATOM 4166 O O . ARG A 1 533 ? 21.378 8.042 -6.311 1.00 80.56 533 ARG A O 1
ATOM 4173 N N . THR A 1 534 ? 23.538 7.510 -6.032 1.00 85.06 534 THR A N 1
ATOM 4174 C CA . THR A 1 534 ? 24.072 8.331 -7.130 1.00 85.06 534 THR A CA 1
ATOM 4175 C C . THR A 1 534 ? 24.223 7.555 -8.441 1.00 85.06 534 THR A C 1
ATOM 4177 O O . THR A 1 534 ? 24.454 8.173 -9.481 1.00 85.06 534 THR A O 1
ATOM 4180 N N . ASP A 1 535 ? 24.058 6.227 -8.416 1.00 83.38 535 ASP A N 1
ATOM 4181 C CA . ASP A 1 535 ? 24.230 5.379 -9.594 1.00 83.38 535 ASP A CA 1
ATOM 4182 C C . ASP A 1 535 ? 23.155 5.668 -10.643 1.00 83.38 535 ASP A C 1
ATOM 4184 O O . ASP A 1 535 ? 21.969 5.795 -10.342 1.00 83.38 535 ASP A O 1
ATOM 4188 N N . GLY A 1 536 ? 23.580 5.758 -11.904 1.00 78.38 536 GLY A N 1
ATOM 4189 C CA . GLY A 1 536 ? 22.690 6.005 -13.040 1.00 78.38 536 GLY A CA 1
ATOM 4190 C C . GLY A 1 536 ? 22.258 7.464 -13.225 1.00 78.38 536 GLY A C 1
ATOM 4191 O O . GLY A 1 536 ? 21.662 7.772 -14.256 1.00 78.38 536 GLY A O 1
ATOM 4192 N N . TYR A 1 537 ? 22.593 8.372 -12.301 1.00 87.12 537 TYR A N 1
ATOM 4193 C CA . TYR A 1 537 ? 22.315 9.801 -12.455 1.00 87.12 537 TYR A CA 1
ATOM 4194 C C . TYR A 1 537 ? 23.492 10.552 -13.097 1.00 87.12 537 TYR A C 1
ATOM 4196 O O . TYR A 1 537 ? 24.656 10.276 -12.784 1.00 87.12 537 TYR A O 1
ATOM 4204 N N . PRO A 1 538 ? 23.221 11.535 -13.977 1.00 89.31 538 PRO A N 1
ATOM 4205 C CA . PRO A 1 538 ? 24.272 12.342 -14.579 1.00 89.31 538 PRO A CA 1
ATOM 4206 C C . PRO A 1 538 ? 24.963 13.213 -13.525 1.00 89.31 538 PRO A C 1
ATOM 4208 O O . PRO A 1 538 ? 24.324 13.751 -12.616 1.00 89.31 538 PRO A O 1
ATOM 4211 N N . TRP A 1 539 ? 26.270 13.408 -13.691 1.00 92.75 539 TRP A N 1
ATOM 4212 C CA . TRP A 1 539 ? 27.044 14.369 -12.914 1.00 92.75 539 TRP A CA 1
ATOM 4213 C C . TRP A 1 539 ? 26.794 15.759 -13.490 1.00 92.75 539 TRP A C 1
ATOM 4215 O O . TRP A 1 539 ? 27.320 16.130 -14.542 1.00 92.75 539 TRP A O 1
ATOM 4225 N N . VAL A 1 540 ? 25.977 16.549 -12.802 1.00 94.06 540 VAL A N 1
ATOM 4226 C CA . VAL A 1 540 ? 25.599 17.885 -13.260 1.00 94.06 540 VAL A CA 1
ATOM 4227 C C . VAL A 1 540 ? 26.542 18.920 -12.643 1.00 94.06 540 VAL A C 1
ATOM 4229 O O . VAL A 1 540 ? 26.558 19.069 -11.419 1.00 94.06 540 VAL A O 1
ATOM 4232 N N . PRO A 1 541 ? 27.319 19.676 -13.440 1.00 94.25 541 PRO A N 1
ATOM 4233 C CA . PRO A 1 541 ? 28.214 20.695 -12.903 1.00 94.25 541 PRO A CA 1
ATOM 4234 C C . PRO A 1 541 ? 27.413 21.857 -12.304 1.00 94.25 541 PRO A C 1
ATOM 4236 O O . PRO A 1 541 ? 26.695 22.574 -13.005 1.00 94.25 541 PRO A O 1
ATOM 4239 N N . ILE A 1 542 ? 27.567 22.075 -11.000 1.00 95.12 542 ILE A N 1
ATOM 4240 C CA . ILE A 1 542 ? 26.940 23.182 -10.264 1.00 95.12 542 ILE A CA 1
ATOM 4241 C C . ILE A 1 542 ? 27.862 24.401 -10.258 1.00 95.12 542 ILE A C 1
ATOM 4243 O O . ILE A 1 542 ? 27.419 25.536 -10.470 1.00 95.12 542 ILE A O 1
ATOM 4247 N N . TYR A 1 543 ? 29.149 24.166 -9.998 1.00 96.62 543 TYR A N 1
ATOM 4248 C CA . TYR A 1 543 ? 30.147 25.214 -9.835 1.00 96.62 543 TYR A CA 1
ATOM 4249 C C . TYR A 1 543 ? 31.504 24.782 -10.376 1.00 96.62 543 TYR A C 1
ATOM 4251 O O . TYR A 1 543 ? 31.920 23.645 -10.188 1.00 96.62 543 TYR A O 1
ATOM 4259 N N . ASN A 1 544 ? 32.211 25.718 -10.997 1.00 95.31 544 ASN A N 1
ATOM 4260 C CA . ASN A 1 544 ? 33.600 25.565 -11.412 1.00 95.31 544 ASN A CA 1
ATOM 4261 C C . ASN A 1 544 ? 34.289 26.925 -11.234 1.00 95.31 544 ASN A C 1
ATOM 4263 O O . ASN A 1 544 ? 33.809 27.940 -11.749 1.00 95.31 544 ASN A O 1
ATOM 4267 N N . SER A 1 545 ? 35.387 26.966 -10.478 1.00 95.00 545 SER A N 1
ATOM 4268 C CA . SER A 1 545 ? 36.031 28.224 -10.081 1.00 95.00 545 SER A CA 1
ATOM 4269 C C . SER A 1 545 ? 36.651 28.998 -11.248 1.00 95.00 545 SER A C 1
ATOM 4271 O O . SER A 1 545 ? 36.724 30.226 -11.189 1.00 95.00 545 SER A O 1
ATOM 4273 N N . VAL A 1 546 ? 37.010 28.329 -12.349 1.00 90.75 546 VAL A N 1
ATOM 4274 C CA . VAL A 1 546 ? 37.477 28.986 -13.585 1.00 90.75 546 VAL A CA 1
ATOM 4275 C C . VAL A 1 546 ? 36.339 29.772 -14.231 1.00 90.75 546 VAL A C 1
ATOM 4277 O O . VAL A 1 546 ? 36.517 30.919 -14.639 1.00 90.75 546 VAL A O 1
ATOM 4280 N N . LYS A 1 547 ? 35.141 29.181 -14.286 1.00 91.44 547 LYS A N 1
ATOM 4281 C CA . LYS A 1 547 ? 33.954 29.779 -14.920 1.00 91.44 547 LYS A CA 1
ATOM 4282 C C . LYS A 1 547 ? 33.200 30.738 -14.003 1.00 91.44 547 LYS A C 1
ATOM 4284 O O . LYS A 1 547 ? 32.540 31.660 -14.479 1.00 91.44 547 LYS A O 1
ATOM 4289 N N . ASN A 1 548 ? 33.210 30.494 -12.696 1.00 92.38 548 ASN A N 1
ATOM 4290 C CA . ASN A 1 548 ? 32.367 31.197 -11.724 1.00 92.38 548 ASN A CA 1
ATOM 4291 C C . ASN A 1 548 ? 33.153 32.123 -10.788 1.00 92.38 548 ASN A C 1
ATOM 4293 O O . ASN A 1 548 ? 32.538 32.867 -10.020 1.00 92.38 548 ASN A O 1
ATOM 4297 N N . GLY A 1 549 ? 34.483 32.119 -10.892 1.00 91.19 549 GLY A N 1
ATOM 4298 C CA . GLY A 1 549 ? 35.379 32.815 -9.983 1.00 91.19 549 GLY A CA 1
ATOM 4299 C C . GLY A 1 549 ? 35.562 32.063 -8.667 1.00 91.19 549 GLY A C 1
ATOM 4300 O O . GLY A 1 549 ? 34.967 31.020 -8.430 1.00 91.19 549 GLY A O 1
ATOM 4301 N N . PHE A 1 550 ? 36.387 32.628 -7.797 1.00 93.25 550 PHE A N 1
ATOM 4302 C CA . PHE A 1 550 ? 36.728 32.101 -6.479 1.00 93.25 550 PHE A CA 1
ATOM 4303 C C . PHE A 1 550 ? 35.932 32.862 -5.413 1.00 93.25 550 PHE A C 1
ATOM 4305 O O . PHE A 1 550 ? 36.355 33.901 -4.907 1.00 93.25 550 PHE A O 1
ATOM 4312 N N . CYS A 1 551 ? 34.684 32.437 -5.186 1.00 93.56 551 CYS A N 1
ATOM 4313 C CA . CYS A 1 551 ? 33.761 33.158 -4.311 1.00 93.56 551 CYS A CA 1
ATOM 4314 C C . CYS A 1 551 ? 32.668 32.254 -3.725 1.00 93.56 551 CYS A C 1
ATOM 4316 O O . CYS A 1 551 ? 31.742 31.844 -4.437 1.00 93.56 551 CYS A O 1
ATOM 4318 N N . LEU A 1 552 ? 32.710 32.049 -2.405 1.00 94.88 552 LEU A N 1
ATOM 4319 C CA . LEU A 1 552 ? 31.766 31.206 -1.667 1.00 94.88 552 LEU A CA 1
ATOM 4320 C C . LEU A 1 552 ? 30.313 31.696 -1.783 1.00 94.88 552 LEU A C 1
ATOM 4322 O O . LEU A 1 552 ? 29.391 30.904 -1.946 1.00 94.88 552 LEU A O 1
ATOM 4326 N N . SER A 1 553 ? 30.083 33.013 -1.798 1.00 92.88 553 SER A N 1
ATOM 4327 C CA . SER A 1 553 ? 28.725 33.551 -1.993 1.00 92.88 553 SER A CA 1
ATOM 4328 C C . SER A 1 553 ? 28.132 33.215 -3.369 1.00 92.88 553 SER A C 1
ATOM 4330 O O . SER A 1 553 ? 26.925 33.009 -3.494 1.00 92.88 553 SER A O 1
ATOM 4332 N N . THR A 1 554 ? 28.974 33.111 -4.404 1.00 95.25 554 THR A N 1
ATOM 4333 C CA . THR A 1 554 ? 28.532 32.674 -5.734 1.00 95.25 554 THR A CA 1
ATOM 4334 C C . THR A 1 554 ? 28.269 31.171 -5.750 1.00 95.25 554 THR A C 1
ATOM 4336 O O . THR A 1 554 ? 27.316 30.751 -6.403 1.00 95.25 554 THR A O 1
ATOM 4339 N N . LEU A 1 555 ? 29.047 30.384 -4.997 1.00 96.25 555 LEU A N 1
ATOM 4340 C CA . LEU A 1 555 ? 28.802 28.954 -4.803 1.00 96.25 555 LEU A CA 1
ATOM 4341 C C . LEU A 1 555 ? 27.436 28.712 -4.148 1.00 96.25 555 LEU A C 1
ATOM 4343 O O . LEU A 1 555 ? 26.624 27.992 -4.720 1.00 96.25 555 LEU A O 1
ATOM 4347 N N . TYR A 1 556 ? 27.121 29.389 -3.038 1.00 96.00 556 TYR A N 1
ATOM 4348 C CA . TYR A 1 556 ? 25.804 29.267 -2.396 1.00 96.00 556 TYR A CA 1
ATOM 4349 C C . TYR A 1 556 ? 24.648 29.631 -3.336 1.00 96.00 556 TYR A C 1
ATOM 4351 O O . TYR A 1 556 ? 23.663 28.905 -3.408 1.00 96.00 556 TYR A O 1
ATOM 4359 N N . ARG A 1 557 ? 24.776 30.709 -4.123 1.00 94.88 557 ARG A N 1
ATOM 4360 C CA . ARG A 1 557 ? 23.746 31.091 -5.106 1.00 94.88 557 ARG A CA 1
ATOM 4361 C C . ARG A 1 557 ? 23.554 30.033 -6.201 1.00 94.88 557 ARG A C 1
ATOM 4363 O O . ARG A 1 557 ? 22.454 29.867 -6.709 1.00 94.88 557 ARG A O 1
ATOM 4370 N N . LYS A 1 558 ? 24.620 29.333 -6.597 1.00 94.88 558 LYS A N 1
ATOM 4371 C CA . LYS A 1 558 ? 24.548 28.232 -7.573 1.00 94.88 558 LYS A CA 1
ATOM 4372 C C . LYS A 1 558 ? 23.951 26.955 -6.977 1.00 94.88 558 LYS A C 1
ATOM 4374 O O . LYS A 1 558 ? 23.352 26.185 -7.718 1.00 94.88 558 LYS A O 1
ATOM 4379 N N . MET A 1 559 ? 24.087 26.770 -5.667 1.00 94.44 559 MET A N 1
ATOM 4380 C CA . MET A 1 559 ? 23.532 25.652 -4.900 1.00 94.44 559 MET A CA 1
ATOM 4381 C C . MET A 1 559 ? 22.054 25.841 -4.534 1.00 94.44 559 MET A C 1
ATOM 4383 O O . MET A 1 559 ? 21.378 24.858 -4.266 1.00 94.44 559 MET A O 1
ATOM 4387 N N . GLU A 1 560 ? 21.526 27.069 -4.561 1.00 92.06 560 GLU A N 1
ATOM 4388 C CA . GLU A 1 560 ? 20.134 27.373 -4.187 1.00 92.06 560 GLU A CA 1
ATOM 4389 C C . GLU A 1 560 ? 19.082 26.515 -4.926 1.00 92.06 560 GLU A C 1
ATOM 4391 O O . GLU A 1 560 ? 18.239 25.932 -4.244 1.00 92.06 560 GLU A O 1
ATOM 4396 N N . PRO A 1 561 ? 19.152 26.306 -6.260 1.00 89.00 561 PRO A N 1
ATOM 4397 C CA . PRO A 1 561 ? 18.207 25.429 -6.965 1.00 89.00 561 PRO A CA 1
ATOM 4398 C C . PRO A 1 561 ? 18.295 23.948 -6.567 1.00 89.00 561 PRO A C 1
ATOM 4400 O O . PRO A 1 561 ? 17.408 23.170 -6.903 1.00 89.00 561 PRO A O 1
ATOM 4403 N N . TRP A 1 562 ? 19.371 23.548 -5.887 1.00 87.44 562 TRP A N 1
ATOM 4404 C CA . TRP A 1 562 ? 19.642 22.169 -5.484 1.00 87.44 562 TRP A CA 1
ATOM 4405 C C . TRP A 1 562 ? 19.191 21.867 -4.051 1.00 87.44 562 TRP A C 1
ATOM 4407 O O . TRP A 1 562 ? 19.230 20.711 -3.635 1.00 87.44 562 TRP A O 1
ATOM 4417 N N . LEU A 1 563 ? 18.738 22.876 -3.297 1.00 83.62 563 LEU A N 1
ATOM 4418 C CA . LEU A 1 563 ? 18.293 22.705 -1.910 1.00 83.62 563 LEU A CA 1
ATOM 4419 C C . LEU A 1 563 ? 17.000 21.892 -1.789 1.00 83.62 563 LEU A C 1
ATOM 4421 O O . LEU A 1 563 ? 16.829 21.180 -0.803 1.00 83.62 563 LEU A O 1
ATOM 4425 N N . ASP A 1 564 ? 16.128 21.956 -2.796 1.00 74.19 564 ASP A N 1
ATOM 4426 C CA . ASP A 1 564 ? 14.827 21.272 -2.793 1.00 74.19 564 ASP A CA 1
ATOM 4427 C C . ASP A 1 564 ? 14.884 19.837 -3.354 1.00 74.19 564 ASP A C 1
ATOM 4429 O O . ASP A 1 564 ? 13.891 19.112 -3.302 1.00 74.19 564 ASP A O 1
ATOM 4433 N N . VAL A 1 565 ? 16.037 19.417 -3.891 1.00 70.44 565 VAL A N 1
ATOM 4434 C CA . VAL A 1 565 ? 16.208 18.133 -4.602 1.00 70.44 565 VAL A CA 1
ATOM 4435 C C . VAL A 1 565 ? 16.784 17.035 -3.687 1.00 70.44 565 VAL A C 1
ATOM 4437 O O . VAL A 1 565 ? 16.846 15.880 -4.084 1.00 70.44 565 VAL A O 1
ATOM 4440 N N . TYR A 1 566 ? 17.178 17.362 -2.445 1.00 65.31 566 TYR A N 1
ATOM 4441 C CA . TYR A 1 566 ? 17.772 16.424 -1.468 1.00 65.31 566 TYR A CA 1
ATOM 4442 C C . TYR A 1 566 ? 18.855 15.510 -2.075 1.00 65.31 566 TYR A C 1
ATOM 4444 O O . TYR A 1 566 ? 18.888 14.301 -1.835 1.00 65.31 566 TYR A O 1
ATOM 4452 N N . SER A 1 567 ? 19.745 16.102 -2.882 1.00 79.19 567 SER A N 1
ATOM 4453 C CA . SER A 1 567 ? 20.830 15.384 -3.549 1.00 79.19 567 SER A CA 1
ATOM 4454 C C . SER A 1 567 ? 22.174 15.538 -2.863 1.00 79.19 567 SER A C 1
ATOM 4456 O O . SER A 1 567 ? 22.524 16.661 -2.487 1.00 79.19 567 SER A O 1
ATOM 4458 N N . PRO A 1 568 ? 22.990 14.459 -2.801 1.00 91.94 568 PRO A N 1
ATOM 4459 C CA . PRO A 1 568 ? 24.387 14.620 -2.475 1.00 91.94 568 PRO A CA 1
ATOM 4460 C C . PRO A 1 568 ? 25.089 15.523 -3.492 1.00 91.94 568 PRO A C 1
ATOM 4462 O O . PRO A 1 568 ? 24.653 15.684 -4.635 1.00 91.94 568 PRO A O 1
ATOM 4465 N N . VAL A 1 569 ? 26.181 16.131 -3.052 1.00 95.38 569 VAL A N 1
ATOM 4466 C CA . VAL A 1 569 ? 27.016 17.016 -3.859 1.00 95.38 569 VAL A CA 1
ATOM 4467 C C . VAL A 1 569 ? 28.460 16.565 -3.719 1.00 95.38 569 VAL A C 1
ATOM 4469 O O . VAL A 1 569 ? 28.976 16.426 -2.609 1.00 95.38 569 VAL A O 1
ATOM 4472 N N . LEU A 1 570 ? 29.112 16.335 -4.853 1.00 97.12 570 LEU A N 1
ATOM 4473 C CA . LEU A 1 570 ? 30.530 16.024 -4.930 1.00 97.12 570 LEU A CA 1
ATOM 4474 C C . LEU A 1 570 ? 31.320 17.330 -5.028 1.00 97.12 570 LEU A C 1
ATOM 4476 O O . LEU A 1 570 ? 31.179 18.073 -5.997 1.00 97.12 570 LEU A O 1
ATOM 4480 N N . LEU A 1 571 ? 32.150 17.600 -4.027 1.00 98.12 571 LEU A N 1
ATOM 4481 C CA . LEU A 1 571 ? 33.073 18.728 -3.972 1.00 98.12 571 LEU A CA 1
ATOM 4482 C C . LEU A 1 571 ? 34.477 18.255 -4.341 1.00 98.12 571 LEU A C 1
ATOM 4484 O O . LEU A 1 571 ? 34.978 17.286 -3.769 1.00 98.12 571 LEU A O 1
ATOM 4488 N N . LEU A 1 572 ? 35.122 18.967 -5.259 1.00 98.31 572 LEU A N 1
ATOM 4489 C CA . LEU A 1 572 ? 36.442 18.647 -5.790 1.00 98.31 572 LEU A CA 1
ATOM 4490 C C . LEU A 1 572 ? 37.384 19.830 -5.607 1.00 98.31 572 LEU A C 1
ATOM 4492 O O . LEU A 1 572 ? 37.054 20.965 -5.951 1.00 98.31 572 LEU A O 1
ATOM 4496 N N . VAL A 1 573 ? 38.575 19.544 -5.096 1.00 98.25 573 VAL A N 1
ATOM 4497 C CA . VAL A 1 573 ? 39.649 20.505 -4.872 1.00 98.25 573 VAL A CA 1
ATOM 4498 C C . VAL A 1 573 ? 40.902 19.995 -5.568 1.00 98.25 573 VAL A C 1
ATOM 4500 O O . VAL A 1 573 ? 41.311 18.849 -5.375 1.00 98.25 573 VAL A O 1
ATOM 4503 N N . ARG A 1 574 ? 41.538 20.876 -6.339 1.00 97.38 574 ARG A N 1
ATOM 4504 C CA . ARG A 1 574 ? 42.933 20.731 -6.749 1.00 97.38 574 ARG A CA 1
ATOM 4505 C C . ARG A 1 574 ? 43.745 21.832 -6.091 1.00 97.38 574 ARG A C 1
ATOM 4507 O O . ARG A 1 574 ? 43.402 23.005 -6.254 1.00 97.38 574 ARG A O 1
ATOM 4514 N N . ASP A 1 575 ? 44.788 21.478 -5.353 1.00 96.12 575 ASP A N 1
ATOM 4515 C CA . ASP A 1 575 ? 45.696 22.467 -4.765 1.00 96.12 575 ASP A CA 1
ATOM 4516 C C . ASP A 1 575 ? 46.774 22.940 -5.762 1.00 96.12 575 ASP A C 1
ATOM 4518 O O . ASP A 1 575 ? 46.925 22.401 -6.861 1.00 96.12 575 ASP A O 1
ATOM 4522 N N . ASP A 1 576 ? 47.529 23.976 -5.394 1.00 92.38 576 ASP A N 1
ATOM 4523 C CA . ASP A 1 576 ? 48.622 24.541 -6.202 1.00 92.38 576 ASP A CA 1
ATOM 4524 C C . ASP A 1 576 ? 49.845 23.621 -6.359 1.00 92.38 576 ASP A C 1
ATOM 4526 O O . ASP A 1 576 ? 50.742 23.909 -7.155 1.00 92.38 576 ASP A O 1
ATOM 4530 N N . ARG A 1 577 ? 49.857 22.489 -5.650 1.00 91.19 577 ARG A N 1
ATOM 4531 C CA . ARG A 1 577 ? 50.850 21.417 -5.768 1.00 91.19 577 ARG A CA 1
ATOM 4532 C C . ARG A 1 577 ? 50.357 20.243 -6.609 1.00 91.19 577 ARG A C 1
ATOM 4534 O O . ARG A 1 577 ? 51.112 19.304 -6.842 1.00 91.19 577 ARG A O 1
ATOM 4541 N N . GLY A 1 578 ? 49.126 20.317 -7.111 1.00 90.31 578 GLY A N 1
ATOM 4542 C CA . GLY A 1 578 ? 48.520 19.308 -7.968 1.00 90.31 578 GLY A CA 1
ATOM 4543 C C . GLY A 1 578 ? 47.843 18.159 -7.222 1.00 90.31 578 GLY A C 1
ATOM 4544 O O . GLY A 1 578 ? 47.382 17.233 -7.887 1.00 90.31 578 GLY A O 1
ATOM 4545 N N . GLY A 1 579 ? 47.743 18.213 -5.892 1.00 94.75 579 GLY A N 1
ATOM 4546 C CA . GLY A 1 579 ? 46.986 17.249 -5.099 1.00 94.75 579 GLY A CA 1
ATOM 4547 C C . GLY A 1 579 ? 45.488 17.363 -5.378 1.00 94.75 579 GLY A C 1
ATOM 4548 O O . GLY A 1 579 ? 44.952 18.470 -5.423 1.00 94.75 579 GLY A O 1
ATOM 4549 N N . VAL A 1 580 ? 44.820 16.221 -5.567 1.00 97.62 580 VAL A N 1
ATOM 4550 C CA . VAL A 1 580 ? 43.377 16.141 -5.841 1.00 97.62 580 VAL A CA 1
ATOM 4551 C C . VAL A 1 580 ? 42.673 15.457 -4.678 1.00 97.62 580 VAL A C 1
ATOM 4553 O O . VAL A 1 580 ? 42.981 14.316 -4.329 1.00 97.62 580 VAL A O 1
ATOM 4556 N N . PHE A 1 581 ? 41.720 16.151 -4.072 1.00 98.38 581 PHE A N 1
ATOM 4557 C CA . PHE A 1 581 ? 40.964 15.674 -2.918 1.00 98.38 581 PHE A CA 1
ATOM 4558 C C . PHE A 1 581 ? 39.611 16.372 -2.840 1.00 98.38 581 PHE A C 1
ATOM 4560 O O . PHE A 1 581 ? 39.319 17.286 -3.609 1.00 98.38 581 PHE A O 1
ATOM 4567 N N . GLY A 1 582 ? 38.756 15.938 -1.925 1.00 98.00 582 GLY A N 1
ATOM 4568 C CA . GLY A 1 582 ? 37.423 16.500 -1.845 1.00 98.00 582 GLY A CA 1
ATOM 4569 C C . GLY A 1 582 ? 36.535 15.830 -0.820 1.00 98.00 582 GLY A C 1
ATOM 4570 O O . GLY A 1 582 ? 36.996 15.155 0.105 1.00 98.00 582 GLY A O 1
ATOM 4571 N N . ALA A 1 583 ? 35.241 16.053 -0.998 1.00 98.06 583 ALA A N 1
ATOM 4572 C CA . ALA A 1 583 ? 34.206 15.501 -0.149 1.00 98.06 583 ALA A CA 1
ATOM 4573 C C . ALA A 1 583 ? 32.973 15.149 -0.973 1.00 98.06 583 ALA A C 1
ATOM 4575 O O . ALA A 1 583 ? 32.608 15.887 -1.885 1.00 98.06 583 ALA A O 1
ATOM 4576 N N . LEU A 1 584 ? 32.289 14.077 -0.598 1.00 97.31 584 LEU A N 1
ATOM 4577 C CA . LEU A 1 584 ? 30.866 13.956 -0.873 1.00 97.31 584 LEU A CA 1
ATOM 4578 C C . LEU A 1 584 ? 30.114 14.483 0.348 1.00 97.31 584 LEU A C 1
ATOM 4580 O O . LEU A 1 584 ? 30.473 14.145 1.477 1.00 97.31 584 LEU A O 1
ATOM 4584 N N . ILE A 1 585 ? 29.097 15.310 0.129 1.00 95.81 585 ILE A N 1
ATOM 4585 C CA . ILE A 1 585 ? 28.182 15.775 1.175 1.00 95.81 585 ILE A CA 1
ATOM 4586 C C . ILE A 1 585 ? 26.752 15.384 0.828 1.00 95.81 585 ILE A C 1
ATOM 4588 O O . ILE A 1 585 ? 26.418 15.273 -0.346 1.00 95.81 585 ILE A O 1
ATOM 4592 N N . SER A 1 586 ? 25.902 15.188 1.834 1.00 92.50 586 SER A N 1
ATOM 4593 C CA . SER A 1 586 ? 24.544 14.662 1.644 1.00 92.50 586 SER A CA 1
ATOM 4594 C C . SER A 1 586 ? 23.547 15.648 1.036 1.00 92.50 586 SER A C 1
ATOM 4596 O O . SER A 1 586 ? 22.532 15.196 0.514 1.00 92.50 586 SER A O 1
ATOM 4598 N N . ASP A 1 587 ? 23.827 16.952 1.109 1.00 89.06 587 ASP A N 1
ATOM 4599 C CA . ASP A 1 587 ? 22.921 18.037 0.730 1.00 89.06 587 ASP A CA 1
ATOM 4600 C C . ASP A 1 587 ? 23.683 19.186 0.061 1.00 89.06 587 ASP A C 1
ATOM 4602 O O . ASP A 1 587 ? 24.864 19.410 0.336 1.00 89.06 587 ASP A O 1
ATOM 4606 N N . ALA A 1 588 ? 22.986 19.981 -0.753 1.00 93.19 588 ALA A N 1
ATOM 4607 C CA . ALA A 1 588 ? 23.549 21.196 -1.328 1.00 93.19 588 ALA A CA 1
ATOM 4608 C C . ALA A 1 588 ? 23.979 22.210 -0.249 1.00 93.19 588 ALA A C 1
ATOM 4610 O O . ALA A 1 588 ? 23.303 22.412 0.767 1.00 93.19 588 ALA A O 1
ATOM 4611 N N . LEU A 1 589 ? 25.119 22.869 -0.494 1.00 94.00 589 LEU A N 1
ATOM 4612 C CA . LEU A 1 589 ? 25.704 23.829 0.441 1.00 94.00 589 LEU A CA 1
ATOM 4613 C C . LEU A 1 589 ? 24.772 25.029 0.649 1.00 94.00 589 LEU A C 1
ATOM 4615 O O . LEU A 1 589 ? 24.410 25.725 -0.301 1.00 94.00 589 LEU A O 1
ATOM 4619 N N . ARG A 1 590 ? 24.464 25.325 1.914 1.00 93.56 590 ARG A N 1
ATOM 4620 C CA . ARG A 1 590 ? 23.698 26.508 2.339 1.00 93.56 590 ARG A CA 1
ATOM 4621 C C . ARG A 1 590 ? 24.302 27.134 3.579 1.00 93.56 590 ARG A C 1
ATOM 4623 O O . ARG A 1 590 ? 24.892 26.439 4.394 1.00 93.56 590 ARG A O 1
ATOM 4630 N N . GLN A 1 591 ? 24.094 28.427 3.782 1.00 92.69 591 GLN A N 1
ATOM 4631 C CA . GLN A 1 591 ? 24.452 29.034 5.063 1.00 92.69 591 GLN A CA 1
ATOM 4632 C C . GLN A 1 591 ? 23.589 28.433 6.180 1.00 92.69 591 GLN A C 1
ATOM 4634 O O . GLN A 1 591 ? 22.363 28.394 6.060 1.00 92.69 591 GLN A O 1
ATOM 4639 N N . CYS A 1 592 ? 24.225 27.943 7.241 1.00 89.12 592 CYS A N 1
ATOM 4640 C CA . CYS A 1 592 ? 23.549 27.329 8.378 1.00 89.12 592 CYS A CA 1
ATOM 4641 C C . CYS A 1 592 ? 24.285 27.663 9.680 1.00 89.12 592 CYS A C 1
ATOM 4643 O O . CYS A 1 592 ? 25.508 27.699 9.704 1.00 89.12 592 CYS A O 1
ATOM 4645 N N . GLU A 1 593 ? 23.543 27.898 10.766 1.00 84.44 593 GLU A N 1
ATOM 4646 C CA . GLU A 1 593 ? 24.121 28.168 12.096 1.00 84.44 593 GLU A CA 1
ATOM 4647 C C . GLU A 1 593 ? 24.527 26.884 12.845 1.00 84.44 593 GLU A C 1
ATOM 4649 O O . GLU A 1 593 ? 25.091 26.940 13.941 1.00 84.44 593 GLU A O 1
ATOM 4654 N N . HIS A 1 594 ? 24.214 25.715 12.281 1.00 89.38 594 HIS A N 1
ATOM 4655 C CA . HIS A 1 594 ? 24.464 24.405 12.872 1.00 89.38 594 HIS A CA 1
ATOM 4656 C C . HIS A 1 594 ? 25.032 23.440 11.832 1.00 89.38 594 HIS A C 1
ATOM 4658 O O . HIS A 1 594 ? 24.787 23.588 10.634 1.00 89.38 594 HIS A O 1
ATOM 4664 N N . TYR A 1 595 ? 25.739 22.413 12.311 1.00 92.38 595 TYR A N 1
ATOM 4665 C CA . TYR A 1 595 ? 26.181 21.319 11.456 1.00 92.38 595 TYR A CA 1
ATOM 4666 C C . TYR A 1 595 ? 24.980 20.590 10.844 1.00 92.38 595 TYR A C 1
ATOM 4668 O O . TYR A 1 595 ? 23.982 20.343 11.525 1.00 92.38 595 TYR A O 1
ATOM 4676 N N . TYR A 1 596 ? 25.093 20.210 9.575 1.00 93.38 596 TYR A N 1
ATOM 4677 C CA . TYR A 1 596 ? 24.102 19.397 8.874 1.00 93.38 596 TYR A CA 1
ATOM 4678 C C . TYR A 1 596 ? 24.768 18.319 8.025 1.00 93.38 596 TYR A C 1
ATOM 4680 O O . TYR A 1 596 ? 25.970 18.354 7.767 1.00 93.38 596 TYR A O 1
ATOM 4688 N N . GLY A 1 597 ? 23.951 17.360 7.605 1.00 90.00 597 GLY A N 1
ATOM 4689 C CA . GLY A 1 597 ? 24.307 16.279 6.703 1.00 90.00 597 GLY A CA 1
ATOM 4690 C C . GLY A 1 597 ? 24.115 14.894 7.318 1.00 90.00 597 GLY A C 1
ATOM 4691 O O . GLY A 1 597 ? 23.874 14.766 8.521 1.00 90.00 597 GLY A O 1
ATOM 4692 N N . THR A 1 598 ? 24.189 13.854 6.488 1.00 86.56 598 THR A N 1
ATOM 4693 C CA . THR A 1 598 ? 23.904 12.468 6.887 1.00 86.56 598 THR A CA 1
ATOM 4694 C C . THR A 1 598 ? 25.121 11.554 6.753 1.00 86.56 598 THR A C 1
ATOM 4696 O O . THR A 1 598 ? 26.005 11.760 5.923 1.00 86.56 598 THR A O 1
ATOM 4699 N N . ALA A 1 599 ? 25.174 10.528 7.602 1.00 78.81 599 ALA A N 1
ATOM 4700 C CA . ALA A 1 599 ? 26.293 9.592 7.693 1.00 78.81 599 ALA A CA 1
ATOM 4701 C C . ALA A 1 599 ? 26.476 8.694 6.457 1.00 78.81 599 ALA A C 1
ATOM 4703 O O . ALA A 1 599 ? 27.595 8.307 6.139 1.00 78.81 599 ALA A O 1
ATOM 4704 N N . ASP A 1 600 ? 25.379 8.346 5.788 1.00 75.50 600 ASP A N 1
ATOM 4705 C CA . ASP A 1 600 ? 25.323 7.441 4.635 1.00 75.50 600 ASP A CA 1
ATOM 4706 C C . ASP A 1 600 ? 25.803 8.088 3.327 1.00 75.50 600 ASP A C 1
ATOM 4708 O O . ASP A 1 600 ? 26.001 7.395 2.332 1.00 75.50 600 ASP A O 1
ATOM 4712 N N . ALA A 1 601 ? 25.999 9.409 3.323 1.00 80.25 601 ALA A N 1
ATOM 4713 C CA . ALA A 1 601 ? 26.317 10.168 2.118 1.00 80.25 601 ALA A CA 1
ATOM 4714 C C . ALA A 1 601 ? 27.362 11.271 2.306 1.00 80.25 601 ALA A C 1
ATOM 4716 O O . ALA A 1 601 ? 27.586 12.064 1.392 1.00 80.25 601 ALA A O 1
ATOM 4717 N N . CYS A 1 602 ? 28.012 11.314 3.471 1.00 93.12 602 CYS A N 1
ATOM 4718 C CA . CYS A 1 602 ? 29.145 12.189 3.725 1.00 93.12 602 CYS A CA 1
ATOM 4719 C C . CYS A 1 602 ? 30.430 11.366 3.865 1.00 93.12 602 CYS A C 1
ATOM 4721 O O . CYS A 1 602 ? 30.529 10.515 4.751 1.00 93.12 602 CYS A O 1
ATOM 4723 N N . PHE A 1 603 ? 31.439 11.654 3.045 1.00 96.88 603 PHE A N 1
ATOM 4724 C CA . PHE A 1 603 ? 32.799 11.139 3.225 1.00 96.88 603 PHE A CA 1
ATOM 4725 C C . PHE A 1 603 ? 33.828 12.104 2.631 1.00 96.88 603 PHE A C 1
ATOM 4727 O O . PHE A 1 603 ? 33.518 12.889 1.736 1.00 96.88 603 PHE A O 1
ATOM 4734 N N . LEU A 1 604 ? 35.066 12.033 3.121 1.00 98.25 604 LEU A N 1
ATOM 4735 C CA . LEU A 1 604 ? 36.208 12.745 2.540 1.00 98.25 604 LEU A CA 1
ATOM 4736 C C . LEU A 1 604 ? 37.016 11.801 1.660 1.00 98.25 604 LEU A C 1
ATOM 4738 O O . LEU A 1 604 ? 37.051 10.600 1.916 1.00 98.25 604 LEU A O 1
ATOM 4742 N N . PHE A 1 605 ? 37.719 12.323 0.664 1.00 98.06 605 PHE A N 1
ATOM 4743 C CA . PHE A 1 605 ? 38.628 11.511 -0.138 1.00 98.06 605 PHE A CA 1
ATOM 4744 C C . PHE A 1 605 ? 39.847 12.293 -0.606 1.00 98.06 605 PHE A C 1
ATOM 4746 O O . PHE A 1 605 ? 39.837 13.522 -0.648 1.00 98.06 605 PHE A O 1
ATOM 4753 N N . LYS A 1 606 ? 40.892 11.561 -0.988 1.00 97.75 606 LYS A N 1
ATOM 4754 C CA . LYS A 1 606 ? 42.080 12.086 -1.667 1.00 97.75 606 LYS A CA 1
ATOM 4755 C C . LYS A 1 606 ? 42.617 11.069 -2.667 1.00 97.75 606 LYS A C 1
ATOM 4757 O O . LYS A 1 606 ? 42.417 9.869 -2.494 1.00 97.75 606 LYS A O 1
ATOM 4762 N N . PHE A 1 607 ? 43.336 11.556 -3.666 1.00 96.19 607 PHE A N 1
ATOM 4763 C CA . PHE A 1 607 ? 44.124 10.740 -4.578 1.00 96.19 607 PHE A CA 1
ATOM 4764 C C . PHE A 1 607 ? 45.600 10.790 -4.179 1.00 96.19 607 PHE A C 1
ATOM 4766 O O . PHE A 1 607 ? 46.148 11.871 -3.963 1.00 96.19 607 PHE A O 1
ATOM 4773 N N . THR A 1 608 ? 46.245 9.630 -4.073 1.00 91.50 608 THR A N 1
ATOM 4774 C CA . THR A 1 608 ? 47.665 9.504 -3.703 1.00 91.50 608 THR A CA 1
ATOM 4775 C C . THR A 1 608 ? 48.433 8.676 -4.714 1.00 91.50 608 THR A C 1
ATOM 4777 O O . THR A 1 608 ? 47.859 7.854 -5.423 1.00 91.50 608 THR A O 1
ATOM 4780 N N . GLU A 1 609 ? 49.749 8.858 -4.765 1.00 86.06 609 GLU A N 1
ATOM 4781 C CA . GLU A 1 609 ? 50.609 7.924 -5.488 1.00 86.06 609 GLU A CA 1
ATOM 4782 C C . GLU A 1 609 ? 50.550 6.529 -4.832 1.00 86.06 609 GLU A C 1
ATOM 4784 O O . GLU A 1 609 ? 50.343 6.436 -3.615 1.00 86.06 609 GLU A O 1
ATOM 4789 N N . PRO A 1 610 ? 50.700 5.442 -5.609 1.00 77.12 610 PRO A N 1
ATOM 4790 C CA . PRO A 1 610 ? 50.823 4.097 -5.058 1.00 77.12 610 PRO A CA 1
ATOM 4791 C C . PRO A 1 610 ? 52.008 4.019 -4.086 1.00 77.12 610 PRO A C 1
ATOM 4793 O O . PRO A 1 610 ? 53.114 4.442 -4.419 1.00 77.12 610 PRO A O 1
ATOM 4796 N N . GLU A 1 611 ? 51.805 3.475 -2.885 1.00 67.06 611 GLU A N 1
ATOM 4797 C CA . GLU A 1 611 ? 52.909 3.259 -1.945 1.00 67.06 611 GLU A CA 1
ATOM 4798 C C . GLU A 1 611 ? 53.887 2.216 -2.521 1.00 67.06 611 GLU A C 1
ATOM 4800 O O . GLU A 1 611 ? 53.497 1.085 -2.819 1.00 67.06 611 GLU A O 1
ATOM 4805 N N . ASN A 1 612 ? 55.167 2.579 -2.669 1.00 50.06 612 ASN A N 1
ATOM 4806 C CA . ASN A 1 612 ? 56.228 1.617 -2.970 1.00 50.06 612 ASN A CA 1
ATOM 4807 C C . ASN A 1 612 ? 56.335 0.617 -1.807 1.00 50.06 612 ASN A C 1
ATOM 4809 O O . ASN A 1 612 ? 56.775 0.971 -0.711 1.00 50.06 612 ASN A O 1
ATOM 4813 N N . LEU A 1 613 ? 55.952 -0.638 -2.052 1.00 39.81 613 LEU A N 1
ATOM 4814 C CA . LEU A 1 613 ? 56.314 -1.766 -1.193 1.00 39.81 613 LEU A CA 1
ATOM 4815 C C . LEU A 1 613 ? 57.851 -1.828 -1.056 1.00 39.81 613 LEU A C 1
ATOM 4817 O O . LEU A 1 613 ? 58.550 -1.527 -2.026 1.00 39.81 613 LEU A O 1
ATOM 4821 N N . PRO A 1 614 ? 58.415 -2.205 0.108 1.00 40.69 614 PRO A N 1
ATOM 4822 C CA . PRO A 1 614 ? 59.861 -2.312 0.252 1.00 40.69 614 PRO A CA 1
ATOM 4823 C C . PRO A 1 614 ? 60.402 -3.426 -0.653 1.00 40.69 614 PRO A C 1
ATOM 4825 O O . PRO A 1 614 ? 59.998 -4.582 -0.527 1.00 40.69 614 PRO A O 1
ATOM 4828 N N . ASP A 1 615 ? 61.327 -3.064 -1.540 1.00 39.09 615 ASP A N 1
ATOM 4829 C CA . ASP A 1 615 ? 62.114 -3.974 -2.373 1.00 39.09 615 ASP A CA 1
ATOM 4830 C C . ASP A 1 615 ? 62.949 -4.934 -1.503 1.00 39.09 615 ASP A C 1
ATOM 4832 O O . ASP A 1 615 ? 64.025 -4.584 -1.011 1.00 39.09 615 ASP A O 1
ATOM 4836 N N . GLU A 1 616 ? 62.498 -6.181 -1.367 1.00 38.47 616 GLU A N 1
ATOM 4837 C CA . GLU A 1 616 ? 63.379 -7.330 -1.144 1.00 38.47 616 GLU A CA 1
ATOM 4838 C C . GLU A 1 616 ? 63.575 -8.054 -2.480 1.00 38.47 616 GLU A C 1
ATOM 4840 O O . GLU A 1 616 ? 62.894 -9.033 -2.769 1.00 38.47 616 GLU A O 1
ATOM 4845 N N . ASN A 1 617 ? 64.461 -7.518 -3.326 1.00 37.28 617 ASN A N 1
ATOM 4846 C CA . ASN A 1 617 ? 65.426 -8.243 -4.169 1.00 37.28 617 ASN A CA 1
ATOM 4847 C C . ASN A 1 617 ? 65.957 -7.312 -5.265 1.00 37.28 617 ASN A C 1
ATOM 4849 O O . ASN A 1 617 ? 65.284 -7.015 -6.247 1.00 37.28 617 ASN A O 1
ATOM 4853 N N . LYS A 1 618 ? 67.214 -6.888 -5.108 1.00 42.00 618 LYS A N 1
ATOM 4854 C CA . LYS A 1 618 ? 68.002 -6.355 -6.218 1.00 42.00 618 LYS A CA 1
ATOM 4855 C C . LYS A 1 618 ? 68.364 -7.511 -7.141 1.00 42.00 618 LYS A C 1
ATOM 4857 O O . LYS A 1 618 ? 69.114 -8.376 -6.710 1.00 42.00 618 LYS A O 1
ATOM 4862 N N . ASP A 1 619 ? 67.921 -7.450 -8.387 1.00 36.09 619 ASP A N 1
ATOM 4863 C CA . ASP A 1 619 ? 68.744 -7.879 -9.513 1.00 36.09 619 ASP A CA 1
ATOM 4864 C C . ASP A 1 619 ? 68.480 -6.970 -10.717 1.00 36.09 619 ASP A C 1
ATOM 4866 O O . ASP A 1 619 ? 67.354 -6.571 -11.013 1.00 36.09 619 ASP A O 1
ATOM 4870 N N . GLU A 1 620 ? 69.585 -6.560 -11.330 1.00 46.44 620 GLU A N 1
ATOM 4871 C CA . GLU A 1 620 ? 69.682 -5.598 -12.417 1.00 46.44 620 GLU A CA 1
ATOM 4872 C C . GLU A 1 620 ? 69.103 -6.174 -13.714 1.00 46.44 620 GLU A C 1
ATOM 4874 O O . GLU A 1 620 ? 69.628 -7.155 -14.231 1.00 46.44 620 GLU A O 1
ATOM 4879 N N . ASP A 1 621 ? 68.114 -5.503 -14.312 1.00 33.25 621 ASP A N 1
ATOM 4880 C CA . ASP A 1 621 ? 68.082 -5.396 -15.772 1.00 33.25 621 ASP A CA 1
ATOM 4881 C C . ASP A 1 621 ? 67.350 -4.127 -16.240 1.00 33.25 621 ASP A C 1
ATOM 4883 O 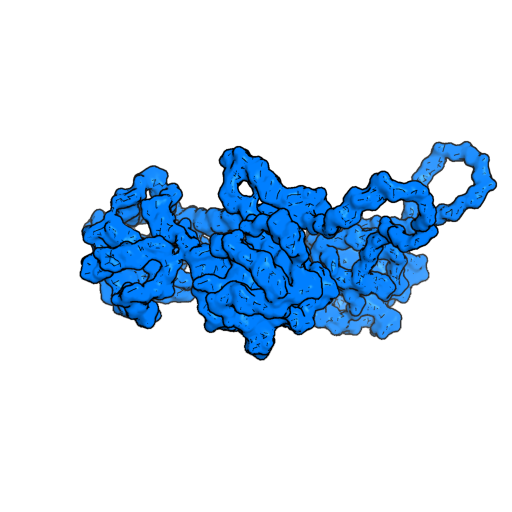O . ASP A 1 621 ? 66.155 -3.923 -16.012 1.00 33.25 621 ASP A O 1
ATOM 4887 N N . LEU A 1 622 ? 68.100 -3.234 -16.890 1.00 45.12 622 LEU A N 1
ATOM 4888 C CA . LEU A 1 622 ? 67.583 -2.016 -17.503 1.00 45.12 622 LEU A CA 1
ATOM 4889 C C . LEU A 1 622 ? 66.978 -2.352 -18.870 1.00 45.12 622 LEU A C 1
ATOM 4891 O O . LEU A 1 622 ? 67.674 -2.372 -19.886 1.00 45.12 622 LEU A O 1
ATOM 4895 N N . SER A 1 623 ? 65.653 -2.465 -18.939 1.00 35.97 623 SER A N 1
ATOM 4896 C CA . SER A 1 623 ? 64.937 -2.153 -20.176 1.00 35.97 623 SER A CA 1
ATOM 4897 C C . SER A 1 623 ? 63.586 -1.497 -19.887 1.00 35.97 623 SER A C 1
ATOM 4899 O O . SER A 1 623 ? 62.853 -1.860 -18.974 1.00 35.97 623 SER A O 1
ATOM 4901 N N . ARG A 1 624 ? 63.329 -0.422 -20.635 1.00 45.75 624 ARG A N 1
ATOM 4902 C CA . ARG A 1 624 ? 62.230 0.534 -20.471 1.00 45.75 624 ARG A CA 1
ATOM 4903 C C . ARG A 1 624 ? 60.865 -0.158 -20.398 1.00 45.75 624 ARG A C 1
ATOM 4905 O O . ARG A 1 624 ? 60.383 -0.656 -21.410 1.00 45.75 624 ARG A O 1
ATOM 4912 N N . SER A 1 625 ? 60.209 -0.050 -19.247 1.00 33.06 625 SER A N 1
ATOM 4913 C CA . SER A 1 625 ? 58.766 -0.237 -19.097 1.00 33.06 625 SER A CA 1
ATOM 4914 C C . SER A 1 625 ? 58.187 1.050 -18.501 1.00 33.06 625 SER A C 1
ATOM 4916 O O . SER A 1 625 ? 58.562 1.466 -17.406 1.00 33.06 625 SER A O 1
ATOM 4918 N N . THR A 1 626 ? 57.330 1.726 -19.263 1.00 33.38 626 THR A N 1
ATOM 4919 C CA . THR A 1 626 ? 56.460 2.814 -18.803 1.00 33.38 626 THR A CA 1
ATOM 4920 C C . THR A 1 626 ? 55.488 2.259 -17.764 1.00 33.38 626 THR A C 1
ATOM 4922 O O . THR A 1 626 ? 54.466 1.681 -18.122 1.00 33.38 626 THR A O 1
ATOM 4925 N N . VAL A 1 627 ? 55.830 2.406 -16.485 1.00 41.12 627 VAL A N 1
ATOM 4926 C CA . VAL A 1 627 ? 54.929 2.146 -15.356 1.00 41.12 627 VAL A CA 1
ATOM 4927 C C . VAL A 1 627 ? 53.820 3.199 -15.406 1.00 41.12 627 VAL A C 1
ATOM 4929 O O . VAL A 1 627 ? 54.121 4.393 -15.417 1.00 41.12 627 VAL A O 1
ATOM 4932 N N . SER A 1 628 ? 52.551 2.788 -15.491 1.00 42.38 628 SER A N 1
ATOM 4933 C CA . SER A 1 628 ? 51.425 3.725 -15.416 1.00 42.38 628 SER A CA 1
ATOM 4934 C C . SER A 1 628 ? 51.353 4.309 -14.005 1.00 42.38 628 SER A C 1
ATOM 4936 O O . SER A 1 628 ? 51.056 3.605 -13.040 1.00 42.38 628 SER A O 1
ATOM 4938 N N . THR A 1 629 ? 51.650 5.598 -13.886 1.00 52.00 629 THR A N 1
ATOM 4939 C CA . THR A 1 629 ? 51.542 6.404 -12.665 1.00 52.00 629 THR A CA 1
ATOM 4940 C C . THR A 1 629 ? 50.087 6.813 -12.423 1.00 52.00 629 THR A C 1
ATOM 4942 O O . THR A 1 629 ? 49.756 7.998 -12.478 1.00 52.00 629 THR A O 1
ATOM 4945 N N . ASP A 1 630 ? 49.196 5.847 -12.221 1.00 74.25 630 ASP A N 1
ATOM 4946 C CA . ASP A 1 630 ? 47.796 6.142 -11.915 1.00 74.25 630 ASP A CA 1
ATOM 4947 C C . ASP A 1 630 ? 47.641 6.373 -10.406 1.00 74.25 630 ASP A C 1
ATOM 4949 O O . ASP A 1 630 ? 48.031 5.542 -9.585 1.00 74.25 630 ASP A O 1
A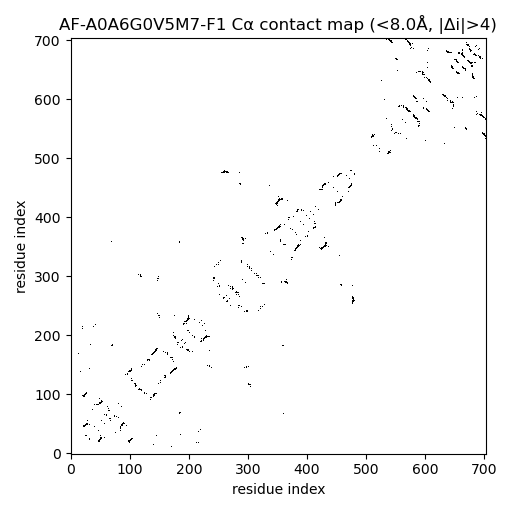TOM 4953 N N . LEU A 1 631 ? 47.097 7.535 -10.038 1.00 86.94 631 LEU A N 1
ATOM 4954 C CA . LEU A 1 631 ? 46.800 7.883 -8.650 1.00 86.94 631 LEU A CA 1
ATOM 4955 C C . LEU A 1 631 ? 45.684 6.982 -8.094 1.00 86.94 631 LEU A C 1
ATOM 4957 O O . LEU A 1 631 ? 44.735 6.654 -8.805 1.00 86.94 631 LEU A O 1
ATOM 4961 N N . ILE A 1 632 ? 45.768 6.631 -6.810 1.00 91.81 632 ILE A N 1
ATOM 4962 C CA . ILE A 1 632 ? 44.829 5.746 -6.108 1.00 91.81 632 ILE A CA 1
ATOM 4963 C C . ILE A 1 632 ? 43.906 6.567 -5.203 1.00 91.81 632 ILE A C 1
ATOM 4965 O O . ILE A 1 632 ? 44.367 7.407 -4.428 1.00 91.81 632 ILE A O 1
ATOM 4969 N N . LEU A 1 633 ? 42.602 6.306 -5.283 1.00 95.81 633 LEU A N 1
ATOM 4970 C CA . LEU A 1 633 ? 41.574 6.900 -4.436 1.00 95.81 633 LEU A CA 1
ATOM 4971 C C . LEU A 1 633 ? 41.603 6.297 -3.026 1.00 95.81 633 LEU A C 1
ATOM 4973 O O . LEU A 1 633 ? 41.480 5.087 -2.841 1.00 95.81 633 LEU A O 1
ATOM 4977 N N . LYS A 1 634 ? 41.666 7.165 -2.017 1.00 96.75 634 LYS A N 1
ATOM 4978 C CA . LYS A 1 634 ? 41.502 6.821 -0.604 1.00 96.75 634 LYS A CA 1
ATOM 4979 C C . LYS A 1 634 ? 40.311 7.583 -0.031 1.00 96.75 634 LYS A C 1
ATOM 4981 O O . LYS A 1 634 ? 40.315 8.814 -0.041 1.00 96.75 634 LYS A O 1
ATOM 4986 N N . CYS A 1 635 ? 39.319 6.860 0.490 1.00 96.69 635 CYS A N 1
ATOM 4987 C CA . CYS A 1 635 ? 38.115 7.431 1.104 1.00 96.69 635 CYS A CA 1
ATOM 4988 C C . CYS A 1 635 ? 38.125 7.295 2.634 1.00 96.69 635 CYS A C 1
ATOM 4990 O O . CYS A 1 635 ? 38.542 6.276 3.184 1.00 96.69 635 CYS A O 1
ATOM 4992 N N . PHE A 1 636 ? 37.596 8.307 3.317 1.00 97.38 636 PHE A N 1
ATOM 4993 C CA . PHE A 1 636 ? 37.481 8.416 4.769 1.00 97.38 636 PHE A CA 1
ATOM 4994 C C . PHE A 1 636 ? 36.010 8.600 5.140 1.00 97.38 636 PHE A C 1
ATOM 4996 O O . PHE A 1 636 ? 35.434 9.679 4.980 1.00 97.38 636 PHE A O 1
ATOM 5003 N N . HIS A 1 637 ? 35.403 7.514 5.606 1.00 96.19 637 HIS A N 1
ATOM 5004 C CA . HIS A 1 637 ? 33.986 7.450 5.944 1.00 96.19 637 HIS A CA 1
ATOM 5005 C C . HIS A 1 637 ? 33.729 7.868 7.390 1.00 96.19 637 HIS A C 1
ATOM 5007 O O . HIS A 1 637 ? 34.643 7.965 8.211 1.00 96.19 637 HIS A O 1
ATOM 5013 N N . TRP A 1 638 ? 32.461 8.128 7.701 1.00 96.31 638 TRP A N 1
ATOM 5014 C CA . TRP A 1 638 ? 32.044 8.522 9.037 1.00 96.31 638 TRP A CA 1
ATOM 5015 C C . TRP A 1 638 ? 32.449 7.500 10.109 1.00 96.31 638 TRP A C 1
ATOM 5017 O O . TRP A 1 638 ? 32.190 6.305 9.987 1.00 96.31 638 TRP A O 1
ATOM 5027 N N . THR A 1 639 ? 33.040 7.982 11.201 1.00 93.94 639 THR A N 1
ATOM 5028 C CA . THR A 1 639 ? 33.556 7.135 12.290 1.00 93.94 639 THR A CA 1
ATOM 5029 C C . THR A 1 639 ? 32.499 6.700 13.302 1.00 93.94 639 THR A C 1
ATOM 5031 O O . THR A 1 639 ? 32.789 5.878 14.169 1.00 93.94 639 THR A O 1
ATOM 5034 N N . GLY A 1 640 ? 31.306 7.302 13.275 1.00 91.00 640 GLY A N 1
ATOM 5035 C CA . GLY A 1 640 ? 30.287 7.121 14.314 1.00 91.00 640 GLY A CA 1
ATOM 5036 C C . GLY A 1 640 ? 30.454 8.017 15.551 1.00 91.00 640 GLY A C 1
ATOM 5037 O O . GLY A 1 640 ? 29.585 8.010 16.419 1.00 91.00 640 GLY A O 1
ATOM 5038 N N . LYS A 1 641 ? 31.548 8.789 15.670 1.00 90.38 641 LYS A N 1
ATOM 5039 C CA . LYS A 1 641 ? 31.898 9.500 16.921 1.00 90.38 641 LYS A CA 1
ATOM 5040 C C . LYS A 1 641 ? 31.103 10.785 17.184 1.00 90.38 641 LYS A C 1
ATOM 5042 O O . LYS A 1 641 ? 30.845 11.107 18.339 1.00 90.38 641 LYS A O 1
ATOM 5047 N N . ASN A 1 642 ? 30.749 11.540 16.145 1.00 93.44 642 ASN A N 1
ATOM 5048 C CA . ASN A 1 642 ? 29.973 12.787 16.231 1.00 93.44 642 ASN A CA 1
ATOM 5049 C C . ASN A 1 642 ? 29.223 13.040 14.908 1.00 93.44 642 ASN A C 1
ATOM 5051 O O . ASN A 1 642 ? 29.449 12.316 13.949 1.00 93.44 642 ASN A O 1
ATOM 5055 N N . GLN A 1 643 ? 28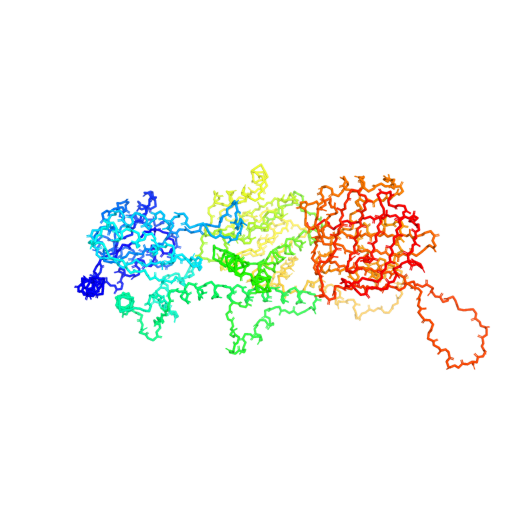.358 14.053 14.828 1.00 93.50 643 GLN A N 1
ATOM 5056 C CA . GLN A 1 643 ? 27.604 14.392 13.604 1.00 93.50 643 GLN A CA 1
ATOM 5057 C C . GLN A 1 643 ? 28.030 15.743 13.000 1.00 93.50 643 GLN A C 1
ATOM 5059 O O . GLN A 1 643 ? 27.213 16.500 12.481 1.00 93.50 643 GLN A O 1
ATOM 5064 N N . PHE A 1 644 ? 29.319 16.078 13.088 1.00 96.06 644 PHE A N 1
ATOM 5065 C CA . PHE A 1 644 ? 29.864 17.343 12.587 1.00 96.06 644 PHE A CA 1
ATOM 5066 C C . PHE A 1 644 ? 30.244 17.252 11.100 1.00 96.06 644 PHE A C 1
ATOM 5068 O O . PHE A 1 644 ? 31.410 17.387 10.739 1.00 96.06 644 PHE A O 1
ATOM 5075 N N . PHE A 1 645 ? 29.261 16.971 10.237 1.00 96.50 645 PHE A N 1
ATOM 5076 C CA . PHE A 1 645 ? 29.491 16.687 8.814 1.00 96.50 645 PHE A CA 1
ATOM 5077 C C . PHE A 1 645 ? 29.782 17.932 7.980 1.00 96.50 645 PHE A C 1
ATOM 5079 O O . PHE A 1 645 ? 30.858 18.009 7.401 1.00 96.50 645 PHE A O 1
ATOM 5086 N N . VAL A 1 646 ? 28.863 18.898 7.926 1.00 97.00 646 VAL A N 1
ATOM 5087 C CA . VAL A 1 646 ? 29.028 20.142 7.162 1.00 97.00 646 VAL A CA 1
ATOM 5088 C C . VAL A 1 646 ? 28.676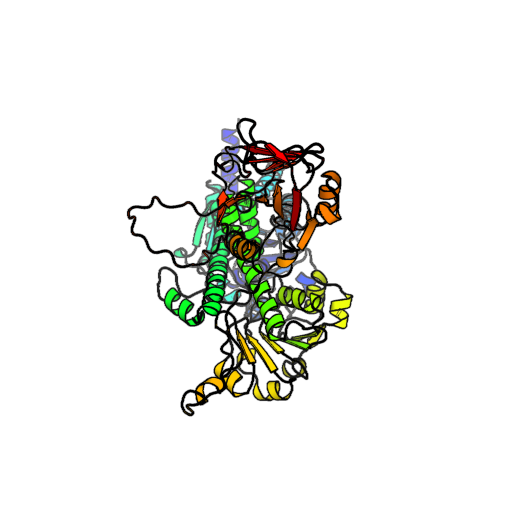 21.331 8.042 1.00 97.00 646 VAL A C 1
ATOM 5090 O O . VAL A 1 646 ? 27.571 21.393 8.569 1.00 97.00 646 VAL A O 1
ATOM 5093 N N . ASP A 1 647 ? 29.599 22.275 8.174 1.00 95.62 647 ASP A N 1
ATOM 5094 C CA . ASP A 1 647 ? 29.391 23.588 8.786 1.00 95.62 647 ASP A CA 1
ATOM 5095 C C . ASP A 1 647 ? 29.766 24.653 7.763 1.00 95.62 647 ASP A C 1
ATOM 5097 O O . ASP A 1 647 ? 30.886 24.694 7.255 1.00 95.62 647 ASP A O 1
ATOM 5101 N N . SER A 1 648 ? 28.794 25.467 7.386 1.00 93.62 648 SER A N 1
ATOM 5102 C CA . SER A 1 648 ? 28.918 26.374 6.258 1.00 93.62 648 SER A CA 1
ATOM 5103 C C . SER A 1 648 ? 28.341 27.727 6.631 1.00 93.62 648 SER A C 1
ATOM 5105 O O . SER A 1 648 ? 27.128 27.924 6.726 1.00 93.62 648 SER A O 1
ATOM 5107 N N . ALA A 1 649 ? 29.255 28.666 6.844 1.00 93.12 649 ALA A N 1
ATOM 5108 C CA . ALA A 1 649 ? 28.994 30.031 7.255 1.00 93.12 649 ALA A CA 1
ATOM 5109 C C . ALA A 1 649 ? 29.212 30.994 6.081 1.00 93.12 649 ALA A C 1
ATOM 5111 O O . ALA A 1 649 ? 29.512 30.605 4.947 1.00 93.12 649 ALA A O 1
ATOM 5112 N N . ARG A 1 650 ? 29.069 32.294 6.338 1.00 90.94 650 ARG A N 1
ATOM 5113 C CA . ARG A 1 650 ? 29.364 33.319 5.332 1.00 90.94 650 ARG A CA 1
ATOM 5114 C C . ARG A 1 650 ? 30.866 33.408 5.042 1.00 90.94 650 ARG A C 1
ATOM 5116 O O . ARG A 1 650 ? 31.258 33.735 3.922 1.00 90.94 650 ARG A O 1
ATOM 5123 N N . GLU A 1 651 ? 31.688 33.141 6.050 1.00 93.50 651 GLU A N 1
ATOM 5124 C CA . GLU A 1 651 ? 33.136 33.314 6.017 1.00 93.50 651 GLU A CA 1
ATOM 5125 C C . GLU A 1 651 ? 33.900 32.051 5.601 1.00 93.50 651 GLU A C 1
ATOM 5127 O O . GLU A 1 651 ? 35.067 32.165 5.230 1.00 93.50 651 GLU A O 1
ATOM 5132 N N . PHE A 1 652 ? 33.277 30.871 5.667 1.00 95.62 652 PHE A N 1
ATOM 5133 C CA . PHE A 1 652 ? 33.944 29.601 5.393 1.00 95.62 652 PHE A CA 1
ATOM 5134 C C . PHE A 1 652 ? 32.970 28.451 5.116 1.00 95.62 652 PHE A C 1
ATOM 5136 O O . PHE A 1 652 ? 31.782 28.537 5.433 1.00 95.62 652 PHE A O 1
ATOM 5143 N N . ILE A 1 653 ? 33.513 27.346 4.603 1.00 97.06 653 ILE A N 1
ATOM 5144 C CA . ILE A 1 653 ? 32.889 26.018 4.661 1.00 97.06 653 ILE A CA 1
ATOM 5145 C C . ILE A 1 653 ? 33.839 25.013 5.304 1.00 97.06 653 ILE A C 1
ATOM 5147 O O . ILE A 1 653 ? 35.047 25.074 5.099 1.00 97.06 653 ILE A O 1
ATOM 5151 N N . SER A 1 654 ? 33.287 24.102 6.095 1.00 96.75 654 SER A N 1
ATOM 5152 C CA . SER A 1 654 ? 33.998 23.074 6.845 1.00 96.75 654 SER A CA 1
ATOM 5153 C C . SER A 1 654 ? 33.288 21.736 6.684 1.00 96.75 654 SER A C 1
ATOM 5155 O O . SER A 1 654 ? 32.092 21.639 6.946 1.00 96.75 654 SER A O 1
ATOM 5157 N N . ILE A 1 655 ? 34.031 20.701 6.302 1.00 97.88 655 ILE A N 1
ATOM 5158 C CA . ILE A 1 655 ? 33.556 19.329 6.141 1.00 97.88 655 ILE A CA 1
ATOM 5159 C C . ILE A 1 655 ? 34.320 18.416 7.097 1.00 97.88 655 ILE A C 1
ATOM 5161 O O . ILE A 1 655 ? 35.546 18.291 7.019 1.00 97.88 655 ILE A O 1
ATOM 5165 N N . GLY A 1 656 ? 33.587 17.784 8.009 1.00 95.56 656 GLY A N 1
ATOM 5166 C CA . GLY A 1 656 ? 34.132 17.006 9.115 1.00 95.56 656 GLY A CA 1
ATOM 5167 C C . GLY A 1 656 ? 34.681 17.895 10.222 1.00 95.56 656 GLY A C 1
ATOM 5168 O O . GLY A 1 656 ? 35.370 18.876 9.948 1.00 95.56 656 GLY A O 1
ATOM 5169 N N . GLY A 1 657 ? 34.402 17.540 11.474 1.00 92.81 657 GLY A N 1
ATOM 5170 C CA . GLY A 1 657 ? 34.755 18.324 12.650 1.00 92.81 657 GLY A CA 1
ATOM 5171 C C . GLY A 1 657 ? 35.197 17.489 13.856 1.00 92.81 657 GLY A C 1
ATOM 5172 O O . GLY A 1 657 ? 35.388 16.270 13.804 1.00 92.81 657 GLY A O 1
ATOM 5173 N N . GLY A 1 658 ? 35.357 18.169 14.989 1.00 89.38 658 GLY A N 1
ATOM 5174 C CA . GLY A 1 658 ? 35.736 17.574 16.274 1.00 89.38 658 GLY A CA 1
ATOM 5175 C C . GLY A 1 658 ? 37.030 18.166 16.826 1.00 89.38 658 GLY A C 1
ATOM 5176 O O . GLY A 1 658 ? 38.004 18.363 16.104 1.00 89.38 658 GLY A O 1
ATOM 5177 N N . GLN A 1 659 ? 37.023 18.494 18.120 1.00 86.00 659 GLN A N 1
ATOM 5178 C CA . GLN A 1 659 ? 38.155 19.107 18.834 1.00 86.00 659 GLN A CA 1
ATOM 5179 C C . GLN A 1 659 ? 38.747 20.369 18.162 1.00 86.00 659 GLN A C 1
ATOM 5181 O O . GLN A 1 659 ? 39.948 20.615 18.237 1.00 86.00 659 GLN A O 1
ATOM 5186 N N . GLY A 1 660 ? 37.913 21.175 17.492 1.00 85.75 660 GLY A N 1
ATOM 5187 C CA . GLY A 1 660 ? 38.338 22.419 16.829 1.00 85.75 660 GLY A CA 1
ATOM 5188 C C . GLY A 1 660 ? 39.132 22.227 15.531 1.00 85.75 660 GLY A C 1
ATOM 5189 O O . GLY A 1 660 ? 39.696 23.193 15.017 1.00 85.75 660 GLY A O 1
ATOM 5190 N N . LYS A 1 661 ? 39.184 20.999 15.004 1.00 91.94 661 LYS A N 1
ATOM 5191 C CA . LYS A 1 661 ? 39.823 20.654 13.729 1.00 91.94 661 LYS A CA 1
ATOM 5192 C C . LYS A 1 661 ? 38.775 20.282 12.690 1.00 91.94 661 LYS A C 1
ATOM 5194 O O . LYS A 1 661 ? 37.735 19.727 13.044 1.00 91.94 661 LYS A O 1
ATOM 5199 N N . SER A 1 662 ? 39.102 20.528 11.426 1.00 95.12 662 SER A N 1
ATOM 5200 C CA . SER A 1 662 ? 38.234 20.230 10.287 1.00 95.12 662 SER A CA 1
ATOM 5201 C C . SER A 1 662 ? 38.931 19.319 9.291 1.00 95.12 662 SER A C 1
ATOM 5203 O O . SER A 1 662 ? 40.114 19.514 9.007 1.00 95.12 662 SER A O 1
ATOM 5205 N N . GLY A 1 663 ? 38.194 18.351 8.746 1.00 97.06 663 GLY A N 1
ATOM 5206 C CA . GLY A 1 663 ? 38.713 17.441 7.726 1.00 97.06 663 GLY A CA 1
ATOM 5207 C C . GLY A 1 663 ? 39.085 18.178 6.439 1.00 97.06 663 GLY A C 1
ATOM 5208 O O . GLY A 1 663 ? 40.188 18.019 5.913 1.00 97.06 663 GLY A O 1
ATOM 5209 N N . LEU A 1 664 ? 38.194 19.063 6.000 1.00 98.19 664 LEU A N 1
ATOM 5210 C CA . LEU A 1 664 ? 38.407 20.025 4.926 1.00 98.19 664 LEU A CA 1
ATOM 5211 C C . LEU A 1 664 ? 37.775 21.359 5.322 1.00 98.19 664 LEU A C 1
ATOM 5213 O O . LEU A 1 664 ? 36.598 21.403 5.650 1.00 98.19 664 LEU A O 1
ATOM 5217 N N . TRP A 1 665 ? 38.528 22.448 5.278 1.00 98.12 665 TRP A N 1
ATOM 5218 C CA . TRP A 1 665 ? 38.043 23.806 5.514 1.00 98.12 665 TRP A CA 1
ATOM 5219 C C . TRP A 1 665 ? 38.462 24.704 4.353 1.00 98.12 665 TRP A C 1
ATOM 5221 O O . TRP A 1 665 ? 39.599 24.592 3.897 1.00 98.12 665 TRP A O 1
ATOM 5231 N N . LEU A 1 666 ? 37.579 25.586 3.887 1.00 97.75 666 LEU A N 1
ATOM 5232 C CA . LEU A 1 666 ? 37.845 26.561 2.823 1.00 97.75 666 LEU A CA 1
ATOM 5233 C C . LEU A 1 666 ? 37.346 27.952 3.228 1.00 97.75 666 LEU A C 1
ATOM 5235 O O . LEU A 1 666 ? 36.272 28.079 3.820 1.00 97.75 666 LEU A O 1
ATOM 5239 N N . ASP A 1 667 ? 38.110 28.988 2.877 1.00 96.75 667 ASP A N 1
ATOM 5240 C CA . ASP A 1 667 ? 37.766 30.386 3.150 1.00 96.75 667 ASP A CA 1
ATOM 5241 C C . ASP A 1 667 ? 36.632 30.913 2.247 1.00 96.75 667 ASP A C 1
ATOM 5243 O O . ASP A 1 667 ? 36.215 30.287 1.271 1.00 96.75 667 ASP A O 1
ATOM 5247 N N . ASN A 1 668 ? 36.116 32.107 2.545 1.00 94.31 668 ASN A N 1
ATOM 5248 C CA . ASN A 1 668 ? 35.054 32.746 1.755 1.00 94.31 668 ASN A CA 1
ATOM 5249 C C . ASN A 1 668 ? 35.442 33.067 0.305 1.00 94.31 668 ASN A C 1
ATOM 5251 O O . ASN A 1 668 ? 34.565 33.285 -0.540 1.00 94.31 668 ASN A O 1
ATOM 5255 N N . ASN A 1 669 ? 36.737 33.103 0.014 1.00 90.75 669 ASN A N 1
ATOM 5256 C CA . ASN A 1 669 ? 37.255 33.291 -1.328 1.00 90.75 669 ASN A CA 1
ATOM 5257 C C . ASN A 1 669 ? 37.491 31.955 -2.031 1.00 90.75 669 ASN A C 1
ATOM 5259 O O . ASN A 1 669 ? 37.839 31.974 -3.197 1.00 90.75 669 ASN A O 1
ATOM 5263 N N . LEU A 1 670 ? 37.306 30.805 -1.375 1.00 94.12 670 LEU A N 1
ATOM 5264 C CA . LEU A 1 670 ? 37.638 29.480 -1.908 1.00 94.12 670 LEU A CA 1
ATOM 5265 C C . LEU A 1 670 ? 39.090 29.368 -2.418 1.00 94.12 670 LEU A C 1
ATOM 5267 O O . LEU A 1 670 ? 39.382 28.495 -3.226 1.00 94.12 670 LEU A O 1
ATOM 5271 N N . ASN A 1 671 ? 39.985 30.257 -1.978 1.00 91.31 671 ASN A N 1
ATOM 5272 C CA . ASN A 1 671 ? 41.371 30.360 -2.449 1.00 91.31 671 ASN A CA 1
ATOM 5273 C C . ASN A 1 671 ? 42.354 29.749 -1.452 1.00 91.31 671 ASN A C 1
ATOM 5275 O O . ASN A 1 671 ? 43.444 29.327 -1.840 1.00 91.31 671 ASN A O 1
ATOM 5279 N N . HIS A 1 672 ? 41.980 29.709 -0.174 1.00 96.31 672 HIS A N 1
ATOM 5280 C CA . HIS A 1 672 ? 42.780 29.108 0.883 1.00 96.31 672 HIS A CA 1
ATOM 5281 C C . HIS A 1 672 ? 41.980 28.022 1.574 1.00 96.31 672 HIS A C 1
ATOM 5283 O O . HIS A 1 672 ? 40.791 28.189 1.859 1.00 96.31 672 HIS A O 1
ATOM 5289 N N . GLY A 1 673 ? 42.661 26.926 1.873 1.00 96.88 673 GLY A N 1
ATOM 5290 C CA . GLY A 1 673 ? 42.082 25.829 2.609 1.00 96.88 673 GLY A CA 1
ATOM 5291 C C . GLY A 1 673 ? 42.996 25.292 3.688 1.00 96.88 673 GLY A C 1
ATOM 5292 O O . GLY A 1 673 ? 44.205 25.536 3.706 1.00 96.88 673 GLY A O 1
ATOM 5293 N N . ARG A 1 674 ? 42.377 24.547 4.599 1.00 97.69 674 ARG A N 1
ATOM 5294 C CA . ARG A 1 674 ? 43.064 23.794 5.637 1.00 97.69 674 ARG A CA 1
ATOM 5295 C C . ARG A 1 674 ? 42.491 22.386 5.719 1.00 97.69 674 ARG A C 1
ATOM 5297 O O . ARG A 1 674 ? 41.275 22.221 5.718 1.00 97.69 674 ARG A O 1
ATOM 5304 N N . SER A 1 675 ? 43.343 21.376 5.821 1.00 97.81 675 SER A N 1
ATOM 5305 C CA . SER A 1 675 ? 42.938 19.993 6.062 1.00 97.81 675 SER A CA 1
ATOM 5306 C C . SER A 1 675 ? 43.669 19.449 7.276 1.00 97.81 675 SER A C 1
ATOM 5308 O O . SER A 1 675 ? 44.889 19.534 7.378 1.00 97.81 675 SER A O 1
ATOM 5310 N N . GLN A 1 676 ? 42.917 18.906 8.225 1.00 97.50 676 GLN A N 1
ATOM 5311 C CA . GLN A 1 676 ? 43.459 18.325 9.444 1.00 97.50 676 GLN A CA 1
ATOM 5312 C C . GLN A 1 676 ? 42.751 17.012 9.744 1.00 97.50 676 GLN A C 1
ATOM 5314 O O . GLN A 1 676 ? 41.629 16.766 9.304 1.00 97.50 676 GLN A O 1
ATOM 5319 N N . LYS A 1 677 ? 43.388 16.171 10.557 1.00 96.31 677 LYS A N 1
ATOM 5320 C CA . LYS A 1 677 ? 42.717 15.000 11.112 1.00 96.31 677 LYS A CA 1
ATOM 5321 C C . LYS A 1 677 ? 41.569 15.437 12.024 1.00 96.31 677 LYS A C 1
ATOM 5323 O O . LYS A 1 677 ? 41.805 16.151 13.003 1.00 96.31 677 LYS A O 1
ATOM 5328 N N . CYS A 1 678 ? 40.352 14.993 11.715 1.00 96.06 678 CYS A N 1
ATOM 5329 C CA . CYS A 1 678 ? 39.151 15.273 12.503 1.00 96.06 678 CYS A CA 1
ATOM 5330 C C . CYS A 1 678 ? 38.518 13.987 13.054 1.00 96.06 678 CYS A C 1
ATOM 5332 O O . CYS A 1 678 ? 38.755 12.888 12.553 1.00 96.06 678 CYS A O 1
ATOM 5334 N N . GLU A 1 679 ? 37.698 14.113 14.098 1.00 95.94 679 GLU A N 1
ATOM 5335 C CA . GLU A 1 679 ? 37.030 12.956 14.703 1.00 95.94 679 GLU A CA 1
ATOM 5336 C C . GLU A 1 679 ? 35.919 12.389 13.814 1.00 95.94 679 GLU A C 1
ATOM 5338 O O . GLU A 1 679 ? 35.678 11.184 13.861 1.00 95.94 679 GLU A O 1
ATOM 5343 N N . THR A 1 680 ? 35.249 13.229 13.014 1.00 96.38 680 THR A N 1
ATOM 5344 C CA . THR A 1 680 ? 34.104 12.816 12.184 1.00 96.38 680 THR A CA 1
ATOM 5345 C C . THR A 1 680 ? 34.476 11.741 11.165 1.00 96.38 680 THR A C 1
ATOM 5347 O O . THR A 1 680 ? 33.700 10.807 10.986 1.00 96.38 680 THR A O 1
ATOM 5350 N N . PHE A 1 681 ? 35.657 11.834 10.543 1.00 97.00 681 PHE A N 1
ATOM 5351 C CA . PHE A 1 681 ? 36.087 10.932 9.461 1.00 97.00 681 PHE A CA 1
ATOM 5352 C C . PHE A 1 681 ? 37.388 10.165 9.748 1.00 97.00 681 PHE A C 1
ATOM 5354 O O . PHE A 1 681 ? 37.779 9.317 8.955 1.00 97.00 681 PHE A O 1
ATOM 5361 N N . ASP A 1 682 ? 38.082 10.470 10.854 1.00 95.88 682 ASP A N 1
ATOM 5362 C CA . ASP A 1 682 ? 39.437 9.972 11.160 1.00 95.88 682 ASP A CA 1
ATOM 5363 C C . ASP A 1 682 ? 40.426 10.124 9.989 1.00 95.88 682 ASP A C 1
ATOM 5365 O O . ASP A 1 682 ? 41.376 9.353 9.850 1.00 95.88 682 ASP A O 1
ATOM 5369 N N . ASN A 1 683 ? 40.205 11.131 9.141 1.00 96.62 683 ASN A N 1
ATOM 5370 C CA . ASN A 1 683 ? 40.996 11.362 7.943 1.00 96.62 683 ASN A CA 1
ATOM 5371 C C . ASN A 1 683 ? 42.439 11.744 8.286 1.00 96.62 683 ASN A C 1
ATOM 5373 O O . ASN A 1 683 ? 42.732 12.308 9.339 1.00 96.62 683 ASN A O 1
ATOM 5377 N N . GLU A 1 684 ? 43.351 11.483 7.360 1.00 95.38 684 GLU A N 1
ATOM 5378 C CA . GLU A 1 684 ? 44.643 12.168 7.342 1.00 95.38 684 GLU A CA 1
ATOM 5379 C C . GLU A 1 684 ? 44.514 13.539 6.661 1.00 95.38 684 GLU A C 1
ATOM 5381 O O . GLU A 1 684 ? 43.456 13.885 6.130 1.00 95.38 684 GLU A O 1
ATOM 5386 N N . VAL A 1 685 ? 45.597 14.317 6.652 1.00 96.31 685 VAL A N 1
ATOM 5387 C CA . VAL A 1 685 ? 45.661 15.555 5.865 1.00 96.31 685 VAL A CA 1
ATOM 5388 C C . VAL A 1 685 ? 45.430 15.211 4.387 1.00 96.31 685 VAL A C 1
ATOM 5390 O O . VAL A 1 685 ? 46.139 14.383 3.807 1.00 96.31 685 VAL A O 1
ATOM 5393 N N . LEU A 1 686 ? 44.384 15.792 3.799 1.00 96.75 686 LEU A N 1
ATOM 5394 C CA . LEU A 1 686 ? 43.941 15.477 2.439 1.00 96.75 686 LEU A CA 1
ATOM 5395 C C . LEU A 1 686 ? 44.889 16.053 1.381 1.00 96.75 686 LEU A C 1
ATOM 5397 O O . LEU A 1 686 ? 45.175 15.394 0.385 1.00 96.75 686 LEU A O 1
ATOM 5401 N N . SER A 1 687 ? 45.397 17.253 1.635 1.00 93.31 687 SER A N 1
ATOM 5402 C CA . SER A 1 687 ? 46.433 17.944 0.867 1.00 93.31 687 SER A CA 1
ATOM 5403 C C . SER A 1 687 ? 47.843 17.452 1.225 1.00 93.31 687 SER A C 1
ATOM 5405 O O . SER A 1 687 ? 48.032 16.643 2.135 1.00 93.31 687 SER A O 1
ATOM 5407 N N . GLY A 1 688 ? 48.861 17.955 0.518 1.00 82.75 688 GLY A N 1
ATOM 5408 C CA . GLY A 1 688 ? 50.266 17.677 0.854 1.00 82.75 688 GLY A CA 1
ATOM 5409 C C . GLY A 1 688 ? 50.730 18.276 2.194 1.00 82.75 688 GLY A C 1
ATOM 5410 O O . GLY A 1 688 ? 51.650 17.755 2.815 1.00 82.75 688 GLY A O 1
ATOM 5411 N N . GLU A 1 689 ? 50.081 19.344 2.664 1.00 90.56 689 GLU A N 1
ATOM 5412 C CA . GLU A 1 689 ? 50.316 19.989 3.966 1.00 90.56 689 GLU A CA 1
ATOM 5413 C C . GLU A 1 689 ? 48.992 20.424 4.596 1.00 90.56 689 GLU A C 1
ATOM 5415 O O . GLU A 1 689 ? 47.975 20.475 3.909 1.00 90.56 689 GLU A O 1
ATOM 5420 N N . GLU A 1 690 ? 48.992 20.763 5.891 1.00 93.88 690 GLU A N 1
ATOM 5421 C CA . GLU A 1 690 ? 47.767 21.190 6.583 1.00 93.88 690 GLU A CA 1
ATOM 5422 C C . GLU A 1 690 ? 47.140 22.444 5.964 1.00 93.88 690 GLU A C 1
ATOM 5424 O O . GLU A 1 690 ? 45.920 22.509 5.887 1.00 93.88 690 GLU A O 1
ATOM 5429 N N . GLU A 1 691 ? 47.938 23.411 5.504 1.00 96.56 691 GLU A N 1
ATOM 5430 C CA . GLU A 1 691 ? 47.464 24.599 4.784 1.00 96.56 691 GLU A CA 1
ATOM 5431 C C . GLU A 1 691 ? 47.791 24.489 3.292 1.00 96.56 691 GLU A C 1
ATOM 5433 O O . GLU A 1 691 ? 48.877 24.056 2.898 1.00 96.56 691 GLU A O 1
ATOM 5438 N N . PHE A 1 692 ? 46.851 24.898 2.445 1.00 96.94 692 PHE A N 1
ATOM 5439 C CA . PHE A 1 692 ? 47.014 24.831 0.997 1.00 96.94 692 PHE A CA 1
ATOM 5440 C C . PHE A 1 692 ? 46.310 25.988 0.292 1.00 96.94 692 PHE A C 1
ATOM 5442 O O . PHE A 1 692 ? 45.364 26.591 0.810 1.00 96.94 692 PHE A O 1
ATOM 5449 N N . ARG A 1 693 ? 46.773 26.292 -0.923 1.00 96.31 693 ARG A N 1
ATOM 5450 C CA . ARG A 1 693 ? 46.079 27.197 -1.839 1.00 96.31 693 ARG A CA 1
ATOM 5451 C C . ARG A 1 693 ? 45.310 26.387 -2.860 1.00 96.31 693 ARG A C 1
ATOM 5453 O O . ARG A 1 693 ? 45.822 25.410 -3.399 1.00 96.31 693 ARG A O 1
ATOM 5460 N N . VAL A 1 694 ? 44.083 26.803 -3.125 1.00 97.19 694 VAL A N 1
ATOM 5461 C CA . VAL A 1 694 ? 43.218 26.146 -4.100 1.00 97.19 694 VAL A CA 1
ATOM 5462 C C . VAL A 1 694 ? 43.586 26.641 -5.494 1.00 97.19 694 VAL A C 1
ATOM 5464 O O . VAL A 1 694 ? 43.514 27.835 -5.776 1.00 97.19 694 VAL A O 1
ATOM 5467 N N . GLN A 1 695 ? 43.968 25.719 -6.373 1.00 95.88 695 GLN A N 1
ATOM 5468 C CA . GLN A 1 695 ? 44.170 25.989 -7.793 1.00 95.88 695 GLN A CA 1
ATOM 5469 C C . GLN A 1 695 ? 42.854 25.891 -8.569 1.00 95.88 695 GLN A C 1
ATOM 5471 O O . GLN A 1 695 ? 42.596 26.723 -9.436 1.00 95.88 695 GLN A O 1
ATOM 5476 N N . LEU A 1 696 ? 42.030 24.881 -8.270 1.00 96.50 696 LEU A N 1
ATOM 5477 C CA . LEU A 1 696 ? 40.713 24.663 -8.874 1.00 96.50 696 LEU A CA 1
ATOM 5478 C C . LEU A 1 696 ? 39.730 24.140 -7.827 1.00 96.50 696 LEU A C 1
ATOM 5480 O O . LEU A 1 696 ? 40.089 23.318 -6.985 1.00 96.50 696 LEU A O 1
ATOM 5484 N N . PHE A 1 697 ? 38.483 24.596 -7.921 1.00 97.81 697 PHE A N 1
ATOM 5485 C CA . PHE A 1 697 ? 37.368 24.097 -7.125 1.00 97.81 697 PHE A CA 1
ATOM 5486 C C . PHE A 1 697 ? 36.179 23.800 -8.034 1.00 97.81 697 PHE A C 1
ATOM 5488 O O . PHE A 1 697 ? 35.738 24.675 -8.788 1.00 97.81 697 PHE A O 1
ATOM 5495 N N . GLU A 1 698 ? 35.635 22.592 -7.937 1.00 98.06 698 GLU A N 1
ATOM 5496 C CA . GLU A 1 698 ? 34.437 22.180 -8.665 1.00 98.06 698 GLU A CA 1
ATOM 5497 C C . GLU A 1 698 ? 33.402 21.571 -7.722 1.00 98.06 698 GLU A C 1
ATOM 5499 O O . GLU A 1 698 ? 33.735 20.992 -6.688 1.00 98.06 698 GLU A O 1
ATOM 5504 N N . ALA A 1 699 ? 32.131 21.700 -8.092 1.00 97.25 699 ALA A N 1
ATOM 5505 C CA . ALA A 1 699 ? 31.038 21.035 -7.407 1.00 97.25 699 ALA A CA 1
ATOM 5506 C C . ALA A 1 699 ? 30.064 20.430 -8.419 1.00 97.25 699 ALA A C 1
ATOM 5508 O O . ALA A 1 699 ? 29.603 21.128 -9.327 1.00 97.25 699 ALA A O 1
ATOM 5509 N N . PHE A 1 700 ? 29.728 19.158 -8.225 1.00 96.06 700 PHE A N 1
ATOM 5510 C CA . PHE A 1 700 ? 28.783 18.403 -9.043 1.00 96.06 700 PHE A CA 1
ATOM 5511 C C . PHE A 1 700 ? 27.606 17.932 -8.192 1.00 96.06 700 PHE A C 1
ATOM 5513 O O . PHE A 1 700 ? 27.796 17.462 -7.073 1.00 96.06 700 PHE A O 1
ATOM 5520 N N . GLY A 1 701 ? 26.395 18.066 -8.721 1.00 93.12 701 GLY A N 1
ATOM 5521 C CA . GLY A 1 701 ? 25.186 17.470 -8.159 1.00 93.12 701 GLY A CA 1
ATOM 5522 C C . GLY A 1 701 ? 24.754 16.254 -8.962 1.00 93.12 701 GLY A C 1
ATOM 5523 O O . GLY A 1 701 ? 25.140 16.099 -10.121 1.00 93.12 701 GLY A O 1
ATOM 5524 N N . PHE A 1 702 ? 23.907 15.431 -8.359 1.00 90.19 702 PHE A N 1
ATOM 5525 C CA . PHE A 1 702 ? 23.285 14.281 -9.002 1.00 90.19 702 PHE A CA 1
ATOM 5526 C C . PHE A 1 702 ? 21.790 14.599 -9.098 1.00 90.19 702 PHE A C 1
ATOM 5528 O O . PHE A 1 702 ? 21.131 14.801 -8.086 1.00 90.19 702 PHE A O 1
ATOM 5535 N N . HIS A 1 703 ? 21.240 14.792 -10.296 1.00 71.31 703 HIS A N 1
ATOM 5536 C CA . HIS A 1 703 ? 19.823 15.165 -10.409 1.00 71.31 703 HIS A CA 1
ATOM 5537 C C . HIS A 1 703 ? 18.943 13.927 -10.191 1.00 71.31 703 HIS A C 1
ATOM 5539 O O . HIS A 1 703 ? 18.610 13.248 -11.160 1.00 71.31 703 HIS A O 1
ATOM 5545 N N . MET A 1 704 ? 18.674 13.622 -8.916 1.00 66.56 704 MET A N 1
ATOM 5546 C CA . MET A 1 704 ? 17.929 12.446 -8.450 1.00 66.56 704 MET A CA 1
ATOM 5547 C C . MET A 1 704 ? 16.413 12.600 -8.540 1.00 66.56 704 MET A C 1
ATOM 5549 O O . MET A 1 704 ? 15.917 13.739 -8.365 1.00 66.56 704 MET A O 1
#

Radius of gyration: 31.97 Å; Cα contacts (8 Å, |Δi|>4): 1387; chains: 1; bounding box: 105×58×91 Å

Secondary structure (DSSP, 8-state):
-HHHHHHHHHHHHHHH-SS--EEEEE--STTHHHHHHHHHHH-TTSEEEEE-S-HHHHHHHTSSS-SS--TTHHHHHHHHBTTTEEEES-HHHHHHH-SEEEE----PBPSSSTTTTTSB--HHHHHHHHHHHHH--SEEEEEE-S---TTHHHHHHHHHHHHHHH-TT-EEEEEE------TTTHHHHHHS-S-EEEEE-SSHHHHHHHHHHHHHHTTTS-GGGEEEEEHHHHHHHHHHHHHHHHHHHHHHHHHHHHHHHHT-BHHHHHHHHHTSTTT-STT----S---STTHHHHHHHHHHHHHHTT-HHHHHHHHHHHHHHHHHHHHHHHHHHHHTTT--TT-EEEEE--SSSTT----TT-HHHHHHHHHHHTT-EEEEE-SSS-HHHHHHHHHHHS-HHHHHHHEEEESSHHHHTTT-SEEEE-S--GGGGGS-HHHHHHHS-SS-EEEESSS-S-HHHHHHHT-EEEETTB-----GGGGSGGGS-------S-----PPPPTTGGG-SS--HHHHHHHHHHS-GGGTTS-EEEEEEHHHH-S-HHHHHHHHGGGTTTT--EEEEEEETT--EEEEEESS-----SS-B--TTT-EEEEEEPPP--------------------EEEEEE--SS----EEE-SSEEEES-STT--SEEEETTSSEEE----TTT----SSSSSEEEEEEEEEEEE--